Protein AF-A0A2T5MII6-F1 (afdb_monomer_lite)

pLDDT: mean 85.06, std 16.18, range [25.02, 98.69]

InterPro domains:
  IPR002347 Short-chain dehydrogenase/reductase SDR [PF00106] (162-343)
  IPR002347 Short-chain dehydrogenase/reductase SDR [PR00081] (161-178)
  IPR002347 Short-chain dehydrogenase/reductase SDR [PR00081] (274-290)
  IPR002347 Short-chain dehydrogenase/reductase SDR [PR00081] (300-319)
  IPR002347 Short-chain dehydrogenase/reductase SDR [PR00081] (321-338)
  IPR002539 MaoC-like dehydratase domain [PF01575] (24-102)
  IPR029069 HotDog domain superfamily [SSF54637] (12-132)
  IPR036291 NAD(P)-binding domain superfamily [SSF51735] (156-376)
  IPR036736 ACP-like superfamily [G3DSA:1.10.1200.10] (415-491)

Radius of gyration: 29.49 Å; chains: 1; bounding box: 66×72×90 Å

Foldseek 3Di:
DPPCPFDKDFLVNDDALWKFKDKDAAALVLVVVCCVVVVDPPCLAPPQVVVCPDPNNGRFRDVVSVCVVVCCCQDFPVVHPPKDWPDKDKDFPATHHGPDIWMKMKGFNDADRVQQWTWIWIFIDDQLDTGMTMIIIMHHPDRIDGRPDPTDTDHLDPEAEEEEAVLLFQLNLLLQVLVLVVRHAYEYEYADDDPSVVVSVVVSVVSVHHYHYQHFDQLDPVRLVSVLVVLLVDPNHAEYELPDADFLQDDLSSRLSRLPVSLLSNCSSCSSVCLSSLGHEYEYEAAPCLQPPDPSNCSNSVSSVNNLVVLVVSQVSRVVSHYHRAYEHEYAEPGPSCVVVDDPDDHHYSNQSSVVVVVVVVPSPDPFRYWYHDVVDIWTADDDPPRPPDDTPDPDDDDDDDDDPVVVVLVVLLVVLVVLCCVLQVNDPPDDLQFDFEPPDRSRHPVSLVVSQVSLCVVLVFDDDPVLSVVCGGPVSVSVVSVVGSVVVVVVD

Secondary structure (DSSP, 8-state):
----PPPEEEGGG--TT-EEEEEEE--HHHHHHHHHHH----HHHH-HHHHHTSTTSS-B--HHHHTHHHHHIIIIISS-SSEEEEEEEEE--S--BTT-EEEEEEEEEEEETTTTEEEEEEEEEETTEEEEEEEEEEEESSSEEE----S-PBP--SS-EEEEETTTSHHHHHHHHHHHHTT-EEEEEESS--HHHHHHHHHHHTTT--EEEEE--TTSHHHHHHHHHHHTTSTTEEEEEE-----TTS-HHHHHIIIIIIHHHHHHHHHHHHHHHT-EEEEEE--GGGTSPPTT-HHHHHHHHHHHHHHHHHHHHHGGGTEEEEEEEES-BSSGGGGGG--SS--B-HHHHHHHHHHHHH--S----EEEEETTEEEE---STT-TT------PPP-----SSHHHHHHHHHHHHHHHHHHHHT--TT--GGG-BTTTSTT--HHHHHHHHHHHHHHHT----HHHHTT--BHHHHHHHHHHHHHHHTT--

Structure (mmCIF, N/CA/C/O backbone):
data_AF-A0A2T5MII6-F1
#
_entry.id   AF-A0A2T5MII6-F1
#
loop_
_atom_site.group_PDB
_atom_site.id
_atom_site.type_symbol
_atom_site.label_atom_id
_atom_site.label_alt_id
_atom_site.label_comp_id
_atom_site.label_asym_id
_atom_site.label_entity_id
_atom_site.label_seq_id
_atom_site.pdbx_PDB_ins_code
_atom_site.Cartn_x
_atom_site.Cartn_y
_atom_site.Cartn_z
_atom_site.occupancy
_atom_site.B_iso_or_equiv
_atom_site.auth_seq_id
_atom_site.auth_comp_id
_atom_site.auth_asym_id
_atom_site.auth_atom_id
_atom_site.pdbx_PDB_model_num
ATOM 1 N N . MET A 1 1 ? -35.907 22.680 2.267 1.00 33.38 1 MET A N 1
ATOM 2 C CA . MET A 1 1 ? -35.991 21.410 3.018 1.00 33.38 1 MET A CA 1
ATOM 3 C C . MET A 1 1 ? -35.356 20.334 2.152 1.00 33.38 1 MET A C 1
ATOM 5 O O . MET A 1 1 ? -35.854 20.094 1.063 1.00 33.38 1 MET A O 1
ATOM 9 N N . LYS A 1 2 ? -34.187 19.806 2.539 1.00 34.31 2 LYS A N 1
ATOM 10 C CA . LYS A 1 2 ? -33.544 18.695 1.819 1.00 34.31 2 LYS A CA 1
ATOM 11 C C . LYS A 1 2 ? -34.281 17.410 2.205 1.00 34.31 2 LYS A C 1
ATOM 13 O O . LYS A 1 2 ? -34.457 17.161 3.393 1.00 34.31 2 LYS A O 1
ATOM 18 N N . ASN A 1 3 ? -34.729 16.649 1.212 1.00 31.75 3 ASN A N 1
ATOM 19 C CA . ASN A 1 3 ? -35.409 15.367 1.386 1.00 31.75 3 ASN A CA 1
ATOM 20 C C . ASN A 1 3 ? -34.462 14.343 2.037 1.00 31.75 3 ASN A C 1
ATOM 22 O O . ASN A 1 3 ? -33.744 13.633 1.340 1.00 31.75 3 ASN A O 1
ATOM 26 N N . ASN A 1 4 ? -34.459 14.277 3.369 1.00 38.25 4 ASN A N 1
ATOM 27 C CA . ASN A 1 4 ? -33.853 13.197 4.150 1.00 38.25 4 ASN A CA 1
ATOM 28 C C . ASN A 1 4 ? -34.870 12.052 4.275 1.00 38.25 4 ASN A C 1
ATOM 30 O O . ASN A 1 4 ? -35.464 11.853 5.332 1.00 38.25 4 ASN A O 1
ATOM 34 N N . HIS A 1 5 ? -35.109 11.312 3.191 1.00 40.12 5 HIS A N 1
ATOM 35 C CA . HIS A 1 5 ? -35.701 9.985 3.355 1.00 40.12 5 HIS A CA 1
ATOM 36 C C . HIS A 1 5 ? -34.628 9.078 3.969 1.00 40.12 5 HIS A C 1
ATOM 38 O O . HIS A 1 5 ? -33.539 8.984 3.396 1.00 40.12 5 HIS A O 1
ATOM 44 N N . PRO A 1 6 ? -34.878 8.455 5.132 1.00 48.47 6 PRO A N 1
ATOM 45 C CA . PRO A 1 6 ? -33.908 7.556 5.731 1.00 48.47 6 PRO A CA 1
ATOM 46 C C . PRO A 1 6 ? -33.751 6.344 4.807 1.00 48.47 6 PRO A C 1
ATOM 48 O O . PRO A 1 6 ? -34.728 5.687 4.449 1.00 48.47 6 PRO A O 1
ATOM 51 N N . LEU A 1 7 ? -32.524 6.089 4.357 1.00 56.31 7 LEU A N 1
ATOM 52 C CA . LEU A 1 7 ? -32.210 4.881 3.603 1.00 56.31 7 LEU A CA 1
ATOM 53 C C . LEU A 1 7 ? -32.357 3.694 4.566 1.00 56.31 7 LEU A C 1
ATOM 55 O O . LEU A 1 7 ? -31.718 3.684 5.618 1.00 56.31 7 LEU A O 1
ATOM 59 N N . SER A 1 8 ? -33.220 2.731 4.232 1.00 62.28 8 SER A N 1
ATOM 60 C CA . SER A 1 8 ? -33.273 1.448 4.941 1.00 62.28 8 SER A CA 1
ATOM 61 C C . SER A 1 8 ? -32.015 0.652 4.590 1.00 62.28 8 SER A C 1
ATOM 63 O O . SER A 1 8 ? -31.690 0.494 3.409 1.00 62.28 8 SER A O 1
ATOM 65 N N . PHE A 1 9 ? -31.290 0.201 5.610 1.00 71.38 9 PHE A N 1
ATOM 66 C CA . PHE A 1 9 ? -30.127 -0.668 5.487 1.00 71.38 9 PHE A CA 1
ATOM 67 C C . PHE A 1 9 ? -30.473 -2.069 5.981 1.00 71.38 9 PHE A C 1
ATOM 69 O O . PHE A 1 9 ? -31.225 -2.254 6.934 1.00 71.38 9 PHE A O 1
ATOM 76 N N . SER A 1 10 ? -29.859 -3.061 5.355 1.00 79.06 10 SER A N 1
ATOM 77 C CA . SER A 1 10 ? -29.811 -4.439 5.830 1.00 79.06 10 SER A CA 1
ATOM 78 C C . SER A 1 10 ? -28.360 -4.908 5.838 1.00 79.06 10 SER A C 1
ATOM 80 O O . SER A 1 10 ? -27.456 -4.209 5.371 1.00 79.06 10 SER A O 1
ATOM 82 N N . ILE A 1 11 ? -28.109 -6.117 6.342 1.00 80.38 11 ILE A N 1
ATOM 83 C CA . ILE A 1 11 ? -26.759 -6.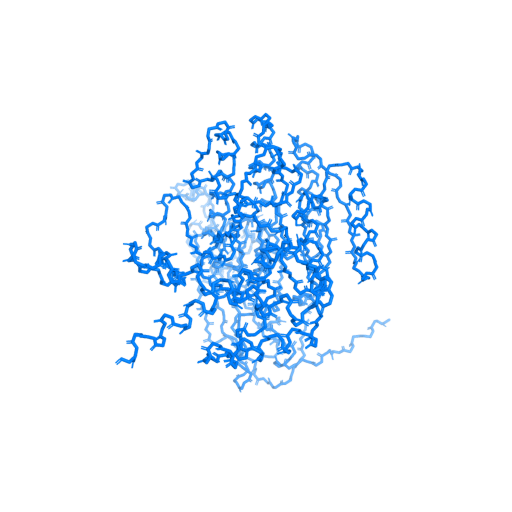695 6.297 1.00 80.38 11 ILE A CA 1
ATOM 84 C C . ILE A 1 11 ? -26.226 -6.784 4.853 1.00 80.38 11 ILE A C 1
ATOM 86 O O . ILE A 1 11 ? -25.031 -6.606 4.630 1.00 80.38 11 ILE A O 1
ATOM 90 N N . ASP A 1 12 ? -27.122 -6.958 3.877 1.00 82.81 12 ASP A N 1
ATOM 91 C CA . ASP A 1 12 ? -26.803 -7.054 2.450 1.00 82.81 12 ASP A CA 1
ATOM 92 C C . ASP A 1 12 ? -26.435 -5.695 1.826 1.00 82.81 12 ASP A C 1
ATOM 94 O O . ASP A 1 12 ? -25.910 -5.627 0.712 1.00 82.81 12 ASP A O 1
ATOM 98 N N . SER A 1 13 ? -26.676 -4.588 2.538 1.00 83.38 13 SER A N 1
ATOM 99 C CA . SER A 1 13 ? -26.235 -3.251 2.126 1.00 83.38 13 SER A CA 1
ATOM 100 C C . SER A 1 13 ? -24.720 -3.049 2.252 1.00 83.38 13 SER A C 1
ATOM 102 O O . SER A 1 13 ? -24.187 -2.108 1.647 1.00 83.38 13 SER A O 1
ATOM 104 N N . PHE A 1 14 ? -24.042 -3.904 3.023 1.00 87.25 14 PHE A N 1
ATOM 105 C CA . PHE A 1 14 ? -22.603 -3.861 3.262 1.00 87.25 14 PHE A CA 1
ATOM 106 C C . PHE A 1 14 ? -21.860 -4.856 2.377 1.00 87.25 14 PHE A C 1
ATOM 108 O O . PHE A 1 14 ? -22.346 -5.944 2.070 1.00 87.25 14 PHE A O 1
ATOM 115 N N . LYS A 1 15 ? -20.635 -4.498 1.997 1.00 89.81 15 LYS A N 1
ATOM 116 C CA . LYS A 1 15 ? -19.722 -5.376 1.264 1.00 89.81 15 LYS A CA 1
ATOM 117 C C . LYS A 1 15 ? -18.411 -5.524 2.016 1.00 89.81 15 LYS A C 1
ATOM 119 O O . LYS A 1 15 ? -17.941 -4.599 2.677 1.00 89.81 15 LYS A O 1
ATOM 124 N N . VAL A 1 16 ? -17.787 -6.694 1.877 1.00 92.06 16 VAL A N 1
ATOM 125 C CA . VAL A 1 16 ? -16.403 -6.880 2.325 1.00 92.06 16 VAL A CA 1
ATOM 126 C C . VAL A 1 16 ? -15.532 -5.830 1.640 1.00 92.06 16 VAL A C 1
ATOM 128 O O . VAL A 1 16 ? -15.563 -5.673 0.419 1.00 92.06 16 VAL A O 1
ATOM 131 N N . GLY A 1 17 ? -14.766 -5.103 2.445 1.00 91.06 17 GLY A N 1
ATOM 132 C CA . GLY A 1 17 ? -13.922 -4.011 1.995 1.00 91.06 17 GLY A CA 1
ATOM 133 C C . GLY A 1 17 ? -14.560 -2.623 1.968 1.00 91.06 17 GLY A C 1
ATOM 134 O O . GLY A 1 17 ? -13.850 -1.668 1.635 1.00 91.06 17 GLY A O 1
ATOM 135 N N . ASP A 1 18 ? -15.834 -2.485 2.342 1.00 91.00 18 ASP A N 1
ATOM 136 C CA . ASP A 1 18 ? -16.380 -1.183 2.731 1.00 91.00 18 ASP A CA 1
ATOM 137 C C . ASP A 1 18 ? -15.593 -0.646 3.927 1.00 91.00 18 ASP A C 1
ATOM 139 O O . ASP A 1 18 ? -15.172 -1.406 4.808 1.00 91.00 18 ASP A O 1
ATOM 143 N N . TYR A 1 19 ? -15.354 0.663 3.933 1.00 92.88 19 TYR A N 1
ATOM 144 C CA . TYR A 1 19 ? -14.530 1.292 4.949 1.00 92.88 19 TYR A CA 1
ATOM 145 C C . TYR A 1 19 ? -15.005 2.708 5.290 1.00 92.88 19 TYR A C 1
ATOM 147 O O . TYR A 1 19 ? -15.812 3.315 4.587 1.00 92.88 19 TYR A O 1
ATOM 155 N N . VAL A 1 20 ? -14.516 3.231 6.406 1.00 92.25 20 VAL A N 1
ATOM 156 C CA . VAL A 1 20 ? -14.670 4.630 6.804 1.00 92.25 20 VAL A CA 1
ATOM 157 C C . VAL A 1 20 ? -13.360 5.097 7.419 1.00 92.25 20 VAL A C 1
ATOM 159 O O . VAL A 1 20 ? -12.688 4.329 8.109 1.00 92.25 20 VAL A O 1
ATOM 162 N N . SER A 1 21 ? -13.005 6.356 7.186 1.00 92.75 21 SER A N 1
ATOM 163 C CA . SER A 1 21 ? -11.872 6.995 7.848 1.00 92.75 21 SER A CA 1
ATOM 164 C C . SER A 1 21 ? -12.256 8.362 8.398 1.00 92.75 21 SER A C 1
ATOM 166 O O . SER A 1 21 ? -12.916 9.132 7.699 1.00 92.75 21 SER A O 1
ATOM 168 N N . PHE A 1 22 ? -11.814 8.682 9.608 1.00 93.81 22 PHE A N 1
ATOM 169 C CA . PHE A 1 22 ? -12.005 9.995 10.227 1.00 93.81 22 PHE A CA 1
ATOM 170 C C . PHE A 1 22 ? -10.864 10.306 11.198 1.00 93.81 22 PHE A C 1
ATOM 172 O O . PHE A 1 22 ? -10.151 9.408 11.643 1.00 93.81 22 PHE A O 1
ATOM 179 N N . GLU A 1 23 ? -10.691 11.581 11.530 1.00 95.31 23 GLU A N 1
ATOM 180 C CA . GLU A 1 23 ? -9.680 12.022 12.489 1.00 95.31 23 GLU A CA 1
ATOM 181 C C . GLU A 1 23 ? -10.283 12.243 13.879 1.00 95.31 23 GLU A C 1
ATOM 183 O O . GLU A 1 23 ? -11.431 12.670 14.022 1.00 95.31 23 GLU A O 1
ATOM 188 N N . ARG A 1 24 ? -9.490 11.965 14.916 1.00 95.94 24 ARG A N 1
ATOM 189 C CA . ARG A 1 24 ? -9.797 12.285 16.311 1.00 95.94 24 ARG A CA 1
ATOM 190 C C . ARG A 1 24 ? -8.541 12.805 17.000 1.00 95.94 24 ARG A C 1
ATOM 192 O O . ARG A 1 24 ? -7.466 12.238 16.835 1.00 95.94 24 ARG A O 1
ATOM 199 N N . VAL A 1 25 ? -8.707 13.853 17.798 1.00 97.50 25 VAL A N 1
ATOM 200 C CA . VAL A 1 25 ? -7.693 14.356 18.729 1.00 97.50 25 VAL A CA 1
ATOM 201 C C . VAL A 1 25 ? -8.191 14.069 20.140 1.00 97.50 25 VAL A C 1
ATOM 203 O O . VAL A 1 25 ? -9.372 14.284 20.416 1.00 97.50 25 VAL A O 1
ATOM 206 N N . PHE A 1 26 ? -7.310 13.566 21.002 1.00 96.94 26 PHE A N 1
ATOM 207 C CA . PHE A 1 26 ? -7.578 13.423 22.434 1.00 96.94 26 PHE A CA 1
ATOM 208 C C . PHE A 1 26 ? -6.878 14.548 23.183 1.00 96.94 26 PHE A C 1
ATOM 210 O O . PHE A 1 26 ? -5.688 14.788 22.967 1.00 96.94 26 PHE A O 1
ATOM 217 N N . THR A 1 27 ? -7.603 15.244 24.048 1.00 95.94 27 THR A N 1
ATOM 218 C CA . THR A 1 27 ? -7.074 16.359 24.844 1.00 95.94 27 THR A CA 1
ATOM 219 C C . THR A 1 27 ? -6.868 15.948 26.301 1.00 95.94 27 THR A C 1
ATOM 221 O O . THR A 1 27 ? -7.369 14.917 26.748 1.00 95.94 27 THR A O 1
ATOM 224 N N . CYS A 1 28 ? -6.153 16.771 27.072 1.00 91.25 28 CYS A N 1
ATOM 225 C CA . CYS A 1 28 ? -6.072 16.572 28.520 1.00 91.25 28 CYS A CA 1
ATOM 226 C C . CYS A 1 28 ? -7.453 16.708 29.193 1.00 91.25 28 CYS A C 1
ATOM 228 O O . CYS A 1 28 ? -7.703 16.054 30.196 1.00 91.25 28 CYS A O 1
ATOM 230 N N . GLU A 1 29 ? -8.376 17.492 28.622 1.00 93.06 29 GLU A N 1
ATOM 231 C CA . GLU A 1 29 ? -9.759 17.576 29.115 1.00 93.06 29 GLU A CA 1
ATOM 232 C C . GLU A 1 29 ? -10.501 16.242 28.943 1.00 93.06 29 GLU A C 1
ATOM 234 O O . GLU A 1 29 ? -11.162 15.789 29.876 1.00 93.06 29 GLU A O 1
ATOM 239 N N . ASP A 1 30 ? -10.344 15.566 27.793 1.00 94.31 30 ASP A N 1
ATOM 240 C CA . ASP A 1 30 ? -10.883 14.210 27.593 1.00 94.31 30 ASP A CA 1
ATOM 241 C C . ASP A 1 30 ? -10.334 13.234 28.652 1.00 94.31 30 ASP A C 1
ATOM 243 O O . ASP A 1 30 ? -11.049 12.343 29.118 1.00 94.31 30 ASP A O 1
ATOM 247 N N . ALA A 1 31 ? -9.068 13.411 29.045 1.00 91.00 31 ALA A N 1
ATOM 248 C CA . ALA A 1 31 ? -8.417 12.604 30.069 1.00 91.00 31 ALA A CA 1
ATOM 249 C C . ALA A 1 31 ? -9.045 12.813 31.452 1.00 91.00 31 ALA A C 1
ATOM 251 O O . ALA A 1 31 ? -9.278 11.835 32.151 1.00 91.00 31 ALA A O 1
ATOM 252 N N . GLU A 1 32 ? -9.385 14.046 31.833 1.00 92.44 32 GLU A N 1
ATOM 253 C CA . GLU A 1 32 ? -10.049 14.323 33.116 1.00 92.44 32 GLU A CA 1
ATOM 254 C C . GLU A 1 32 ? -11.459 13.716 33.183 1.00 92.44 32 GLU A C 1
ATOM 256 O O . GLU A 1 32 ? -11.851 13.124 34.197 1.00 92.44 32 GLU A O 1
ATOM 261 N N . PHE A 1 33 ? -12.218 13.777 32.082 1.00 94.19 33 PHE A N 1
ATOM 262 C CA . PHE A 1 33 ? -13.495 13.063 31.986 1.00 94.19 33 PHE A CA 1
ATOM 263 C C . PHE A 1 33 ? -13.301 11.550 32.118 1.00 94.19 33 PHE A C 1
ATOM 265 O O . PHE A 1 33 ? -14.037 10.889 32.855 1.00 94.19 33 PHE A O 1
ATOM 272 N N . PHE A 1 34 ? -12.295 10.998 31.436 1.00 95.75 34 PHE A N 1
ATOM 273 C CA . PHE A 1 34 ? -11.973 9.579 31.525 1.00 95.75 34 PHE A CA 1
ATOM 274 C C . PHE A 1 34 ? -11.548 9.176 32.937 1.00 95.75 34 PHE A C 1
ATOM 276 O O . PHE A 1 34 ? -12.058 8.181 33.446 1.00 95.75 34 PHE A O 1
ATOM 283 N N . ARG A 1 35 ? -10.690 9.955 33.599 1.00 95.50 35 ARG A N 1
ATOM 284 C CA . ARG A 1 35 ? -10.266 9.753 34.989 1.00 95.50 35 ARG A CA 1
ATOM 285 C C . ARG A 1 35 ? -11.465 9.695 35.922 1.00 95.50 35 ARG A C 1
ATOM 287 O O . ARG A 1 35 ? -11.604 8.747 36.686 1.00 95.50 35 ARG A O 1
ATOM 294 N N . THR A 1 36 ? -12.365 10.669 35.803 1.00 96.00 36 THR A N 1
ATOM 295 C CA . THR A 1 36 ? -13.567 10.763 36.643 1.00 96.00 36 THR A CA 1
ATOM 296 C C . THR A 1 36 ? -14.475 9.542 36.481 1.00 96.00 36 THR A C 1
ATOM 298 O O . THR A 1 36 ? -15.014 9.037 37.461 1.00 96.00 36 THR A O 1
ATOM 301 N N . LEU A 1 37 ? -14.652 9.056 35.248 1.00 96.00 37 LEU A N 1
ATOM 302 C CA . LEU A 1 37 ? -15.534 7.922 34.954 1.00 96.00 37 LEU A CA 1
ATOM 303 C C . LEU A 1 37 ? -14.898 6.561 35.251 1.00 96.00 37 LEU A C 1
ATOM 305 O O . LEU A 1 37 ? -15.594 5.639 35.671 1.00 96.00 37 LEU A O 1
ATOM 309 N N . SER A 1 38 ? -13.603 6.414 34.983 1.00 96.38 38 SER A N 1
ATOM 310 C CA . SER A 1 38 ? -12.892 5.135 35.090 1.00 96.38 38 SER A CA 1
ATOM 311 C C . SER A 1 38 ? -12.273 4.900 36.467 1.00 96.38 38 SER A C 1
ATOM 313 O O . SER A 1 38 ? -12.059 3.749 36.839 1.00 96.38 38 SER A O 1
ATOM 315 N N . GLY A 1 39 ? -11.973 5.969 37.212 1.00 96.12 39 GLY A N 1
ATOM 316 C CA . GLY A 1 39 ? -11.164 5.910 38.428 1.00 96.12 39 GLY A CA 1
ATOM 317 C C . GLY A 1 39 ? -9.673 5.657 38.171 1.00 96.12 39 GLY A C 1
ATOM 318 O O . GLY A 1 39 ? -8.939 5.392 39.119 1.00 96.12 39 GLY A O 1
ATOM 319 N N . ASP A 1 40 ? -9.215 5.707 36.915 1.00 95.38 40 ASP A N 1
ATOM 320 C CA . ASP A 1 40 ? -7.800 5.552 36.575 1.00 95.38 40 ASP A CA 1
ATOM 321 C C . ASP A 1 40 ? -7.031 6.840 36.886 1.00 95.38 40 ASP A C 1
ATOM 323 O O . ASP A 1 40 ? -7.121 7.824 36.150 1.00 95.38 40 ASP A O 1
ATOM 327 N N . GLU A 1 41 ? -6.270 6.815 37.981 1.00 95.19 41 GLU A N 1
ATOM 328 C CA . GLU A 1 41 ? -5.408 7.909 38.438 1.00 95.19 41 GLU A CA 1
ATOM 329 C C . GLU A 1 41 ? -3.919 7.678 38.138 1.00 95.19 41 GLU A C 1
ATOM 331 O O . GLU A 1 41 ? -3.057 8.274 38.786 1.00 95.19 41 GLU A O 1
ATOM 336 N N . ASN A 1 42 ? -3.579 6.801 37.188 1.00 95.38 42 ASN A N 1
ATOM 337 C CA . ASN A 1 42 ? -2.183 6.521 36.869 1.00 95.38 42 ASN A CA 1
ATOM 338 C C . ASN A 1 42 ? -1.437 7.813 36.458 1.00 95.38 42 ASN A C 1
ATOM 340 O O . ASN A 1 42 ? -1.804 8.439 35.456 1.00 95.38 42 ASN A O 1
ATOM 344 N N . PRO A 1 43 ? -0.363 8.211 37.172 1.00 95.25 43 PRO A N 1
ATOM 345 C CA . PRO A 1 43 ? 0.342 9.468 36.917 1.00 95.25 43 PRO A CA 1
ATOM 346 C C . PRO A 1 43 ? 0.943 9.549 35.509 1.00 95.25 43 PRO A C 1
ATOM 348 O O . PRO A 1 43 ? 1.138 10.647 34.997 1.00 95.25 43 PRO A O 1
ATOM 351 N N . LEU A 1 44 ? 1.138 8.415 34.826 1.00 95.06 44 LEU A N 1
ATOM 352 C CA . LEU A 1 44 ? 1.572 8.359 33.428 1.00 95.06 44 LEU A CA 1
ATOM 353 C C . LEU A 1 44 ? 0.696 9.190 32.468 1.00 95.06 44 LEU A C 1
ATOM 355 O O . LEU A 1 44 ? 1.164 9.641 31.419 1.00 95.06 44 LEU A O 1
ATOM 359 N N . HIS A 1 45 ? -0.578 9.382 32.814 1.00 94.94 45 HIS A N 1
ATOM 360 C CA . HIS A 1 45 ? -1.558 10.081 31.986 1.00 94.94 45 HIS A CA 1
ATOM 361 C C . HIS A 1 45 ? -1.785 11.539 32.405 1.00 94.94 45 HIS A C 1
ATOM 363 O O . HIS A 1 45 ? -2.204 12.342 31.574 1.00 94.94 45 HIS A O 1
ATOM 369 N N . TYR A 1 46 ? -1.488 11.901 33.656 1.00 92.81 46 TYR A N 1
ATOM 370 C CA . TYR A 1 46 ? -1.934 13.176 34.241 1.00 92.81 46 TYR A CA 1
ATOM 371 C C . TYR A 1 46 ? -0.812 14.005 34.875 1.00 92.81 46 TYR A C 1
ATOM 373 O O . TYR A 1 46 ? -0.976 15.208 35.053 1.00 92.81 46 TYR A O 1
ATOM 381 N N . ASP A 1 47 ? 0.330 13.396 35.197 1.00 93.75 47 ASP A N 1
ATOM 382 C CA . ASP A 1 47 ? 1.464 14.065 35.829 1.00 93.75 47 ASP A CA 1
ATOM 383 C C . ASP A 1 47 ? 2.618 14.205 34.827 1.00 93.75 47 ASP A C 1
ATOM 385 O O . ASP A 1 47 ? 3.278 13.241 34.432 1.00 93.75 47 ASP A O 1
ATOM 389 N N . GLN A 1 48 ? 2.852 15.443 34.395 1.00 93.44 48 GLN A N 1
ATOM 390 C CA . GLN A 1 48 ? 3.890 15.769 33.423 1.00 93.44 48 GLN A CA 1
ATOM 391 C C . GLN A 1 48 ? 5.309 15.626 33.985 1.00 93.44 48 GLN A C 1
ATOM 393 O O . GLN A 1 48 ? 6.234 15.388 33.203 1.00 93.44 48 GLN A O 1
ATOM 398 N N . ASP A 1 49 ? 5.500 15.791 35.294 1.00 95.44 49 ASP A N 1
ATOM 399 C CA . ASP A 1 49 ? 6.805 15.617 35.926 1.00 95.44 49 ASP A CA 1
ATOM 400 C C . ASP A 1 49 ? 7.110 14.127 36.078 1.00 95.44 49 ASP A C 1
ATOM 402 O O . ASP A 1 49 ? 8.181 13.693 35.658 1.00 95.44 49 ASP A O 1
ATOM 406 N N . TYR A 1 50 ? 6.134 13.321 36.511 1.00 95.19 50 TYR A N 1
ATOM 407 C CA . TYR A 1 50 ? 6.262 11.861 36.500 1.00 95.19 50 TYR A CA 1
ATOM 408 C C . TYR A 1 50 ? 6.549 11.328 35.091 1.00 95.19 50 TYR A C 1
ATOM 410 O O . TYR A 1 50 ? 7.489 10.562 34.885 1.00 95.19 50 TYR A O 1
ATOM 418 N N . ALA A 1 51 ? 5.767 11.750 34.091 1.00 94.25 51 ALA A N 1
ATOM 419 C CA . ALA A 1 51 ? 5.900 11.246 32.728 1.00 94.25 51 ALA A CA 1
ATOM 420 C C . ALA A 1 51 ? 7.236 11.631 32.066 1.00 94.25 51 ALA A C 1
ATOM 422 O O . ALA A 1 51 ? 7.715 10.889 31.202 1.00 94.25 51 ALA A O 1
ATOM 423 N N . ARG A 1 52 ? 7.857 12.749 32.473 1.00 95.00 52 ARG A N 1
ATOM 424 C CA . ARG A 1 52 ? 9.176 13.183 31.978 1.00 95.00 52 ARG A CA 1
ATOM 425 C C . ARG A 1 52 ? 10.272 12.161 32.271 1.00 95.00 52 ARG A C 1
ATOM 427 O O . ARG A 1 52 ? 11.164 11.996 31.443 1.00 95.00 52 ARG A O 1
ATOM 434 N N . ASP A 1 53 ? 10.161 11.463 33.396 1.00 95.44 53 ASP A N 1
ATOM 435 C CA . ASP A 1 53 ? 11.137 10.469 33.850 1.00 95.44 53 ASP A CA 1
ATOM 436 C C . ASP A 1 53 ? 10.869 9.059 33.284 1.00 95.44 53 ASP A C 1
ATOM 438 O O . ASP A 1 53 ? 11.613 8.116 33.557 1.00 95.44 53 ASP A O 1
ATOM 442 N N . THR A 1 54 ? 9.822 8.899 32.469 1.00 95.56 54 THR A N 1
ATOM 443 C CA . THR A 1 54 ? 9.491 7.636 31.790 1.00 95.56 54 THR A CA 1
ATOM 444 C C . THR A 1 54 ? 10.055 7.582 30.371 1.00 95.56 54 THR A C 1
ATOM 446 O O . THR A 1 54 ? 10.434 8.594 29.784 1.00 95.56 54 THR A O 1
ATOM 449 N N . GLU A 1 55 ? 10.024 6.398 29.757 1.00 94.69 55 GLU A N 1
ATOM 450 C CA . GLU A 1 55 ? 10.399 6.184 28.349 1.00 94.69 55 GLU A CA 1
ATOM 451 C C . GLU A 1 55 ? 9.583 7.008 27.334 1.00 94.69 55 GLU A C 1
ATOM 453 O O . GLU A 1 55 ? 10.004 7.167 26.187 1.00 94.69 55 GLU A O 1
ATOM 458 N N . PHE A 1 56 ? 8.439 7.567 27.743 1.00 93.94 56 PHE A N 1
ATOM 459 C CA . PHE A 1 56 ? 7.589 8.403 26.895 1.00 93.94 56 PHE A CA 1
ATOM 460 C C . PHE A 1 56 ? 7.961 9.893 26.933 1.00 93.94 56 PHE A C 1
ATOM 462 O O . PHE A 1 56 ? 7.621 10.624 26.000 1.00 93.94 56 PHE A O 1
ATOM 469 N N . GLY A 1 57 ? 8.619 10.362 28.001 1.00 95.06 57 GLY A N 1
ATOM 470 C CA . GLY A 1 57 ? 9.058 11.752 28.204 1.00 95.06 57 GLY A CA 1
ATOM 471 C C . GLY A 1 57 ? 7.950 12.812 28.365 1.00 95.06 57 GLY A C 1
ATOM 472 O O . GLY A 1 57 ? 8.241 13.970 28.671 1.00 95.06 57 GLY A O 1
ATOM 473 N N . LYS A 1 58 ? 6.681 12.455 28.148 1.00 95.00 58 LYS A N 1
ATOM 474 C CA . LYS A 1 58 ? 5.489 13.296 28.340 1.00 95.00 58 LYS A CA 1
ATOM 475 C C . LYS A 1 58 ? 4.254 12.423 28.547 1.00 95.00 58 LYS A C 1
ATOM 477 O O . LYS A 1 58 ? 4.292 11.230 28.245 1.00 95.00 58 LYS A O 1
ATOM 482 N N . THR A 1 59 ? 3.171 13.020 29.041 1.00 96.06 59 THR A N 1
ATOM 483 C CA . THR A 1 59 ? 1.925 12.288 29.293 1.00 96.06 59 THR A CA 1
ATOM 484 C C . THR A 1 59 ? 1.348 11.689 28.010 1.00 96.06 59 THR A C 1
ATOM 486 O O . THR A 1 59 ? 1.378 12.292 26.930 1.00 96.06 59 THR A O 1
ATOM 489 N N . ILE A 1 60 ? 0.823 10.472 28.136 1.00 96.44 60 ILE A N 1
ATOM 490 C CA . ILE A 1 60 ? 0.184 9.727 27.046 1.00 96.44 60 ILE A CA 1
ATOM 491 C C . ILE A 1 60 ? -1.306 9.563 27.328 1.00 96.44 60 ILE A C 1
ATOM 493 O O . ILE A 1 60 ? -1.717 9.479 28.484 1.00 96.44 60 ILE A O 1
ATOM 497 N N . ALA A 1 61 ? -2.114 9.461 26.279 1.00 97.19 61 ALA A N 1
ATOM 498 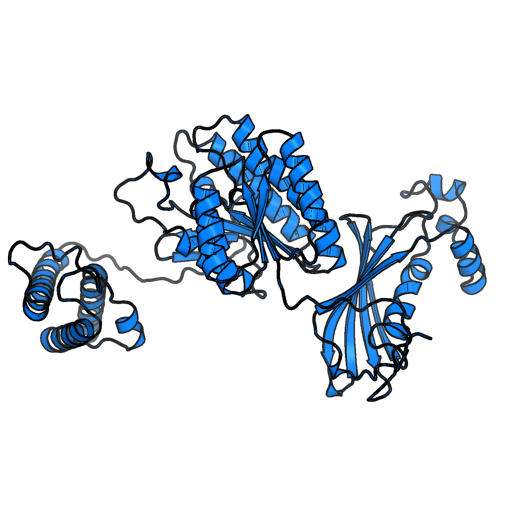C CA . ALA A 1 61 ? -3.529 9.155 26.415 1.00 97.19 61 ALA A CA 1
ATOM 499 C C . ALA A 1 61 ? -3.721 7.723 26.953 1.00 97.19 61 ALA A C 1
ATOM 501 O O . ALA A 1 61 ? -3.092 6.798 26.424 1.00 97.19 61 ALA A O 1
ATOM 502 N N . PRO A 1 62 ? -4.594 7.506 27.960 1.00 97.06 62 PRO A N 1
ATOM 503 C CA . PRO A 1 62 ? -4.973 6.164 28.392 1.00 97.06 62 PRO A CA 1
ATOM 504 C C . PRO A 1 62 ? -5.455 5.327 27.206 1.00 97.06 62 PRO A C 1
ATOM 506 O O . PRO A 1 62 ? -6.282 5.785 26.413 1.00 97.06 62 PRO A O 1
ATOM 509 N N . LEU A 1 63 ? -4.988 4.081 27.082 1.00 96.00 63 LEU A N 1
ATOM 510 C CA . LEU A 1 63 ? -5.357 3.223 25.950 1.00 96.00 63 LEU A CA 1
ATOM 511 C C . LEU A 1 63 ? -6.884 3.107 25.822 1.00 96.00 63 LEU A C 1
ATOM 513 O O . LEU A 1 63 ? -7.429 3.279 24.738 1.00 96.00 63 LEU A O 1
ATOM 517 N N . GLN A 1 64 ? -7.594 2.901 26.925 1.00 96.56 64 GLN A N 1
ATOM 518 C CA . GLN A 1 64 ? -9.048 2.756 26.956 1.00 96.56 64 GLN A CA 1
ATOM 519 C C . GLN A 1 64 ? -9.777 4.021 26.480 1.00 96.56 64 GLN A C 1
ATOM 521 O O . GLN A 1 64 ? -10.774 3.899 25.769 1.00 96.56 64 GLN A O 1
ATOM 526 N N . LEU A 1 65 ? -9.251 5.217 26.777 1.00 97.00 65 LEU A N 1
ATOM 527 C CA . LEU A 1 65 ? -9.760 6.474 26.215 1.00 97.00 65 LEU A CA 1
ATOM 528 C C . LEU A 1 65 ? -9.615 6.478 24.686 1.00 97.00 65 LEU A C 1
ATOM 530 O O . LEU A 1 65 ? -10.543 6.841 23.963 1.00 97.00 65 LEU A O 1
ATOM 534 N N . THR A 1 66 ? -8.476 6.008 24.175 1.00 97.19 66 THR A N 1
ATOM 535 C CA . THR A 1 66 ? -8.241 5.948 22.724 1.00 97.19 66 THR A CA 1
ATOM 536 C C . THR A 1 66 ? -9.107 4.904 22.013 1.00 97.19 66 THR A C 1
ATOM 538 O O . THR A 1 66 ? -9.336 5.008 20.814 1.00 97.19 66 THR A O 1
ATOM 541 N N . LEU A 1 67 ? -9.673 3.931 22.732 1.00 97.44 67 LEU A N 1
ATOM 542 C CA . LEU A 1 67 ? -10.561 2.917 22.156 1.00 97.44 67 LEU A CA 1
ATOM 543 C C . LEU A 1 67 ? -12.027 3.364 22.049 1.00 97.44 67 LEU A C 1
ATOM 545 O O . LEU A 1 67 ? -12.809 2.678 21.394 1.00 97.44 67 LEU A O 1
ATOM 549 N N . LEU A 1 68 ? -12.419 4.511 22.617 1.00 95.81 68 LEU A N 1
ATOM 550 C CA . LEU A 1 68 ? -13.804 5.005 22.545 1.00 95.81 68 LEU A CA 1
ATOM 551 C C . LEU A 1 68 ? -14.390 5.071 21.115 1.00 95.81 68 LEU A C 1
ATOM 553 O O . LEU A 1 68 ? -15.550 4.680 20.942 1.00 95.81 68 LEU A O 1
ATOM 557 N N . PRO A 1 69 ? -13.640 5.477 20.064 1.00 95.75 69 PRO A N 1
ATOM 558 C CA . PRO A 1 69 ? -14.158 5.497 18.696 1.00 95.75 69 PRO A CA 1
ATOM 559 C C . PRO A 1 69 ? -14.615 4.130 18.164 1.00 95.75 69 PRO A C 1
ATOM 561 O O . PRO A 1 69 ? -15.465 4.092 17.278 1.00 95.75 69 PRO A O 1
ATOM 564 N N . LEU A 1 70 ? -14.116 3.007 18.699 1.00 95.19 70 LEU A N 1
ATOM 565 C CA . LEU A 1 70 ? -14.538 1.660 18.286 1.00 95.19 70 LEU A CA 1
ATOM 566 C C . LEU A 1 70 ? -16.023 1.424 18.591 1.00 95.19 70 LEU A C 1
ATOM 568 O O . LEU A 1 70 ? -16.732 0.836 17.775 1.00 95.19 70 LEU A O 1
ATOM 572 N N . SER A 1 71 ? -16.503 1.937 19.728 1.00 94.00 71 SER A N 1
ATOM 573 C CA . SER A 1 71 ? -17.919 1.879 20.102 1.00 94.00 71 SER A CA 1
ATOM 574 C C . SER A 1 71 ? -18.785 2.662 19.116 1.00 94.00 71 SER A C 1
ATOM 576 O O . SER A 1 71 ? -19.791 2.150 18.632 1.00 94.00 71 SER A O 1
ATOM 578 N N . MET A 1 72 ? -18.352 3.869 18.733 1.00 92.50 72 MET A N 1
ATOM 579 C CA . MET A 1 72 ? -19.032 4.669 17.710 1.00 92.50 72 MET A CA 1
ATOM 580 C C . MET A 1 72 ? -19.045 3.954 16.353 1.00 92.50 72 MET A C 1
ATOM 582 O O . MET A 1 72 ? -20.079 3.923 15.691 1.00 92.50 72 MET A O 1
ATOM 586 N N . ILE A 1 73 ? -17.922 3.358 15.942 1.00 92.75 73 ILE A N 1
ATOM 587 C CA . ILE A 1 73 ? -17.830 2.604 14.687 1.00 92.75 73 ILE A CA 1
ATOM 588 C C . ILE A 1 73 ? -18.840 1.455 14.687 1.00 92.75 73 ILE A C 1
ATOM 590 O O . ILE A 1 73 ? -19.629 1.357 13.752 1.00 92.75 73 ILE A O 1
ATOM 594 N N . ALA A 1 74 ? -18.861 0.630 15.735 1.00 91.94 74 ALA A N 1
ATOM 595 C CA . ALA A 1 74 ? -19.789 -0.494 15.839 1.00 91.94 74 ALA A CA 1
ATOM 596 C C . ALA A 1 74 ? -21.256 -0.033 15.900 1.00 91.94 74 ALA A C 1
ATOM 598 O O . ALA A 1 74 ? -22.103 -0.491 15.133 1.00 91.94 74 ALA A O 1
ATOM 599 N N . GLY A 1 75 ? -21.517 0.911 16.807 1.00 89.38 75 GLY A N 1
ATOM 600 C CA . GLY A 1 75 ? -22.836 1.401 17.187 1.00 89.38 75 GLY A CA 1
ATOM 601 C C . GLY A 1 75 ? -23.533 2.242 16.133 1.00 89.38 75 GLY A C 1
ATOM 602 O O . GLY A 1 75 ? -24.754 2.208 16.045 1.00 89.38 75 GLY A O 1
ATOM 603 N N . MET A 1 76 ? -22.772 3.011 15.353 1.00 86.88 76 MET A N 1
ATOM 604 C CA . MET A 1 76 ? -23.325 4.073 14.507 1.00 86.88 76 MET A CA 1
ATOM 605 C C . MET A 1 76 ? -22.985 3.904 13.025 1.00 86.88 76 MET A C 1
ATOM 607 O O . MET A 1 76 ? -23.660 4.505 12.194 1.00 86.88 76 MET A O 1
ATOM 611 N N . ILE A 1 77 ? -21.972 3.099 12.672 1.00 87.50 77 ILE A N 1
ATOM 612 C CA . ILE A 1 77 ? -21.477 2.986 11.287 1.00 87.50 77 ILE A CA 1
ATOM 613 C C . ILE A 1 77 ? -21.582 1.555 10.741 1.00 87.50 77 ILE A C 1
ATOM 615 O O . ILE A 1 77 ? -22.212 1.343 9.708 1.00 87.50 77 ILE A O 1
ATOM 619 N N . PHE A 1 78 ? -20.964 0.579 11.413 1.00 88.88 78 PHE A N 1
ATOM 620 C CA . PHE A 1 78 ? -20.858 -0.812 10.968 1.00 88.88 78 PHE A CA 1
ATOM 621 C C . PHE A 1 78 ? -21.278 -1.788 12.078 1.00 88.88 78 PHE A C 1
ATOM 623 O O . PHE A 1 78 ? -20.495 -2.035 12.993 1.00 88.88 78 PHE A O 1
ATOM 630 N N . PRO A 1 79 ? -22.458 -2.425 12.002 1.00 84.62 79 PRO A N 1
ATOM 631 C CA . PRO A 1 79 ? -23.545 -2.190 11.051 1.00 84.62 79 PRO A CA 1
ATOM 632 C C . PRO A 1 79 ? -24.308 -0.881 11.310 1.00 84.62 79 PRO A C 1
ATOM 634 O O . PRO A 1 79 ? -25.093 -0.465 10.460 1.00 84.62 79 PRO A O 1
ATOM 637 N N . GLY A 1 80 ? -24.089 -0.247 12.466 1.00 82.50 80 GLY A N 1
ATOM 638 C CA . GLY A 1 80 ? -24.910 0.858 12.947 1.00 82.50 80 GLY A CA 1
ATOM 639 C C . GLY A 1 80 ? -26.060 0.388 13.839 1.00 82.50 80 GLY A C 1
ATOM 640 O O . GLY A 1 80 ? -26.162 -0.784 14.206 1.00 82.50 80 GLY A O 1
ATOM 641 N N . GLU A 1 81 ? -26.922 1.321 14.220 1.00 78.44 81 GLU A N 1
ATOM 642 C CA . GLU A 1 81 ? -28.003 1.066 15.165 1.00 78.44 81 GLU A CA 1
ATOM 643 C C . GLU A 1 81 ? -29.089 0.176 14.535 1.00 78.44 81 GLU A C 1
ATOM 645 O O . GLU A 1 81 ? -29.572 0.535 13.466 1.00 78.44 81 GLU A O 1
ATOM 650 N N . PRO A 1 82 ? -29.539 -0.930 15.169 1.00 80.00 82 PRO A N 1
ATOM 651 C CA . PRO A 1 82 ? -29.126 -1.468 16.463 1.00 80.00 82 PRO A CA 1
ATOM 652 C C . PRO A 1 82 ? -28.061 -2.575 16.336 1.00 80.00 82 PRO A C 1
ATOM 654 O O . PRO A 1 82 ? -28.308 -3.660 15.795 1.00 80.00 82 PRO A O 1
ATOM 657 N N . SER A 1 83 ? -26.897 -2.346 16.945 1.00 89.06 83 SER A N 1
ATOM 658 C CA . SER A 1 83 ? -25.778 -3.294 16.974 1.00 89.06 83 SER A CA 1
ATOM 659 C C . SER A 1 83 ? -25.409 -3.743 18.386 1.00 89.06 83 SER A C 1
ATOM 661 O O . SER A 1 83 ? -25.555 -2.982 19.341 1.00 89.06 83 SER A O 1
ATOM 663 N N . LEU A 1 84 ? -24.829 -4.936 18.500 1.00 93.62 84 LEU A N 1
ATOM 664 C CA . LEU A 1 84 ? -24.178 -5.431 19.711 1.00 93.62 84 LEU A CA 1
ATOM 665 C C . LEU A 1 84 ? -22.737 -5.846 19.399 1.00 93.62 84 LEU A C 1
ATOM 667 O O . LEU A 1 84 ? -22.509 -6.660 18.503 1.00 93.62 84 LEU A O 1
ATOM 671 N N . ILE A 1 85 ? -21.773 -5.334 20.165 1.00 95.75 85 ILE A N 1
ATOM 672 C CA . ILE A 1 85 ? -20.388 -5.816 20.122 1.00 95.75 85 ILE A CA 1
ATOM 673 C C . ILE A 1 85 ? -20.341 -7.170 20.839 1.00 95.75 85 ILE A C 1
ATOM 675 O O . ILE A 1 85 ? -20.643 -7.263 22.025 1.00 95.75 85 ILE A O 1
ATOM 679 N N . LEU A 1 86 ? -19.980 -8.223 20.109 1.00 96.56 86 LEU A N 1
ATOM 680 C CA . LEU A 1 86 ? -19.840 -9.585 20.632 1.00 96.56 86 LEU A CA 1
ATOM 681 C C . LEU A 1 86 ? -18.432 -9.868 21.163 1.00 96.56 86 LEU A C 1
ATOM 683 O O . LEU A 1 86 ? -18.248 -10.773 21.971 1.00 96.56 86 LEU A O 1
ATOM 687 N N . GLY A 1 87 ? -17.432 -9.146 20.662 1.00 96.19 87 GLY A N 1
ATOM 688 C CA . GLY A 1 87 ? -16.043 -9.324 21.053 1.00 96.19 87 GLY A CA 1
ATOM 689 C C . GLY A 1 87 ? -15.136 -8.292 20.403 1.00 96.19 87 GLY A C 1
ATOM 690 O O . GLY A 1 87 ? -15.453 -7.747 19.341 1.00 96.19 87 GLY A O 1
ATOM 691 N N . GLN A 1 88 ? -14.011 -8.045 21.064 1.00 96.62 88 GLN A N 1
ATOM 692 C CA . GLN A 1 88 ? -13.012 -7.069 20.667 1.00 96.62 88 GLN A CA 1
ATOM 693 C C . GLN A 1 88 ? -11.615 -7.606 20.979 1.00 96.62 88 GLN A C 1
ATOM 695 O O . GLN A 1 88 ? -11.350 -8.057 22.091 1.00 96.62 88 GLN A O 1
ATOM 700 N N . GLU A 1 89 ? -10.721 -7.497 20.004 1.00 97.44 89 GLU A N 1
ATOM 701 C CA . GLU A 1 89 ? -9.287 -7.741 20.150 1.00 97.44 89 GLU A CA 1
ATOM 702 C C . GLU A 1 89 ? -8.541 -6.438 19.871 1.00 97.44 89 GLU A C 1
ATOM 704 O O . GLU A 1 89 ? -8.922 -5.696 18.964 1.00 97.44 89 GLU A O 1
ATOM 709 N N . VAL A 1 90 ? -7.495 -6.135 20.643 1.00 97.94 90 VAL A N 1
ATOM 710 C CA . VAL A 1 90 ? -6.726 -4.888 20.516 1.00 97.94 90 VAL A CA 1
ATOM 711 C C . VAL A 1 90 ? -5.241 -5.172 20.666 1.00 97.94 90 VAL A C 1
ATOM 713 O O . VAL A 1 90 ? -4.814 -5.816 21.623 1.00 97.94 90 VAL A O 1
ATOM 716 N N . ARG A 1 91 ? -4.445 -4.607 19.761 1.00 97.75 91 ARG A N 1
ATOM 717 C CA . ARG A 1 91 ? -2.998 -4.465 19.888 1.00 97.75 91 ARG A CA 1
ATOM 718 C C . ARG A 1 91 ? -2.633 -2.991 19.743 1.00 97.75 91 ARG A C 1
ATOM 720 O O . ARG A 1 91 ? -2.974 -2.379 18.738 1.00 97.75 91 ARG A O 1
ATOM 727 N N . ALA A 1 92 ? -1.903 -2.442 20.707 1.00 97.12 92 ALA A N 1
ATOM 728 C CA . ALA A 1 92 ? -1.447 -1.052 20.691 1.00 97.12 92 ALA A CA 1
ATOM 729 C C . ALA A 1 92 ? 0.091 -1.003 20.688 1.00 97.12 92 ALA A C 1
ATOM 731 O O . ALA A 1 92 ? 0.702 -0.928 21.751 1.00 97.12 92 ALA A O 1
ATOM 732 N N . PRO A 1 93 ? 0.748 -1.148 19.520 1.00 94.81 93 PRO A N 1
ATOM 733 C CA . PRO A 1 93 ? 2.211 -1.193 19.444 1.00 94.81 93 PRO A CA 1
ATOM 734 C C . PRO A 1 93 ? 2.904 0.129 19.804 1.00 94.81 93 PRO A C 1
ATOM 736 O O . PRO A 1 93 ? 4.106 0.111 20.054 1.00 94.81 93 PRO A O 1
ATOM 739 N N . HIS A 1 94 ? 2.191 1.259 19.795 1.00 96.06 94 HIS A N 1
ATOM 740 C CA . HIS A 1 94 ? 2.769 2.575 20.057 1.00 96.06 94 HIS A CA 1
ATOM 741 C C . HIS A 1 94 ? 1.824 3.438 20.905 1.00 96.06 94 HIS A C 1
ATOM 743 O O . HIS A 1 94 ? 0.606 3.341 20.734 1.00 96.06 94 HIS A O 1
ATOM 749 N N . PRO A 1 95 ? 2.364 4.310 21.775 1.00 95.62 95 PRO A N 1
ATOM 750 C CA . PRO A 1 95 ? 1.559 5.224 22.573 1.00 95.62 95 PRO A CA 1
ATOM 751 C C . PRO A 1 95 ? 0.942 6.329 21.708 1.00 95.62 95 PRO A C 1
ATOM 753 O O . PRO A 1 95 ? 1.502 6.738 20.685 1.00 95.62 95 PRO A O 1
ATOM 756 N N . ILE A 1 96 ? -0.193 6.847 22.171 1.00 97.12 96 ILE A N 1
ATOM 757 C CA . ILE A 1 96 ? -0.844 8.040 21.628 1.00 97.12 96 ILE A CA 1
ATOM 758 C C . ILE A 1 96 ? -0.598 9.182 22.602 1.00 97.12 96 ILE A C 1
ATOM 760 O O . ILE A 1 96 ? -0.863 9.039 23.794 1.00 97.12 96 ILE A O 1
ATOM 764 N N . PHE A 1 97 ? -0.109 10.317 22.109 1.00 96.31 97 PHE A N 1
ATOM 765 C CA . PHE A 1 97 ? 0.059 11.507 22.937 1.00 96.31 97 PHE A CA 1
ATOM 766 C C . PHE A 1 97 ? -1.141 12.441 22.795 1.00 96.31 97 PHE A C 1
ATOM 768 O O . PHE A 1 97 ? -1.775 12.508 21.740 1.00 96.31 97 PHE A O 1
ATOM 775 N N . PHE A 1 98 ? -1.433 13.197 23.851 1.00 96.50 98 PHE A N 1
ATOM 776 C CA . PHE A 1 98 ? -2.468 14.224 23.794 1.00 96.50 98 PHE A CA 1
ATOM 777 C C . PHE A 1 98 ? -2.138 15.306 22.759 1.00 96.50 98 PHE A C 1
ATOM 779 O O . PHE A 1 98 ? -0.974 15.636 22.522 1.00 96.50 98 PHE A O 1
ATOM 786 N N . GLY A 1 99 ? -3.183 15.856 22.139 1.00 95.38 99 GLY A N 1
ATOM 787 C CA . GLY A 1 99 ? -3.086 16.883 21.101 1.00 95.38 99 GLY A CA 1
ATOM 788 C C . GLY A 1 99 ? -2.696 16.362 19.715 1.00 95.38 99 GLY A C 1
ATOM 789 O O . GLY A 1 99 ? -2.711 17.132 18.757 1.00 95.38 99 GLY A O 1
ATOM 790 N N . GLU A 1 100 ? -2.378 15.073 19.569 1.00 94.88 100 GLU A N 1
ATOM 791 C CA . GLU A 1 100 ? -2.077 14.483 18.266 1.00 94.88 100 GLU A CA 1
ATOM 792 C C . GLU A 1 100 ? -3.354 14.130 17.496 1.00 94.88 100 GLU A C 1
ATOM 794 O O . GLU A 1 100 ? -4.299 13.558 18.044 1.00 94.88 100 GLU A O 1
ATOM 799 N N . ALA A 1 101 ? -3.367 14.446 16.199 1.00 96.25 101 ALA A N 1
ATOM 800 C CA . ALA A 1 101 ? -4.413 14.005 15.285 1.00 96.25 101 ALA A CA 1
ATOM 801 C C . ALA A 1 101 ? -4.186 12.543 14.890 1.00 96.25 101 ALA A C 1
ATOM 803 O O . ALA A 1 101 ? -3.149 12.190 14.322 1.00 96.25 101 ALA A O 1
ATOM 804 N N . ILE A 1 102 ? -5.172 11.700 15.193 1.00 97.75 102 ILE A N 1
ATOM 805 C CA . ILE A 1 102 ? -5.150 10.264 14.932 1.00 97.75 102 ILE A CA 1
ATOM 806 C C . ILE A 1 102 ? -6.201 9.933 13.878 1.00 97.75 102 ILE A C 1
ATOM 808 O O . ILE A 1 102 ? -7.384 10.218 14.066 1.00 97.75 102 ILE A O 1
ATOM 812 N N . CYS A 1 103 ? -5.790 9.294 12.784 1.00 97.06 103 CYS A N 1
ATOM 813 C CA . CYS A 1 103 ? -6.716 8.799 11.770 1.00 97.06 103 CYS A CA 1
ATOM 814 C C . CYS A 1 103 ? -7.207 7.400 12.160 1.00 97.06 103 CYS A C 1
ATOM 816 O O . CYS A 1 103 ? -6.425 6.450 12.190 1.00 97.06 103 CYS A O 1
ATOM 818 N N . TYR A 1 104 ? -8.500 7.266 12.445 1.00 97.75 104 TYR A N 1
ATOM 819 C CA . TYR A 1 104 ? -9.161 5.978 12.618 1.00 97.75 104 TYR A CA 1
ATOM 820 C C . TYR A 1 104 ? -9.674 5.496 11.267 1.00 97.75 104 TYR A C 1
ATOM 822 O O . TYR A 1 104 ? -10.446 6.193 10.614 1.00 97.75 104 TYR A O 1
ATOM 830 N N . SER A 1 105 ? -9.266 4.297 10.867 1.00 96.12 105 SER A N 1
ATOM 831 C CA . SER A 1 105 ? -9.734 3.600 9.673 1.00 96.12 105 SER A CA 1
ATOM 832 C C . SER A 1 105 ? -10.439 2.322 10.089 1.00 96.12 105 SER A C 1
ATOM 834 O O . SER A 1 105 ? -9.810 1.468 10.703 1.00 96.12 105 SER A O 1
ATOM 836 N N . ALA A 1 106 ? -11.712 2.163 9.739 1.00 96.44 106 ALA A N 1
ATOM 837 C CA . ALA A 1 106 ? -12.458 0.929 9.955 1.00 96.44 106 ALA A CA 1
ATOM 838 C C . ALA A 1 106 ? -12.813 0.289 8.616 1.00 96.44 106 ALA A C 1
ATOM 840 O O . ALA A 1 106 ? -13.355 0.972 7.752 1.00 96.44 106 ALA A O 1
ATOM 841 N N . ARG A 1 107 ? -12.553 -1.010 8.453 1.00 95.69 107 ARG A N 1
ATOM 842 C CA . ARG A 1 107 ? -12.835 -1.775 7.232 1.00 95.69 107 ARG A CA 1
ATOM 843 C C . ARG A 1 107 ? -13.521 -3.091 7.565 1.00 95.69 107 ARG A C 1
ATOM 845 O O . ARG A 1 107 ? -13.097 -3.803 8.472 1.00 95.69 107 ARG A O 1
ATOM 852 N N . ILE A 1 108 ? -14.557 -3.439 6.807 1.00 95.38 108 ILE A N 1
ATOM 853 C CA . ILE A 1 108 ? -15.225 -4.739 6.926 1.00 95.38 108 ILE A CA 1
ATOM 854 C C . ILE A 1 108 ? -14.315 -5.822 6.329 1.00 95.38 108 ILE A C 1
ATOM 856 O O . ILE A 1 108 ? -14.072 -5.829 5.122 1.00 95.38 108 ILE A O 1
ATOM 860 N N . GLU A 1 109 ? -13.830 -6.744 7.162 1.00 94.56 109 GLU A N 1
ATOM 861 C CA . GLU A 1 109 ? -13.012 -7.892 6.740 1.00 94.56 109 GLU A CA 1
ATOM 862 C C . GLU A 1 109 ? -13.878 -9.086 6.327 1.00 94.56 109 GLU A C 1
ATOM 864 O O . GLU A 1 109 ? -13.561 -9.774 5.361 1.00 94.56 109 GLU A O 1
ATOM 869 N N . ALA A 1 110 ? -14.983 -9.327 7.037 1.00 95.38 110 ALA A N 1
ATOM 870 C CA . ALA A 1 110 ? -15.870 -10.453 6.761 1.00 95.38 110 ALA A CA 1
ATOM 871 C C . ALA A 1 110 ? -17.322 -10.152 7.144 1.00 95.38 110 ALA A C 1
ATOM 873 O O . ALA A 1 110 ? -17.592 -9.420 8.099 1.00 95.38 110 ALA A O 1
ATOM 874 N N . ILE A 1 111 ? -18.252 -10.776 6.419 1.00 94.19 111 ILE A N 1
ATOM 875 C CA . ILE A 1 111 ? -19.694 -10.691 6.659 1.00 94.19 111 ILE A CA 1
ATOM 876 C C . ILE A 1 111 ? -20.243 -12.108 6.805 1.00 94.19 111 ILE A C 1
ATOM 878 O O . ILE A 1 111 ? -20.112 -12.932 5.905 1.00 94.19 111 ILE A O 1
ATOM 882 N N . ASN A 1 112 ? -20.892 -12.381 7.932 1.00 94.75 112 ASN A N 1
ATOM 883 C CA . ASN A 1 112 ? -21.723 -13.558 8.127 1.00 94.75 112 ASN A CA 1
ATOM 884 C C . ASN A 1 112 ? -23.190 -13.113 8.098 1.00 94.75 112 ASN A C 1
ATOM 886 O O . ASN A 1 112 ? -23.723 -12.630 9.100 1.00 94.75 112 ASN A O 1
ATOM 890 N N . ALA A 1 113 ? -23.828 -13.254 6.936 1.00 90.50 113 ALA A N 1
ATOM 891 C CA . ALA A 1 113 ? -25.188 -12.774 6.713 1.00 90.50 113 ALA A CA 1
ATOM 892 C C . ALA A 1 113 ? -26.233 -13.533 7.551 1.00 90.50 113 ALA A C 1
ATOM 894 O O . ALA A 1 113 ? -27.123 -12.907 8.124 1.00 90.50 113 ALA A O 1
ATOM 895 N N . SER A 1 114 ? -26.095 -14.858 7.711 1.00 90.50 114 SER A N 1
ATOM 896 C CA . SER A 1 114 ? -27.074 -15.682 8.442 1.00 90.50 114 SER A CA 1
ATOM 897 C C . SER A 1 114 ? -27.176 -15.301 9.920 1.00 90.50 114 SER A C 1
ATOM 899 O O . SER A 1 114 ? -28.272 -15.267 10.482 1.00 90.50 114 SER A O 1
ATOM 901 N N . HIS A 1 115 ? -26.051 -14.939 10.539 1.00 91.56 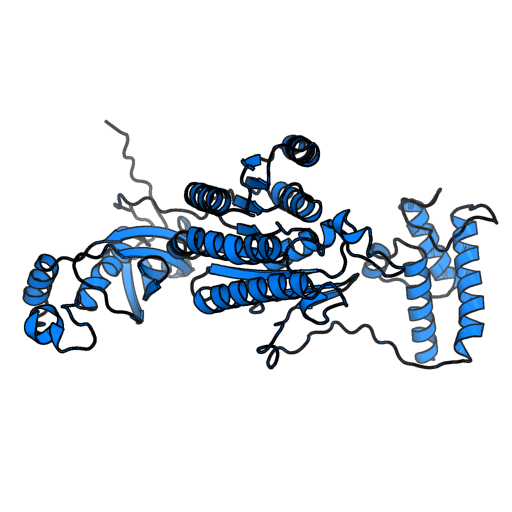115 HIS A N 1
ATOM 902 C CA . HIS A 1 115 ? -26.010 -14.456 11.918 1.00 91.56 115 HIS A CA 1
ATOM 903 C C . HIS A 1 115 ? -26.011 -12.926 12.036 1.00 91.56 115 HIS A C 1
ATOM 905 O O . HIS A 1 115 ? -26.041 -12.418 13.160 1.00 91.56 115 HIS A O 1
ATOM 911 N N . ARG A 1 116 ? -25.996 -12.203 10.906 1.00 92.94 116 ARG A N 1
ATOM 912 C CA . ARG A 1 116 ? -25.851 -10.739 10.807 1.00 92.94 116 ARG A CA 1
ATOM 913 C C . ARG A 1 116 ? -24.633 -10.207 11.563 1.00 92.94 116 ARG A C 1
ATOM 915 O O . ARG A 1 116 ? -24.723 -9.209 12.275 1.00 92.94 116 ARG A O 1
ATOM 922 N N . ILE A 1 117 ? -23.507 -10.909 11.448 1.00 94.81 117 ILE A N 1
ATOM 923 C CA . ILE A 1 117 ? -22.253 -10.549 12.116 1.00 94.81 117 ILE A CA 1
ATOM 924 C C . ILE A 1 117 ? -21.287 -9.943 11.101 1.00 94.81 117 ILE A C 1
ATOM 926 O O . ILE A 1 117 ? -20.985 -10.559 10.081 1.00 94.81 117 ILE A O 1
ATOM 930 N N . LEU A 1 118 ? -20.755 -8.769 11.426 1.00 95.38 118 LEU A N 1
ATOM 931 C CA . LEU A 1 118 ? -19.628 -8.145 10.746 1.00 95.38 118 LEU A CA 1
ATOM 932 C C . LEU A 1 118 ? -18.351 -8.366 11.558 1.00 95.38 118 LEU A C 1
ATOM 934 O O . LEU A 1 118 ? -18.346 -8.198 12.779 1.00 95.38 118 LEU A O 1
ATOM 938 N N . THR A 1 119 ? -17.269 -8.722 10.869 1.00 97.56 119 THR A N 1
ATOM 939 C CA . THR A 1 119 ? -15.908 -8.614 11.407 1.00 97.56 119 THR A CA 1
ATOM 940 C C . THR A 1 119 ? -15.281 -7.359 10.827 1.00 97.56 119 THR A C 1
ATOM 942 O O . THR A 1 119 ? -15.183 -7.227 9.606 1.00 97.56 119 THR A O 1
ATOM 945 N N . ILE A 1 120 ? -14.907 -6.425 11.695 1.00 97.38 120 ILE A N 1
ATOM 946 C CA . ILE A 1 120 ? -14.436 -5.092 11.316 1.00 97.38 120 ILE A CA 1
ATOM 947 C C . ILE A 1 120 ? -13.040 -4.913 11.881 1.00 97.38 120 ILE A C 1
ATOM 949 O O . ILE A 1 120 ? -12.850 -5.037 13.091 1.00 97.38 120 ILE A O 1
ATOM 953 N N . ARG A 1 121 ? -12.080 -4.579 11.026 1.00 98.00 121 ARG A N 1
ATOM 954 C CA . ARG A 1 121 ? -10.748 -4.187 11.463 1.00 98.00 121 ARG A CA 1
ATOM 955 C C . ARG A 1 121 ? -10.626 -2.686 11.553 1.00 98.00 121 ARG A C 1
ATOM 957 O O . ARG A 1 121 ? -11.036 -1.969 10.643 1.00 98.00 121 ARG A O 1
ATOM 964 N N . ILE A 1 122 ? -10.041 -2.225 12.646 1.00 98.19 122 ILE A N 1
ATOM 965 C CA . ILE A 1 122 ? -9.893 -0.819 12.968 1.00 98.19 122 ILE A CA 1
ATOM 966 C C . ILE A 1 122 ? -8.419 -0.532 13.214 1.00 98.19 122 ILE A C 1
ATOM 968 O O . ILE A 1 122 ? -7.811 -1.120 14.106 1.00 98.19 122 ILE A O 1
ATOM 972 N N . LEU A 1 123 ? -7.862 0.383 12.426 1.00 98.38 123 LEU A N 1
ATOM 973 C CA . LEU A 1 123 ? -6.521 0.914 12.620 1.00 98.38 123 LEU A CA 1
ATOM 974 C C . LEU A 1 123 ? -6.605 2.343 13.146 1.00 98.38 123 LEU A C 1
ATOM 976 O O . LEU A 1 123 ? -7.355 3.149 12.600 1.00 98.38 123 LEU A O 1
ATOM 980 N N . ALA A 1 124 ? -5.803 2.666 14.155 1.00 98.19 124 ALA A N 1
ATOM 981 C CA . ALA A 1 124 ? -5.495 4.046 14.519 1.00 98.19 124 ALA A CA 1
ATOM 982 C C . ALA A 1 124 ? -4.107 4.394 13.971 1.00 98.19 124 ALA A C 1
ATOM 984 O O . ALA A 1 124 ? -3.147 3.657 14.210 1.00 98.19 124 ALA A O 1
ATOM 985 N N . LEU A 1 125 ? -4.001 5.482 13.213 1.00 97.75 125 LEU A N 1
ATOM 986 C CA . LEU A 1 125 ? -2.836 5.800 12.388 1.00 97.75 125 LEU A CA 1
ATOM 987 C C . LEU A 1 125 ? -2.296 7.202 12.690 1.00 97.75 125 LEU A C 1
ATOM 989 O O . LEU A 1 125 ? -3.065 8.154 12.830 1.00 97.75 125 LEU A O 1
ATOM 993 N N . ARG A 1 126 ? -0.964 7.331 12.694 1.00 95.62 126 ARG A N 1
ATOM 994 C CA . ARG A 1 126 ? -0.233 8.608 12.646 1.00 95.62 126 ARG A CA 1
ATOM 995 C C . ARG A 1 126 ? 0.729 8.570 11.463 1.00 95.62 126 ARG A C 1
ATOM 997 O O . ARG A 1 126 ? 1.798 7.959 11.533 1.00 95.62 126 ARG A O 1
ATOM 1004 N N . GLY A 1 127 ? 0.322 9.172 10.346 1.00 92.31 127 GLY A N 1
ATOM 1005 C CA . GLY A 1 127 ? 1.020 9.014 9.068 1.00 92.31 127 GLY A CA 1
ATOM 1006 C C . GLY A 1 127 ? 1.103 7.537 8.665 1.00 92.31 127 GLY A C 1
ATOM 1007 O O . GLY A 1 127 ? 0.077 6.886 8.492 1.00 92.31 127 GLY A O 1
ATOM 1008 N N . ASN A 1 128 ? 2.324 7.001 8.567 1.00 92.88 128 ASN A N 1
ATOM 1009 C CA . ASN A 1 128 ? 2.577 5.594 8.219 1.00 92.88 128 ASN A CA 1
ATOM 1010 C C . ASN A 1 128 ? 2.679 4.664 9.437 1.00 92.88 128 ASN A C 1
ATOM 1012 O O . ASN A 1 128 ? 2.928 3.471 9.276 1.00 92.88 128 ASN A O 1
ATOM 1016 N N . GLN A 1 129 ? 2.548 5.188 10.657 1.00 95.12 129 GLN A N 1
ATOM 1017 C CA . GLN A 1 129 ? 2.669 4.392 11.872 1.00 95.12 129 GLN A CA 1
ATOM 1018 C C . GLN A 1 129 ? 1.298 3.897 12.328 1.00 95.12 129 GLN A C 1
ATOM 1020 O O . GLN A 1 129 ? 0.386 4.692 12.558 1.00 95.12 129 GLN A O 1
ATOM 1025 N N . VAL A 1 130 ? 1.177 2.581 12.502 1.00 97.06 130 VAL A N 1
ATOM 1026 C CA . VAL A 1 130 ? 0.014 1.957 13.141 1.00 97.06 130 VAL A CA 1
ATOM 1027 C C . VAL A 1 130 ? 0.184 2.069 14.651 1.00 97.06 130 VAL A C 1
ATOM 1029 O O . VAL A 1 130 ? 1.146 1.546 15.213 1.00 97.06 130 VAL A O 1
ATOM 1032 N N . LEU A 1 131 ? -0.732 2.781 15.295 1.00 98.00 131 LEU A N 1
ATOM 1033 C CA . LEU A 1 131 ? -0.760 3.018 16.737 1.00 98.00 131 LEU A CA 1
ATOM 1034 C C . LEU A 1 131 ? -1.635 1.985 17.447 1.00 98.00 131 LEU A C 1
ATOM 1036 O O . LEU A 1 131 ? -1.267 1.503 18.513 1.00 98.00 131 LEU A O 1
ATOM 1040 N N . ILE A 1 132 ? -2.756 1.613 16.820 1.00 98.38 132 ILE A N 1
ATOM 1041 C CA . ILE A 1 132 ? -3.682 0.572 17.281 1.00 98.38 132 ILE A CA 1
ATOM 1042 C C . ILE A 1 132 ? -4.089 -0.287 16.083 1.00 98.38 132 ILE A C 1
ATOM 1044 O O . ILE A 1 132 ? -4.383 0.250 15.018 1.00 98.38 132 ILE A O 1
ATOM 1048 N N . ASP A 1 133 ? -4.130 -1.603 16.275 1.00 98.06 133 ASP A N 1
ATOM 1049 C CA . ASP A 1 133 ? -4.758 -2.586 15.390 1.00 98.06 133 ASP A CA 1
ATOM 1050 C C . ASP A 1 133 ? -5.790 -3.372 16.204 1.00 98.06 133 ASP A C 1
ATOM 1052 O O . ASP A 1 133 ? -5.447 -4.038 17.185 1.00 98.06 133 ASP A O 1
ATOM 1056 N N . SER A 1 134 ? -7.063 -3.253 15.839 1.00 98.25 134 SER A N 1
ATOM 1057 C CA . SER A 1 134 ? -8.171 -3.878 16.551 1.00 98.25 134 SER A CA 1
ATOM 1058 C C . SER A 1 134 ? -9.107 -4.610 15.604 1.00 98.25 134 SER A C 1
ATOM 1060 O O . SER A 1 134 ? -9.321 -4.182 14.472 1.00 98.25 134 SER A O 1
ATOM 1062 N N . ARG A 1 135 ? -9.711 -5.699 16.083 1.00 98.25 135 ARG A N 1
ATOM 1063 C CA . ARG A 1 135 ? -10.819 -6.373 15.403 1.00 98.25 135 ARG A CA 1
ATOM 1064 C C . ARG A 1 135 ? -12.046 -6.399 16.293 1.00 98.25 135 ARG A C 1
ATOM 1066 O O . ARG A 1 135 ? -11.969 -6.807 17.450 1.00 98.25 135 ARG A O 1
ATOM 1073 N N . LEU A 1 136 ? -13.180 -6.007 15.727 1.00 97.75 136 LEU A N 1
ATOM 1074 C CA . LEU A 1 136 ? -14.492 -6.103 16.350 1.00 97.75 136 LEU A CA 1
ATOM 1075 C C . LEU A 1 136 ? -15.327 -7.168 15.657 1.00 97.75 136 LEU A C 1
ATOM 1077 O O . LEU A 1 136 ? -15.367 -7.242 14.428 1.00 97.75 136 LEU A O 1
ATOM 1081 N N . ARG A 1 137 ? -16.064 -7.939 16.454 1.00 97.75 137 ARG A N 1
ATOM 1082 C CA . ARG A 1 137 ? -17.178 -8.760 15.978 1.00 97.75 137 ARG A CA 1
ATOM 1083 C C . ARG A 1 137 ? -18.467 -8.102 16.426 1.00 97.75 137 ARG A C 1
ATOM 1085 O O . ARG A 1 137 ? -18.729 -8.020 17.624 1.00 97.75 137 ARG A O 1
ATOM 1092 N N . VAL A 1 138 ? -19.264 -7.637 15.475 1.00 95.94 138 VAL A N 1
ATOM 1093 C CA . VAL A 1 138 ? -20.457 -6.833 15.752 1.00 95.94 138 VAL A CA 1
ATOM 1094 C C . VAL A 1 138 ? -21.668 -7.479 15.101 1.00 95.94 138 VAL A C 1
ATOM 1096 O O . VAL A 1 138 ? -21.629 -7.816 13.922 1.00 95.94 138 VAL A O 1
ATOM 1099 N N . GLN A 1 139 ? -22.741 -7.670 15.864 1.00 94.75 139 GLN A N 1
ATOM 1100 C CA . GLN A 1 139 ? -23.985 -8.260 15.383 1.00 94.75 139 GLN A CA 1
ATOM 1101 C C . GLN A 1 139 ? -25.073 -7.200 15.225 1.00 94.75 139 GLN A C 1
ATOM 1103 O O . GLN A 1 139 ? -25.411 -6.526 16.198 1.00 94.75 139 GLN A O 1
ATOM 1108 N N . ALA A 1 140 ? -25.692 -7.119 14.046 1.00 91.12 140 ALA A N 1
ATOM 1109 C CA . ALA A 1 140 ? -26.936 -6.371 13.882 1.00 91.12 140 ALA A CA 1
ATOM 1110 C C . ALA A 1 140 ? -28.098 -7.132 14.542 1.00 91.12 140 ALA A C 1
ATOM 1112 O O . ALA A 1 140 ? -28.325 -8.325 14.291 1.00 91.12 140 ALA A O 1
ATOM 1113 N N . ARG A 1 141 ? -28.841 -6.453 15.417 1.00 90.38 141 ARG A N 1
ATOM 1114 C CA . ARG A 1 141 ? -29.890 -7.079 16.240 1.00 90.38 141 ARG A CA 1
ATOM 1115 C C . ARG A 1 141 ? -31.214 -7.257 15.507 1.00 90.38 141 ARG A C 1
ATOM 1117 O O . ARG A 1 141 ? -32.007 -8.107 15.904 1.00 90.38 141 ARG A O 1
ATOM 1124 N N . VAL A 1 142 ? -31.415 -6.523 14.422 1.00 85.38 142 VAL A N 1
ATOM 1125 C CA . VAL A 1 142 ? -32.608 -6.575 13.569 1.00 85.38 142 VAL A CA 1
ATOM 1126 C C . VAL A 1 142 ? -32.208 -6.864 12.121 1.00 85.38 142 VAL A C 1
ATOM 1128 O O . VAL A 1 142 ? -31.028 -6.806 11.780 1.00 85.38 142 VAL A O 1
ATOM 1131 N N . ALA A 1 143 ? -33.176 -7.242 11.287 1.00 80.69 143 ALA A N 1
ATOM 1132 C CA . ALA A 1 143 ? -32.933 -7.565 9.879 1.00 80.69 143 ALA A CA 1
ATOM 1133 C C . ALA A 1 143 ? -32.753 -6.312 9.006 1.00 80.69 143 ALA A C 1
ATOM 1135 O O . ALA A 1 143 ? -31.896 -6.302 8.125 1.00 80.69 143 ALA A O 1
ATOM 1136 N N . GLU A 1 144 ? -33.526 -5.267 9.299 1.00 79.19 144 GLU A N 1
ATOM 1137 C CA . GLU A 1 144 ? -33.477 -3.967 8.632 1.00 79.19 144 GLU A CA 1
ATOM 1138 C C . GLU A 1 144 ? -33.406 -2.858 9.676 1.00 79.19 144 GLU A C 1
ATOM 1140 O O . GLU A 1 144 ? -34.078 -2.928 10.710 1.00 79.19 144 GLU A O 1
ATOM 1145 N N . TRP A 1 145 ? -32.588 -1.846 9.417 1.00 77.75 145 TRP A N 1
ATOM 1146 C CA . TRP A 1 145 ? -32.399 -0.719 10.314 1.00 77.75 145 TRP A CA 1
ATOM 1147 C C . TRP A 1 145 ? -32.079 0.571 9.567 1.00 77.75 145 TRP A C 1
ATOM 1149 O O . TRP A 1 145 ? -31.768 0.579 8.378 1.00 77.75 145 TRP A O 1
ATOM 1159 N N . HIS A 1 146 ? -32.169 1.686 10.283 1.00 67.38 146 HIS A N 1
ATOM 1160 C CA . HIS A 1 146 ? -31.815 3.000 9.766 1.00 67.38 146 HIS A CA 1
ATOM 1161 C C . HIS A 1 146 ? -30.469 3.403 10.352 1.00 67.38 146 HIS A C 1
ATOM 1163 O O . HIS A 1 146 ? -30.297 3.350 11.565 1.00 67.38 146 HIS A O 1
ATOM 1169 N N . THR A 1 147 ? -29.529 3.834 9.515 1.00 58.09 147 THR A N 1
ATOM 1170 C CA . THR A 1 147 ? -28.203 4.259 9.980 1.00 58.09 147 THR A CA 1
ATOM 1171 C C . THR A 1 147 ? -28.196 5.776 10.207 1.00 58.09 147 THR A C 1
ATOM 1173 O O . THR A 1 147 ? -28.314 6.518 9.230 1.00 58.09 147 THR A O 1
ATOM 1176 N N . PRO A 1 148 ? -28.039 6.279 11.449 1.00 55.06 148 PRO A N 1
ATOM 1177 C CA . PRO A 1 148 ? -28.093 7.719 11.731 1.00 55.06 148 PRO A CA 1
ATOM 1178 C C . PRO A 1 148 ? -26.807 8.493 11.387 1.00 55.06 148 PRO A C 1
ATOM 1180 O O . PRO A 1 148 ? -26.754 9.708 11.573 1.00 55.06 148 PRO A O 1
ATOM 1183 N N . SER A 1 149 ? -25.738 7.825 10.945 1.00 59.44 149 SER A N 1
ATOM 1184 C CA . SER A 1 149 ? -24.407 8.438 10.873 1.00 59.44 149 SER A CA 1
ATOM 1185 C C . SER A 1 149 ? -24.245 9.455 9.736 1.00 59.44 149 SER A C 1
ATOM 1187 O O . SER A 1 149 ? -24.550 9.189 8.575 1.00 59.44 149 SER A O 1
ATOM 1189 N N . ALA A 1 150 ? -23.669 10.611 10.084 1.00 55.78 150 ALA A N 1
ATOM 1190 C CA . ALA A 1 150 ? -23.230 11.655 9.156 1.00 55.78 150 ALA A CA 1
ATOM 1191 C C . ALA A 1 150 ? -21.925 11.308 8.408 1.00 55.78 150 ALA A C 1
ATOM 1193 O O . ALA A 1 150 ? -21.543 12.024 7.480 1.00 55.78 150 ALA A O 1
ATOM 1194 N N . LEU A 1 151 ? -21.222 10.237 8.803 1.00 65.81 151 LEU A N 1
ATOM 1195 C CA . LEU A 1 151 ? -20.019 9.774 8.113 1.00 65.81 151 LEU A CA 1
ATOM 1196 C C . LEU A 1 151 ? -20.416 8.932 6.901 1.00 65.81 151 LEU A C 1
ATOM 1198 O O . LEU A 1 151 ? -21.041 7.880 7.030 1.00 65.81 151 LEU A O 1
ATOM 1202 N N . ALA A 1 152 ? -20.026 9.393 5.715 1.00 70.44 152 ALA A N 1
ATOM 1203 C CA . ALA A 1 152 ? -20.271 8.668 4.479 1.00 70.44 152 ALA A CA 1
ATOM 1204 C C . ALA A 1 152 ? -19.434 7.381 4.453 1.00 70.44 152 ALA A C 1
ATOM 1206 O O . ALA A 1 152 ? -18.205 7.443 4.407 1.00 70.44 152 ALA A O 1
ATOM 1207 N N . ILE A 1 153 ? -20.104 6.221 4.453 1.00 78.12 153 ILE A N 1
ATOM 1208 C CA . ILE A 1 153 ? -19.456 4.931 4.192 1.00 78.12 153 ILE A CA 1
ATOM 1209 C C . ILE A 1 153 ? -18.787 5.017 2.823 1.00 78.12 153 ILE A C 1
ATOM 1211 O O . ILE A 1 153 ? -19.437 5.264 1.802 1.00 78.12 153 ILE A O 1
ATOM 1215 N N . GLN A 1 154 ? -17.478 4.805 2.809 1.00 80.00 154 GLN A N 1
ATOM 1216 C CA . GLN A 1 154 ? -16.697 4.780 1.591 1.00 80.00 154 GLN A CA 1
ATOM 1217 C C . GLN A 1 154 ? -16.687 3.350 1.077 1.00 80.00 154 GLN A C 1
ATOM 1219 O O . GLN A 1 154 ? -16.280 2.399 1.746 1.00 80.00 154 GLN A O 1
ATOM 1224 N N . ARG A 1 155 ? -17.163 3.194 -0.150 1.00 73.00 155 ARG A N 1
ATOM 1225 C CA . ARG A 1 155 ? -17.079 1.923 -0.854 1.00 73.00 155 ARG A CA 1
ATOM 1226 C C . ARG A 1 155 ? -15.767 1.900 -1.610 1.00 73.00 155 ARG A C 1
ATOM 1228 O O . ARG A 1 155 ? -15.368 2.918 -2.176 1.00 73.00 155 ARG A O 1
ATOM 1235 N N . SER A 1 156 ? -15.118 0.738 -1.658 1.00 60.69 156 SER A N 1
ATOM 1236 C CA . SER A 1 156 ? -14.122 0.488 -2.702 1.00 60.69 156 SER A CA 1
ATOM 1237 C C . SER A 1 156 ? -14.834 0.749 -4.031 1.00 60.69 156 SER A C 1
ATOM 1239 O O . SER A 1 156 ? -15.797 0.062 -4.374 1.00 60.69 156 SER A O 1
ATOM 1241 N N . THR A 1 157 ? -14.484 1.855 -4.684 1.00 55.22 157 THR A N 1
ATOM 1242 C CA . THR A 1 157 ? -15.206 2.360 -5.849 1.00 55.22 157 THR A CA 1
ATOM 1243 C C . THR A 1 157 ? -15.192 1.314 -6.955 1.00 55.22 157 THR A C 1
ATOM 1245 O O . THR A 1 157 ? -14.237 0.557 -7.110 1.00 55.22 157 THR A O 1
ATOM 1248 N N . THR A 1 158 ? -16.252 1.276 -7.762 1.00 54.03 158 THR A N 1
ATOM 1249 C CA . THR A 1 158 ? -16.303 0.414 -8.953 1.00 54.03 158 THR A CA 1
ATOM 1250 C C . THR A 1 158 ? -15.266 0.808 -10.006 1.00 54.03 158 THR A C 1
ATOM 1252 O O . THR A 1 158 ? -14.943 -0.001 -10.867 1.00 54.03 158 THR A O 1
ATOM 1255 N N . GLY A 1 159 ? -14.726 2.029 -9.934 1.00 68.81 159 GLY A N 1
ATOM 1256 C CA . GLY A 1 159 ? -13.559 2.453 -10.698 1.00 68.81 159 GLY A CA 1
ATOM 1257 C C . GLY A 1 159 ? -12.304 2.318 -9.849 1.00 68.81 159 GLY A C 1
ATOM 1258 O O . GLY A 1 159 ? -12.184 3.008 -8.835 1.00 68.81 159 GLY A O 1
ATOM 1259 N N . ARG A 1 160 ? -11.392 1.439 -10.268 1.00 87.25 160 ARG A N 1
ATOM 1260 C CA . ARG A 1 160 ? -10.029 1.382 -9.736 1.00 87.25 160 ARG A CA 1
ATOM 1261 C C . ARG A 1 160 ? -9.157 2.361 -10.495 1.00 87.25 160 ARG A C 1
ATOM 1263 O O . ARG A 1 160 ? -9.368 2.542 -11.695 1.00 87.25 160 ARG A O 1
ATOM 1270 N N . SER A 1 161 ? -8.176 2.966 -9.840 1.00 92.69 161 SER A N 1
ATOM 1271 C CA . SER A 1 161 ? -7.226 3.838 -10.535 1.00 92.69 161 SER A CA 1
ATOM 1272 C C . SER A 1 161 ? -5.777 3.421 -10.334 1.00 92.69 161 SER A C 1
ATOM 1274 O O . SER A 1 161 ? -5.397 2.870 -9.296 1.00 92.69 161 SER A O 1
ATOM 1276 N N . VAL A 1 162 ? -4.976 3.665 -11.370 1.00 96.19 162 VAL A N 1
ATOM 1277 C CA . VAL A 1 162 ? -3.549 3.358 -11.403 1.00 96.19 162 VAL A CA 1
ATOM 1278 C C . VAL A 1 162 ? -2.745 4.574 -11.834 1.00 96.19 162 VAL A C 1
ATOM 1280 O O . VAL A 1 162 ? -3.128 5.269 -12.774 1.00 96.19 162 VAL A O 1
ATOM 1283 N N . VAL A 1 163 ? -1.597 4.789 -11.196 1.00 97.88 163 VAL A N 1
ATOM 1284 C CA . VAL A 1 163 ? -0.555 5.690 -11.701 1.00 97.88 163 VAL A CA 1
ATOM 1285 C C . VAL A 1 163 ? 0.620 4.870 -12.206 1.00 97.88 163 VAL A C 1
ATOM 1287 O O . VAL A 1 163 ? 1.113 4.007 -11.488 1.00 97.88 163 VAL A O 1
ATOM 1290 N N . ILE A 1 164 ? 1.082 5.141 -13.424 1.00 98.19 164 ILE A N 1
ATOM 1291 C CA . ILE A 1 164 ? 2.200 4.434 -14.056 1.00 98.19 164 ILE A CA 1
ATOM 1292 C C . ILE A 1 164 ? 3.303 5.448 -14.347 1.00 98.19 164 ILE A C 1
ATOM 1294 O O . ILE A 1 164 ? 3.122 6.314 -15.202 1.00 98.19 164 ILE A O 1
ATOM 1298 N N . THR A 1 165 ? 4.438 5.352 -13.651 1.00 98.19 165 THR A N 1
ATOM 1299 C CA . THR A 1 165 ? 5.614 6.177 -13.973 1.00 98.19 165 THR A CA 1
ATOM 1300 C C . THR A 1 165 ? 6.364 5.599 -15.162 1.00 98.19 165 THR A C 1
ATOM 1302 O O . THR A 1 165 ? 6.434 4.380 -15.308 1.00 98.19 165 THR A O 1
ATOM 1305 N N . GLY A 1 166 ? 6.928 6.456 -16.018 1.00 95.69 166 GLY A N 1
ATOM 1306 C CA . GLY A 1 166 ? 7.512 6.012 -17.291 1.00 95.69 166 GLY A CA 1
ATOM 1307 C C . GLY A 1 166 ? 6.458 5.379 -18.202 1.00 95.69 166 GLY A C 1
ATOM 1308 O O . GLY A 1 166 ? 6.745 4.449 -18.957 1.00 95.69 166 GLY A O 1
ATOM 1309 N N . GLY A 1 167 ? 5.207 5.833 -18.077 1.00 93.44 167 GLY A N 1
ATOM 1310 C CA . GLY A 1 167 ? 4.059 5.195 -18.705 1.00 93.44 167 GLY A CA 1
ATOM 1311 C C . GLY A 1 167 ? 4.024 5.342 -20.227 1.00 93.44 167 GLY A C 1
ATOM 1312 O O . GLY A 1 167 ? 3.324 4.566 -20.871 1.00 93.44 167 GLY A O 1
ATOM 1313 N N . SER A 1 168 ? 4.795 6.264 -20.819 1.00 91.31 168 SER A N 1
ATOM 1314 C CA . SER A 1 168 ? 4.935 6.367 -22.284 1.00 91.31 168 SER A CA 1
ATOM 1315 C C . SER A 1 168 ? 6.002 5.419 -22.847 1.00 91.31 168 SER A C 1
ATOM 1317 O O . SER A 1 168 ? 6.082 5.253 -24.066 1.00 91.31 168 SER A O 1
ATOM 1319 N N . GLY A 1 169 ? 6.807 4.779 -21.990 1.00 91.88 169 GLY A N 1
ATOM 1320 C CA . GLY A 1 169 ? 7.721 3.702 -22.375 1.00 91.88 169 GLY A CA 1
ATOM 1321 C C . GLY A 1 169 ? 6.975 2.423 -22.766 1.00 91.88 169 GLY A C 1
ATOM 1322 O O . GLY A 1 169 ? 5.799 2.258 -22.462 1.00 91.88 169 GLY A O 1
ATOM 1323 N N . GLU A 1 170 ? 7.637 1.487 -23.445 1.00 92.00 170 GLU A N 1
ATOM 1324 C CA . GLU A 1 170 ? 6.969 0.311 -24.031 1.00 92.00 170 GLU A CA 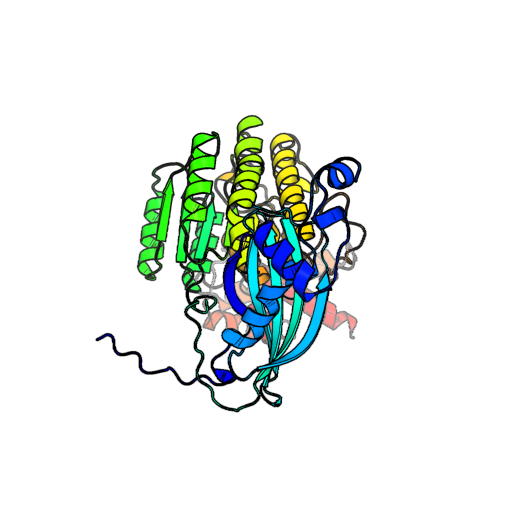1
ATOM 1325 C C . GLU A 1 170 ? 6.319 -0.618 -22.992 1.00 92.00 170 GLU A C 1
ATOM 1327 O O . GLU A 1 170 ? 5.174 -1.031 -23.177 1.00 92.00 170 GLU A O 1
ATOM 1332 N N . ILE A 1 171 ? 6.997 -0.883 -21.866 1.00 95.38 171 ILE A N 1
ATOM 1333 C CA . ILE A 1 171 ? 6.426 -1.655 -20.746 1.00 95.38 171 ILE A CA 1
ATOM 1334 C C . ILE A 1 171 ? 5.279 -0.875 -20.093 1.00 95.38 171 ILE A C 1
ATOM 1336 O O . ILE A 1 171 ? 4.192 -1.417 -19.899 1.00 95.38 171 ILE A O 1
ATOM 1340 N N . GLY A 1 172 ? 5.489 0.415 -19.810 1.00 95.88 172 GLY A N 1
ATOM 1341 C CA . GLY A 1 172 ? 4.472 1.289 -19.222 1.00 95.88 172 GLY A CA 1
ATOM 1342 C C . GLY A 1 172 ? 3.191 1.354 -20.062 1.00 95.88 172 GLY A C 1
ATOM 1343 O O . GLY A 1 172 ? 2.097 1.184 -19.526 1.00 95.88 172 GLY A O 1
ATOM 1344 N N . ARG A 1 173 ? 3.324 1.487 -21.387 1.00 95.00 173 ARG A N 1
ATOM 1345 C CA . ARG A 1 173 ? 2.221 1.472 -22.360 1.00 95.00 173 ARG A CA 1
ATOM 1346 C C . ARG A 1 173 ? 1.474 0.144 -22.363 1.00 95.00 173 ARG A C 1
ATOM 1348 O O . ARG A 1 173 ? 0.246 0.142 -22.378 1.00 95.00 173 ARG A O 1
ATOM 1355 N N . ALA A 1 174 ? 2.192 -0.980 -22.343 1.00 95.94 174 ALA A N 1
ATOM 1356 C CA . ALA A 1 174 ? 1.578 -2.306 -22.311 1.00 95.94 174 ALA A CA 1
ATOM 1357 C C . ALA A 1 174 ? 0.770 -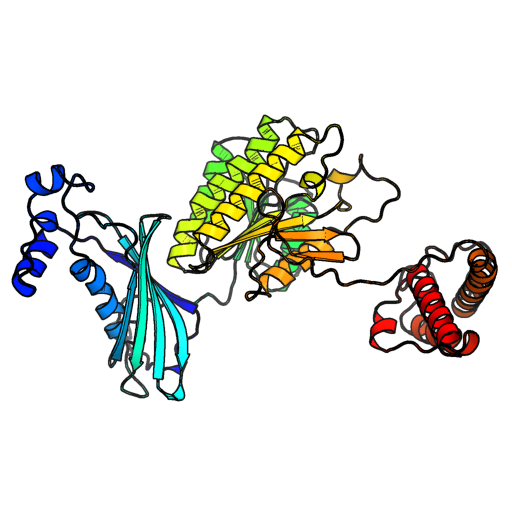2.530 -21.019 1.00 95.94 174 ALA A C 1
ATOM 1359 O O . ALA A 1 174 ? -0.342 -3.063 -21.071 1.00 95.94 174 ALA A O 1
ATOM 1360 N N . ILE A 1 175 ? 1.287 -2.058 -19.880 1.00 97.44 175 ILE A N 1
ATOM 1361 C CA . ILE A 1 175 ? 0.594 -2.090 -18.586 1.00 97.44 175 ILE A CA 1
ATOM 1362 C C . ILE A 1 175 ? -0.640 -1.182 -18.614 1.00 97.44 175 ILE A C 1
ATOM 1364 O O . ILE A 1 175 ? -1.734 -1.629 -18.271 1.00 97.44 175 ILE A O 1
ATOM 1368 N N . ALA A 1 176 ? -0.491 0.059 -19.088 1.00 96.62 176 ALA A N 1
ATOM 1369 C CA . ALA A 1 176 ? -1.584 1.021 -19.215 1.00 96.62 176 ALA A CA 1
ATOM 1370 C C . ALA A 1 176 ? -2.730 0.474 -20.071 1.00 96.62 176 ALA A C 1
ATOM 1372 O O . ALA A 1 176 ? -3.887 0.524 -19.665 1.00 96.62 176 ALA A O 1
ATOM 1373 N N . TRP A 1 177 ? -2.402 -0.099 -21.229 1.00 95.06 177 TRP A N 1
ATOM 1374 C CA . TRP A 1 177 ? -3.363 -0.717 -22.137 1.00 95.06 177 TRP A CA 1
ATOM 1375 C C . TRP A 1 177 ? -4.103 -1.892 -21.497 1.00 95.06 177 TRP A C 1
ATOM 1377 O O . TRP A 1 177 ? -5.325 -1.993 -21.602 1.00 95.06 177 TRP A O 1
ATOM 1387 N N . SER A 1 178 ? -3.371 -2.771 -20.813 1.00 94.94 178 SER A N 1
ATOM 1388 C CA . SER A 1 178 ? -3.950 -3.962 -20.186 1.00 94.94 178 SER A CA 1
ATOM 1389 C C . SER A 1 178 ? -4.887 -3.597 -19.029 1.00 94.94 178 SER A C 1
ATOM 1391 O O . SER A 1 178 ? -5.991 -4.128 -18.953 1.00 94.94 178 SER A O 1
ATOM 1393 N N . LEU A 1 179 ? -4.504 -2.629 -18.188 1.00 94.69 179 LEU A N 1
ATOM 1394 C CA . LEU A 1 179 ? -5.347 -2.129 -17.095 1.00 94.69 179 LEU A CA 1
ATOM 1395 C C . LEU A 1 179 ? -6.554 -1.333 -17.611 1.00 94.69 179 LEU A C 1
ATOM 1397 O O . LEU A 1 179 ? -7.662 -1.486 -17.100 1.00 94.69 179 LEU A O 1
ATOM 1401 N N . ALA A 1 180 ? -6.384 -0.527 -18.661 1.00 94.25 180 ALA A N 1
ATOM 1402 C CA . ALA A 1 180 ? -7.484 0.223 -19.263 1.00 94.25 180 ALA A CA 1
ATOM 1403 C C . ALA A 1 180 ? -8.580 -0.700 -19.815 1.00 94.25 180 ALA A C 1
ATOM 1405 O O . ALA A 1 180 ? -9.766 -0.414 -19.657 1.00 94.25 180 ALA A O 1
ATOM 1406 N N . LYS A 1 181 ? -8.197 -1.842 -20.402 1.00 92.19 181 LYS A N 1
ATOM 1407 C CA . LYS A 1 181 ? -9.143 -2.878 -20.852 1.00 92.19 181 LYS A CA 1
ATOM 1408 C C . LYS A 1 181 ? -9.949 -3.509 -19.717 1.00 92.19 181 LYS A C 1
ATOM 1410 O O . LYS A 1 181 ? -11.060 -3.968 -19.958 1.00 92.19 181 LYS A O 1
ATOM 1415 N N . GLU A 1 182 ? -9.420 -3.513 -18.497 1.00 90.31 182 GLU A N 1
ATOM 1416 C CA . GLU A 1 182 ? -10.142 -3.937 -17.292 1.00 90.31 182 GLU A CA 1
ATOM 1417 C C . GLU A 1 182 ? -10.969 -2.807 -16.649 1.00 90.31 182 GLU A C 1
ATOM 1419 O O . GLU A 1 182 ? -11.526 -2.985 -15.567 1.00 90.31 182 GLU A O 1
ATOM 1424 N N . GLY A 1 183 ? -11.058 -1.637 -17.291 1.00 90.25 183 GLY A N 1
ATOM 1425 C CA . GLY A 1 183 ? -11.848 -0.502 -16.812 1.00 90.25 183 GLY A CA 1
ATOM 1426 C C . GLY A 1 183 ? -11.160 0.344 -15.739 1.00 90.25 183 GLY A C 1
ATOM 1427 O O . GLY A 1 183 ? -11.832 1.119 -15.054 1.00 90.25 183 GLY A O 1
ATOM 1428 N N . TRP A 1 184 ? -9.839 0.221 -15.573 1.00 92.06 184 TRP A N 1
ATOM 1429 C CA . TRP A 1 184 ? -9.094 1.086 -14.659 1.00 92.06 184 TRP A CA 1
ATOM 1430 C C . TRP A 1 184 ? -9.000 2.514 -15.209 1.00 92.06 184 TRP A C 1
ATOM 1432 O O . TRP A 1 184 ? -8.791 2.732 -16.403 1.00 92.06 184 TRP A O 1
ATOM 1442 N N . GLN A 1 185 ? -9.088 3.498 -14.317 1.00 92.81 185 GLN A N 1
ATOM 1443 C CA . GLN A 1 185 ? -8.716 4.878 -14.612 1.00 92.81 185 GLN A CA 1
ATOM 1444 C C . GLN A 1 185 ? -7.195 4.996 -14.635 1.00 92.81 185 GLN A C 1
ATOM 1446 O O . GLN A 1 185 ? -6.521 4.596 -13.682 1.00 92.81 185 GLN A O 1
ATOM 1451 N N . ILE A 1 186 ? -6.654 5.551 -15.717 1.00 94.44 186 ILE A N 1
ATOM 1452 C CA . ILE A 1 186 ? -5.215 5.537 -15.964 1.00 94.44 186 ILE A CA 1
ATOM 1453 C C . ILE A 1 186 ? -4.626 6.933 -15.765 1.00 94.44 186 ILE A C 1
ATOM 1455 O O . ILE A 1 186 ? -5.027 7.904 -16.405 1.00 94.44 186 ILE A O 1
ATOM 1459 N N . PHE A 1 187 ? -3.610 7.022 -14.918 1.00 95.25 187 PHE A N 1
ATOM 1460 C CA . PHE A 1 187 ? -2.767 8.197 -14.765 1.00 95.25 187 PHE A CA 1
ATOM 1461 C C . PHE A 1 187 ? -1.373 7.851 -15.282 1.00 95.25 187 PHE A C 1
ATOM 1463 O O . PHE A 1 187 ? -0.696 6.969 -14.757 1.00 95.25 187 PHE A O 1
ATOM 1470 N N . ILE A 1 188 ? -0.947 8.526 -16.341 1.00 95.44 188 ILE A N 1
ATOM 1471 C CA . ILE A 1 188 ? 0.358 8.312 -16.960 1.00 95.44 188 ILE A CA 1
ATOM 1472 C C . ILE A 1 188 ? 1.299 9.397 -16.475 1.00 95.44 188 ILE A C 1
ATOM 1474 O O . ILE A 1 188 ? 1.055 10.579 -16.700 1.00 95.44 188 ILE A O 1
ATOM 1478 N N . HIS A 1 189 ? 2.386 8.993 -15.834 1.00 96.56 189 HIS A N 1
ATOM 1479 C CA . HIS A 1 189 ? 3.504 9.872 -15.535 1.00 96.56 189 HIS A CA 1
ATOM 1480 C C . HIS A 1 189 ? 4.634 9.637 -16.540 1.00 96.56 189 HIS A C 1
ATOM 1482 O O . HIS A 1 189 ? 4.999 8.494 -16.826 1.00 96.56 189 HIS A O 1
ATOM 1488 N N . ASP A 1 190 ? 5.195 10.728 -17.057 1.00 94.19 190 ASP A N 1
ATOM 1489 C CA . ASP A 1 190 ? 6.442 10.721 -17.821 1.00 94.19 190 ASP A CA 1
ATOM 1490 C C . ASP A 1 190 ? 7.113 12.103 -17.794 1.00 94.19 190 ASP A C 1
ATOM 1492 O O . ASP A 1 190 ? 6.562 13.066 -17.253 1.00 94.19 190 ASP A O 1
ATOM 1496 N N . ARG A 1 191 ? 8.305 12.205 -18.387 1.00 90.19 191 ARG A N 1
ATOM 1497 C CA . ARG A 1 191 ? 9.022 13.471 -18.552 1.00 90.19 191 ARG A CA 1
ATOM 1498 C C . ARG A 1 191 ? 8.677 14.121 -19.893 1.00 90.19 191 ARG A C 1
ATOM 1500 O O . ARG A 1 191 ? 9.098 13.643 -20.944 1.00 90.19 191 ARG A O 1
ATOM 1507 N N . GLY A 1 192 ? 7.998 15.263 -19.843 1.00 80.56 192 GLY A N 1
ATOM 1508 C CA . GLY A 1 192 ? 7.726 16.122 -20.992 1.00 80.56 192 GLY A CA 1
ATOM 1509 C C . GLY A 1 192 ? 6.676 15.597 -21.978 1.00 80.56 192 GLY A C 1
ATOM 1510 O O . GLY A 1 192 ? 5.958 14.622 -21.744 1.00 80.56 192 GLY A O 1
ATOM 1511 N N . VAL A 1 193 ? 6.563 16.300 -23.107 1.00 78.25 193 VAL A N 1
ATOM 1512 C CA . VAL A 1 193 ? 5.726 15.920 -24.257 1.00 78.25 193 VAL A CA 1
ATOM 1513 C C . VAL A 1 193 ? 6.512 14.971 -25.160 1.00 78.25 193 VAL A C 1
ATOM 1515 O O . VAL A 1 193 ? 7.665 15.246 -25.480 1.00 78.25 193 VAL A O 1
ATOM 1518 N N . SER A 1 194 ? 5.891 13.875 -25.605 1.00 82.75 194 SER A N 1
ATOM 1519 C CA . SER A 1 194 ? 6.488 12.961 -26.585 1.00 82.75 194 SER A CA 1
ATOM 1520 C C . SER A 1 194 ? 5.435 12.389 -27.534 1.00 82.75 194 SER A C 1
ATOM 1522 O O . SER A 1 194 ? 4.270 12.238 -27.165 1.00 82.75 194 SER A O 1
ATOM 1524 N N . ALA A 1 195 ? 5.858 11.998 -28.740 1.00 87.06 195 ALA A N 1
ATOM 1525 C CA . ALA A 1 195 ? 4.979 11.327 -29.700 1.00 87.06 195 ALA A CA 1
ATOM 1526 C C . ALA A 1 195 ? 4.401 10.016 -29.132 1.00 87.06 195 ALA A C 1
ATOM 1528 O O . ALA A 1 195 ? 3.231 9.712 -29.342 1.00 87.06 195 ALA A O 1
ATOM 1529 N N . ASN A 1 196 ? 5.191 9.274 -28.344 1.00 86.75 196 ASN A N 1
ATOM 1530 C CA . ASN A 1 196 ? 4.744 8.041 -27.688 1.00 86.75 196 ASN A CA 1
ATOM 1531 C C . ASN A 1 196 ? 3.635 8.294 -26.663 1.00 86.75 196 ASN A C 1
ATOM 1533 O O . ASN A 1 196 ? 2.690 7.510 -26.577 1.00 86.75 196 ASN A O 1
ATOM 1537 N N . ARG A 1 197 ? 3.736 9.388 -25.901 1.00 88.44 197 ARG A N 1
ATOM 1538 C CA . ARG A 1 197 ? 2.693 9.815 -24.965 1.00 88.44 197 ARG A CA 1
ATOM 1539 C C . ARG A 1 197 ? 1.405 10.141 -25.710 1.00 88.44 197 ARG A C 1
ATOM 1541 O O . ARG A 1 197 ? 0.346 9.638 -25.344 1.00 88.44 197 ARG A O 1
ATOM 1548 N N . ASP A 1 198 ? 1.498 10.977 -26.740 1.00 89.75 198 ASP A N 1
ATOM 1549 C CA . ASP A 1 198 ? 0.325 11.440 -27.486 1.00 89.75 198 ASP A CA 1
ATOM 1550 C C . ASP A 1 198 ? -0.364 10.274 -28.202 1.00 89.75 198 ASP A C 1
ATOM 1552 O O . ASP A 1 198 ? -1.590 10.153 -28.158 1.00 89.75 198 ASP A O 1
ATOM 1556 N N . GLN A 1 199 ? 0.424 9.349 -28.756 1.00 90.56 199 GLN A N 1
ATOM 1557 C CA . GLN A 1 199 ? -0.082 8.112 -29.340 1.00 90.56 199 GLN A CA 1
ATOM 1558 C C . GLN A 1 199 ? -0.766 7.221 -28.296 1.00 90.56 199 GLN A C 1
ATOM 1560 O O . GLN A 1 199 ? -1.866 6.737 -28.549 1.00 90.56 199 GLN A O 1
ATOM 1565 N N . LEU A 1 200 ? -0.174 7.039 -27.108 1.00 90.81 200 LEU A N 1
ATOM 1566 C CA . LEU A 1 200 ? -0.792 6.262 -26.028 1.00 90.81 200 LEU A CA 1
ATOM 1567 C C . LEU A 1 200 ? -2.138 6.862 -25.602 1.00 90.81 200 LEU A C 1
ATOM 1569 O O . LEU A 1 200 ? -3.109 6.126 -25.434 1.00 90.81 200 LEU A O 1
ATOM 1573 N N . ILE A 1 201 ? -2.213 8.186 -25.443 1.00 89.75 201 ILE A N 1
ATOM 1574 C CA . ILE A 1 201 ? -3.463 8.877 -25.096 1.00 89.75 201 ILE A CA 1
ATOM 1575 C C . ILE A 1 201 ? -4.510 8.653 -26.191 1.00 89.75 201 ILE A C 1
ATOM 1577 O O . ILE A 1 201 ? -5.657 8.327 -25.876 1.00 89.75 201 ILE A O 1
ATOM 1581 N N . ALA A 1 202 ? -4.128 8.781 -27.465 1.00 91.12 202 ALA A N 1
ATOM 1582 C CA . ALA A 1 202 ? -5.027 8.542 -28.589 1.00 91.12 202 ALA A CA 1
ATOM 1583 C C . ALA A 1 202 ? -5.532 7.090 -28.619 1.00 91.12 202 ALA A C 1
ATOM 1585 O O . ALA A 1 202 ? -6.732 6.859 -28.765 1.00 91.12 202 ALA A O 1
ATOM 1586 N N . ASP A 1 203 ? -4.643 6.115 -28.427 1.00 91.62 203 ASP A N 1
ATOM 1587 C CA . ASP A 1 203 ? -4.986 4.693 -28.437 1.00 91.62 203 ASP A CA 1
ATOM 1588 C C . ASP A 1 203 ? -5.927 4.329 -27.280 1.00 91.62 203 ASP A C 1
ATOM 1590 O O . ASP A 1 203 ? -6.939 3.662 -27.496 1.00 91.62 203 ASP A O 1
ATOM 1594 N N . LEU A 1 204 ? -5.649 4.810 -26.066 1.00 92.25 204 LEU A N 1
ATOM 1595 C CA . LEU A 1 204 ? -6.497 4.575 -24.893 1.00 92.25 204 LEU A CA 1
ATOM 1596 C C . LEU A 1 204 ? -7.856 5.284 -25.007 1.00 92.25 204 LEU A C 1
ATOM 1598 O O . LEU A 1 204 ? -8.878 4.747 -24.576 1.00 92.25 204 LEU A O 1
ATOM 1602 N N . SER A 1 205 ? -7.901 6.446 -25.659 1.00 89.56 205 SER A N 1
ATOM 1603 C CA . SER A 1 205 ? -9.159 7.155 -25.917 1.00 89.56 205 SER A CA 1
ATOM 1604 C C . SER A 1 205 ? -10.093 6.361 -26.838 1.00 89.56 205 SER A C 1
ATOM 1606 O O . SER A 1 205 ? -11.307 6.407 -26.656 1.00 89.56 205 SER A O 1
ATOM 1608 N N . ARG A 1 206 ? -9.558 5.566 -27.782 1.00 91.81 206 ARG A N 1
ATOM 1609 C CA . ARG A 1 206 ? -10.369 4.708 -28.677 1.00 91.81 206 ARG A CA 1
ATOM 1610 C C . ARG A 1 206 ? -11.146 3.615 -27.942 1.00 91.81 206 ARG A C 1
ATOM 1612 O O . ARG A 1 206 ? -12.127 3.116 -28.483 1.00 91.81 206 ARG A O 1
ATOM 1619 N N . ILE A 1 207 ? -10.724 3.247 -26.733 1.00 91.69 207 ILE A N 1
ATOM 1620 C CA . ILE A 1 207 ? -11.431 2.288 -25.871 1.00 91.69 207 ILE A CA 1
ATOM 1621 C C . ILE A 1 207 ? -12.204 2.981 -24.739 1.00 91.69 207 ILE A C 1
ATOM 1623 O O . ILE A 1 207 ? -12.581 2.331 -23.768 1.00 91.69 207 ILE A O 1
ATOM 1627 N N . ASN A 1 208 ? -12.450 4.294 -24.856 1.00 88.56 208 ASN A N 1
ATOM 1628 C CA . ASN A 1 208 ? -13.122 5.131 -23.854 1.00 88.56 208 ASN A CA 1
ATOM 1629 C C . ASN A 1 208 ? -12.449 5.122 -22.468 1.00 88.56 208 ASN A C 1
ATOM 1631 O O . ASN A 1 208 ? -13.097 5.413 -21.459 1.00 88.56 208 ASN A O 1
ATOM 1635 N N . ALA A 1 209 ? -11.152 4.806 -22.397 1.00 88.44 209 ALA A N 1
ATOM 1636 C CA . ALA A 1 209 ? -10.416 4.874 -21.144 1.00 88.44 209 ALA A CA 1
ATOM 1637 C C . ALA A 1 209 ? -10.124 6.336 -20.788 1.00 88.44 209 ALA A C 1
ATOM 1639 O O . ALA A 1 209 ? -9.643 7.114 -21.613 1.00 88.44 209 ALA A O 1
ATOM 1640 N N . GLN A 1 210 ? -10.394 6.715 -19.538 1.00 81.38 210 GLN A N 1
ATOM 1641 C CA . GLN A 1 210 ? -10.016 8.032 -19.035 1.00 81.38 210 GLN A CA 1
ATOM 1642 C C . GLN A 1 210 ? -8.530 8.036 -18.688 1.00 81.38 210 GLN A C 1
ATOM 1644 O O . GLN A 1 210 ? -8.094 7.298 -17.801 1.00 81.38 210 GLN A O 1
ATOM 1649 N N . VAL A 1 211 ? -7.772 8.888 -19.380 1.00 88.25 211 VAL A N 1
ATOM 1650 C CA . VAL A 1 211 ? -6.329 9.037 -19.189 1.00 88.25 211 VAL A CA 1
ATOM 1651 C C . VAL A 1 211 ? -6.009 10.456 -18.748 1.00 88.25 211 VAL A C 1
ATOM 1653 O O . VAL A 1 211 ? -6.443 11.420 -19.379 1.00 88.25 211 VAL A O 1
ATOM 1656 N N . ARG A 1 212 ? -5.225 10.599 -17.679 1.00 91.69 212 ARG A N 1
ATOM 1657 C CA . ARG A 1 212 ? -4.649 11.885 -17.261 1.00 91.69 212 ARG A CA 1
ATOM 1658 C C . ARG A 1 212 ? -3.134 11.798 -17.276 1.00 91.69 212 ARG A C 1
ATOM 1660 O O . ARG A 1 212 ? -2.572 10.795 -16.848 1.00 91.69 212 ARG A O 1
ATOM 1667 N N . PHE A 1 213 ? -2.480 12.845 -17.764 1.00 92.44 213 PHE A N 1
ATOM 1668 C CA . PHE A 1 213 ? -1.025 12.894 -17.846 1.00 92.44 213 PHE A CA 1
ATOM 1669 C C . PHE A 1 213 ? -0.429 13.757 -16.731 1.00 92.44 213 PHE A C 1
ATOM 1671 O O . PHE A 1 213 ? -0.929 14.848 -16.455 1.00 92.44 213 PHE A O 1
ATOM 1678 N N . ILE A 1 214 ? 0.655 13.279 -16.123 1.00 94.56 214 ILE A N 1
ATOM 1679 C CA . ILE A 1 214 ? 1.425 13.965 -15.088 1.00 94.56 214 ILE A CA 1
ATOM 1680 C C . ILE A 1 214 ? 2.845 14.161 -15.620 1.00 94.56 214 ILE A C 1
ATOM 1682 O O . ILE A 1 214 ? 3.641 13.226 -15.655 1.00 94.56 214 ILE A O 1
ATOM 1686 N N . ASP A 1 215 ? 3.164 15.390 -16.021 1.00 95.06 215 ASP A N 1
ATOM 1687 C CA . ASP A 1 215 ? 4.515 15.756 -16.454 1.00 95.06 215 ASP A CA 1
ATOM 1688 C C . ASP A 1 215 ? 5.409 16.030 -15.240 1.00 95.06 215 ASP A C 1
ATOM 1690 O O . ASP A 1 215 ? 5.189 17.013 -14.521 1.00 95.06 215 ASP A O 1
ATOM 1694 N N . ALA A 1 216 ? 6.410 15.187 -15.001 1.00 96.06 216 ALA A N 1
ATOM 1695 C CA . ALA A 1 216 ? 7.411 15.438 -13.971 1.00 96.06 216 ALA A CA 1
ATOM 1696 C C . ALA A 1 216 ? 8.741 14.744 -14.280 1.00 96.06 216 ALA A C 1
ATOM 1698 O O . ALA A 1 216 ? 8.783 13.553 -14.578 1.00 96.06 216 ALA A O 1
ATOM 1699 N N . ASP A 1 217 ? 9.848 15.468 -14.131 1.00 96.94 217 ASP A N 1
ATOM 1700 C CA . ASP A 1 217 ? 11.183 14.892 -14.279 1.00 96.94 217 ASP A CA 1
ATOM 1701 C C . ASP A 1 217 ? 11.692 14.311 -12.950 1.00 96.94 217 ASP A C 1
ATOM 1703 O O . ASP A 1 217 ? 12.040 15.047 -12.028 1.00 96.94 217 ASP A O 1
ATOM 1707 N N . LEU A 1 218 ? 11.753 12.981 -12.859 1.00 97.94 218 LEU A N 1
ATOM 1708 C CA . LEU A 1 218 ? 12.152 12.276 -11.637 1.00 97.94 218 LEU A CA 1
ATOM 1709 C C . LEU A 1 218 ? 13.659 12.323 -11.346 1.00 97.94 218 LEU A C 1
ATOM 1711 O O . LEU A 1 218 ? 14.063 11.920 -10.257 1.00 97.94 218 LEU A O 1
ATOM 1715 N N . THR A 1 219 ? 14.484 12.833 -12.267 1.00 97.44 219 THR A N 1
ATOM 1716 C CA . THR A 1 219 ? 15.929 13.017 -12.031 1.00 97.44 219 THR A CA 1
ATOM 1717 C C . THR A 1 219 ? 16.218 14.103 -10.990 1.00 97.44 219 THR A C 1
ATOM 1719 O O . THR A 1 219 ? 17.242 14.047 -10.311 1.00 97.44 219 THR A O 1
ATOM 1722 N N . ASN A 1 220 ? 15.291 15.041 -10.765 1.00 96.69 220 ASN A N 1
ATOM 1723 C CA . ASN A 1 220 ? 15.453 16.147 -9.819 1.00 96.69 220 ASN A CA 1
ATOM 1724 C C . ASN A 1 220 ? 14.360 16.177 -8.738 1.00 96.69 220 ASN A C 1
ATOM 1726 O O . ASN A 1 220 ? 13.245 15.697 -8.928 1.00 96.69 220 ASN A O 1
ATOM 1730 N N . ALA A 1 221 ? 14.679 16.787 -7.592 1.00 97.50 221 ALA A N 1
ATOM 1731 C CA . ALA A 1 221 ? 13.798 16.812 -6.420 1.00 97.50 221 ALA A CA 1
ATOM 1732 C C . ALA A 1 221 ? 12.437 17.468 -6.691 1.00 97.50 221 ALA A C 1
ATOM 1734 O O . ALA A 1 221 ? 11.413 16.954 -6.255 1.00 97.50 221 ALA A O 1
ATOM 1735 N N . LYS A 1 222 ? 12.409 18.556 -7.471 1.00 97.81 222 LYS A N 1
ATOM 1736 C CA . LYS A 1 222 ? 11.174 19.289 -7.779 1.00 97.81 222 LYS A CA 1
ATOM 1737 C C . LYS A 1 222 ? 10.175 18.430 -8.557 1.00 97.81 222 LYS A C 1
ATOM 1739 O O . LYS A 1 222 ? 8.974 18.505 -8.307 1.00 97.81 222 LYS A O 1
ATOM 1744 N N . GLY A 1 223 ? 10.646 17.621 -9.507 1.00 97.81 223 GLY A N 1
ATOM 1745 C CA . GLY A 1 223 ? 9.775 16.704 -10.237 1.00 97.81 223 GLY A CA 1
ATOM 1746 C C . GLY A 1 223 ? 9.251 15.569 -9.358 1.00 97.81 223 GLY A C 1
ATOM 1747 O O . GLY A 1 223 ? 8.068 15.235 -9.442 1.00 97.81 223 GLY A O 1
ATOM 1748 N N . ARG A 1 224 ? 10.080 15.023 -8.462 1.00 98.00 224 ARG A N 1
ATOM 1749 C CA . ARG A 1 224 ? 9.638 13.984 -7.517 1.00 98.00 224 ARG A CA 1
ATOM 1750 C C . ARG A 1 224 ? 8.601 14.509 -6.517 1.00 98.00 224 ARG A C 1
ATOM 1752 O O . ARG A 1 224 ? 7.546 13.894 -6.370 1.00 98.00 224 ARG A O 1
ATOM 1759 N N . GLU A 1 225 ? 8.823 15.695 -5.952 1.00 97.12 225 GLU A N 1
ATOM 1760 C CA . GLU A 1 225 ? 7.865 16.381 -5.075 1.00 97.12 225 GLU A CA 1
ATOM 1761 C C . GLU A 1 225 ? 6.542 16.682 -5.798 1.00 97.12 225 GLU A C 1
ATOM 1763 O O . GLU A 1 225 ? 5.457 16.455 -5.252 1.00 97.12 225 GLU A O 1
ATOM 1768 N N . LYS A 1 226 ? 6.615 17.135 -7.059 1.00 97.31 226 LYS A N 1
ATOM 1769 C CA . LYS A 1 226 ? 5.431 17.351 -7.900 1.00 97.31 226 LYS A CA 1
ATOM 1770 C C . LYS A 1 226 ? 4.634 16.058 -8.070 1.00 97.31 226 LYS A C 1
ATOM 1772 O O . LYS A 1 226 ? 3.424 16.078 -7.864 1.00 97.31 226 LYS A O 1
ATOM 1777 N N . LEU A 1 227 ? 5.285 14.944 -8.419 1.00 97.44 227 LEU A N 1
ATOM 1778 C CA . LEU A 1 227 ? 4.600 13.657 -8.568 1.00 97.44 227 LEU A CA 1
ATOM 1779 C C . LEU A 1 227 ? 3.961 13.216 -7.245 1.00 97.44 227 LEU A C 1
ATOM 1781 O O . LEU A 1 227 ? 2.778 12.891 -7.235 1.00 97.44 227 LEU A O 1
ATOM 1785 N N . ALA A 1 228 ? 4.698 13.263 -6.132 1.00 95.44 228 ALA A N 1
ATOM 1786 C CA . ALA A 1 228 ? 4.183 12.921 -4.804 1.00 95.44 228 ALA A CA 1
ATOM 1787 C C . ALA A 1 228 ? 2.936 13.744 -4.426 1.00 95.44 228 ALA A C 1
ATOM 1789 O O . ALA A 1 228 ? 1.957 13.202 -3.911 1.00 95.44 228 ALA A O 1
ATOM 1790 N N . THR A 1 229 ? 2.943 15.039 -4.747 1.00 94.56 229 THR A N 1
ATOM 1791 C CA . THR A 1 229 ? 1.812 15.949 -4.514 1.00 94.56 229 THR A CA 1
ATOM 1792 C C . THR A 1 229 ? 0.612 15.643 -5.409 1.00 94.56 229 THR A C 1
ATOM 1794 O O . THR A 1 229 ? -0.528 15.802 -4.982 1.00 94.56 229 THR A O 1
ATOM 1797 N N . GLU A 1 230 ? 0.825 15.221 -6.654 1.00 94.94 230 GLU A N 1
ATOM 1798 C CA . GLU A 1 230 ? -0.277 14.818 -7.533 1.00 94.94 230 GLU A CA 1
ATOM 1799 C C . GLU A 1 230 ? -0.887 13.481 -7.096 1.00 94.94 230 GLU A C 1
ATOM 1801 O O . GLU A 1 230 ? -2.109 13.348 -7.098 1.00 94.94 230 GLU A O 1
ATOM 1806 N N . LEU A 1 231 ? -0.071 12.524 -6.637 1.00 94.25 231 LEU A N 1
ATOM 1807 C CA . LEU A 1 231 ? -0.545 11.227 -6.142 1.00 94.25 231 LEU A CA 1
ATOM 1808 C C . LEU A 1 231 ? -1.539 11.364 -4.981 1.00 94.25 231 LEU A C 1
ATOM 1810 O O . LEU A 1 231 ? -2.548 10.660 -4.962 1.00 94.25 231 LEU A O 1
ATOM 1814 N N . SER A 1 232 ? -1.298 12.284 -4.042 1.00 85.19 232 SER A N 1
ATOM 1815 C CA . SER A 1 232 ? -2.181 12.493 -2.884 1.00 85.19 232 SER A CA 1
ATOM 1816 C C . SER A 1 232 ? -3.545 13.094 -3.245 1.00 85.19 232 SER A C 1
ATOM 1818 O O . SER A 1 232 ? -4.491 12.983 -2.467 1.00 85.19 232 SER A O 1
ATOM 1820 N N . LYS A 1 233 ? -3.673 13.699 -4.433 1.00 87.75 233 LYS A N 1
ATOM 1821 C CA . LYS A 1 233 ? -4.923 14.287 -4.940 1.00 87.75 233 LYS A CA 1
ATOM 1822 C C . LYS A 1 233 ? -5.773 13.298 -5.731 1.00 87.75 233 LYS A C 1
ATOM 1824 O O . LYS A 1 233 ? -6.918 13.620 -6.050 1.00 87.75 233 LYS A O 1
ATOM 1829 N N . ILE A 1 234 ? -5.232 12.134 -6.098 1.00 88.00 234 ILE A N 1
ATOM 1830 C CA . ILE A 1 234 ? -5.950 11.159 -6.920 1.00 88.00 234 ILE A CA 1
ATOM 1831 C C . ILE A 1 234 ? -6.965 10.422 -6.039 1.00 88.00 234 ILE A C 1
ATOM 1833 O O . ILE A 1 234 ? -6.574 9.663 -5.146 1.00 88.00 234 ILE A O 1
ATOM 1837 N N . PRO A 1 235 ? -8.277 10.614 -6.272 1.00 72.94 235 PRO A N 1
ATOM 1838 C CA . PRO A 1 235 ? -9.288 9.897 -5.516 1.00 72.94 235 PRO A CA 1
ATOM 1839 C C . PRO A 1 235 ? -9.205 8.405 -5.849 1.00 72.94 235 PRO A C 1
ATOM 1841 O O . PRO A 1 235 ? -9.074 8.035 -7.012 1.00 72.94 235 PRO A O 1
ATOM 1844 N N . ALA A 1 236 ? -9.316 7.552 -4.830 1.00 79.44 236 ALA A N 1
ATOM 1845 C CA . ALA A 1 236 ? -9.330 6.097 -4.994 1.00 79.44 236 ALA A CA 1
ATOM 1846 C C . ALA A 1 236 ? -8.122 5.525 -5.775 1.00 79.44 236 ALA A C 1
ATOM 1848 O O . ALA A 1 236 ? -8.271 4.611 -6.584 1.00 79.44 236 ALA A O 1
ATOM 1849 N N . LEU A 1 237 ? -6.912 6.044 -5.531 1.00 91.44 237 LEU A N 1
ATOM 1850 C CA . LEU A 1 237 ? -5.669 5.465 -6.057 1.00 91.44 237 LEU A CA 1
ATOM 1851 C C . LEU A 1 237 ? -5.455 4.045 -5.523 1.00 91.44 237 LEU A C 1
ATOM 1853 O O . LEU A 1 237 ? -5.203 3.879 -4.338 1.00 91.44 237 LEU A O 1
ATOM 1857 N N . ASP A 1 238 ? -5.576 3.009 -6.347 1.00 93.25 238 ASP A N 1
ATOM 1858 C CA . ASP A 1 238 ? -5.442 1.614 -5.891 1.00 93.25 238 ASP A CA 1
ATOM 1859 C C . ASP A 1 238 ? -4.056 1.036 -6.156 1.00 93.25 238 ASP A C 1
ATOM 1861 O O . ASP A 1 238 ? -3.586 0.166 -5.417 1.00 93.25 238 ASP A O 1
ATOM 1865 N N . LEU A 1 239 ? -3.414 1.507 -7.223 1.00 96.38 239 LEU A N 1
ATOM 1866 C CA . LEU A 1 239 ? -2.166 0.960 -7.721 1.00 96.38 239 LEU A CA 1
ATOM 1867 C C . LEU A 1 239 ? -1.212 2.077 -8.137 1.00 96.38 239 LEU A C 1
ATOM 1869 O O . LEU A 1 239 ? -1.579 2.986 -8.876 1.00 96.38 239 LEU A O 1
ATOM 1873 N N . VAL A 1 240 ? 0.046 1.967 -7.732 1.00 98.44 240 VAL A N 1
ATOM 1874 C CA . VAL A 1 240 ? 1.141 2.694 -8.376 1.00 98.44 240 VAL A CA 1
ATOM 1875 C C . VAL A 1 240 ? 2.079 1.683 -9.005 1.00 98.44 240 VAL A C 1
ATOM 1877 O O . VAL A 1 240 ? 2.560 0.790 -8.318 1.00 98.44 240 VAL A O 1
ATOM 1880 N N . VAL A 1 241 ? 2.350 1.825 -10.297 1.00 98.69 241 VAL A N 1
ATOM 1881 C CA . VAL A 1 241 ? 3.357 1.049 -11.017 1.00 98.69 241 VAL A CA 1
ATOM 1882 C C . VAL A 1 241 ? 4.547 1.956 -11.293 1.00 98.69 241 VAL A C 1
ATOM 1884 O O . VAL A 1 241 ? 4.474 2.873 -12.111 1.00 98.69 241 VAL A O 1
ATOM 1887 N N . HIS A 1 242 ? 5.659 1.701 -10.616 1.00 98.69 242 HIS A N 1
ATOM 1888 C CA . HIS A 1 242 ? 6.910 2.386 -10.880 1.00 98.69 242 HIS A CA 1
ATOM 1889 C C . HIS A 1 242 ? 7.673 1.661 -11.997 1.00 98.69 242 HIS A C 1
ATOM 1891 O O . HIS A 1 242 ? 8.417 0.715 -11.732 1.00 98.69 242 HIS A O 1
ATOM 1897 N N . ALA A 1 243 ? 7.446 2.079 -13.248 1.00 97.62 243 ALA A N 1
ATOM 1898 C CA . ALA A 1 243 ? 8.138 1.553 -14.431 1.00 97.62 243 ALA A CA 1
ATOM 1899 C C . ALA A 1 243 ? 9.201 2.516 -14.993 1.00 97.62 243 ALA A C 1
ATOM 1901 O O . ALA A 1 243 ? 10.009 2.116 -15.831 1.00 97.62 243 ALA A O 1
ATOM 1902 N N . ALA A 1 244 ? 9.240 3.766 -14.516 1.00 96.50 244 ALA A N 1
ATOM 1903 C CA . ALA A 1 244 ? 10.266 4.733 -14.893 1.00 96.50 244 ALA A CA 1
ATOM 1904 C C . ALA A 1 244 ? 11.665 4.216 -14.541 1.00 96.50 244 ALA A C 1
ATOM 1906 O O . ALA A 1 244 ? 11.930 3.814 -13.409 1.00 96.50 244 ALA A O 1
ATOM 1907 N N . SER A 1 245 ? 12.577 4.266 -15.508 1.00 95.31 245 SER A N 1
ATOM 1908 C CA . SER A 1 245 ? 13.979 3.931 -15.295 1.00 95.31 245 SER A CA 1
ATOM 1909 C C . SER A 1 245 ? 14.842 4.581 -16.379 1.00 95.31 245 SER A C 1
ATOM 1911 O O . SER A 1 245 ? 14.470 4.511 -17.552 1.00 95.31 245 SER A O 1
ATOM 1913 N N . PRO A 1 246 ? 15.973 5.214 -16.027 1.00 93.75 246 PRO A N 1
ATOM 1914 C CA . PRO A 1 246 ? 16.979 5.618 -17.001 1.00 93.75 246 PRO A CA 1
ATOM 1915 C C . PRO A 1 246 ? 17.610 4.407 -17.702 1.00 93.75 246 PRO A C 1
ATOM 1917 O O . PRO A 1 246 ? 17.534 3.285 -17.200 1.00 93.75 246 PRO A O 1
ATOM 1920 N N . GLY A 1 247 ? 18.267 4.660 -18.840 1.00 89.62 247 GLY A N 1
ATOM 1921 C CA . GLY A 1 247 ? 19.106 3.694 -19.564 1.00 89.62 247 GLY A CA 1
ATOM 1922 C C . GLY A 1 247 ? 20.159 3.024 -18.672 1.00 89.62 247 GLY A C 1
ATOM 1923 O O . GLY A 1 247 ? 20.611 3.635 -17.708 1.00 89.62 247 GLY A O 1
ATOM 1924 N N . VAL A 1 248 ? 20.610 1.812 -19.021 1.00 89.19 248 VAL A N 1
ATOM 1925 C CA . VAL A 1 248 ? 21.697 1.117 -18.292 1.00 89.19 248 VAL A CA 1
ATOM 1926 C C . VAL A 1 248 ? 22.954 1.986 -18.165 1.00 89.19 248 VAL A C 1
ATOM 1928 O O . VAL A 1 248 ? 23.614 1.975 -17.133 1.00 89.19 248 VAL A O 1
ATOM 1931 N N . THR A 1 249 ? 23.259 2.765 -19.204 1.00 89.25 249 THR A N 1
ATOM 1932 C CA . THR A 1 249 ? 24.447 3.624 -19.303 1.00 89.25 249 THR A CA 1
ATOM 1933 C C . THR A 1 249 ? 24.240 5.034 -18.741 1.00 89.25 249 THR A C 1
ATOM 1935 O O . THR A 1 249 ? 25.082 5.905 -18.957 1.00 89.25 249 THR A O 1
ATOM 1938 N N . ALA A 1 250 ? 23.104 5.306 -18.090 1.00 93.69 250 ALA A N 1
ATOM 1939 C CA . ALA A 1 250 ? 22.855 6.597 -17.458 1.00 93.69 250 ALA A CA 1
ATOM 1940 C C . ALA A 1 250 ? 23.811 6.838 -16.278 1.00 93.69 250 ALA A C 1
ATOM 1942 O O . ALA A 1 250 ? 24.448 5.913 -15.769 1.00 93.69 250 ALA A O 1
ATOM 1943 N N . SER A 1 251 ? 23.900 8.092 -15.827 1.00 96.81 251 SER A N 1
ATOM 1944 C CA . SER A 1 251 ? 24.696 8.427 -14.647 1.00 96.81 251 SER A CA 1
ATOM 1945 C C . SER A 1 251 ? 24.175 7.696 -13.406 1.00 96.81 251 SER A C 1
ATOM 1947 O O . SER A 1 251 ? 22.981 7.395 -13.280 1.00 96.81 251 SER A O 1
ATOM 1949 N N . VAL A 1 252 ? 25.077 7.423 -12.463 1.00 97.12 252 VAL A N 1
ATOM 1950 C CA . VAL A 1 252 ? 24.732 6.796 -11.179 1.00 97.12 252 VAL A CA 1
ATOM 1951 C C . VAL A 1 252 ? 23.702 7.651 -10.436 1.00 97.12 252 VAL A C 1
ATOM 1953 O O . VAL A 1 252 ? 22.754 7.124 -9.854 1.00 97.12 252 VAL A O 1
ATOM 1956 N N . GLU A 1 253 ? 23.851 8.972 -10.506 1.00 97.75 253 GLU A N 1
ATOM 1957 C CA . GLU A 1 253 ? 22.956 9.946 -9.894 1.00 97.75 253 GLU A CA 1
ATOM 1958 C C . GLU A 1 253 ? 21.533 9.817 -10.442 1.00 97.75 253 GLU A C 1
ATOM 1960 O O . GLU A 1 253 ? 20.593 9.722 -9.653 1.00 97.75 253 GLU A O 1
ATOM 1965 N N . ASP A 1 254 ? 21.360 9.739 -11.765 1.00 97.75 254 ASP A N 1
ATOM 1966 C CA . ASP A 1 254 ? 20.038 9.588 -12.381 1.00 97.75 254 ASP A CA 1
ATOM 1967 C C . ASP A 1 254 ? 19.429 8.219 -12.060 1.00 97.75 254 ASP A C 1
ATOM 1969 O O . ASP A 1 254 ? 18.240 8.124 -11.733 1.00 97.75 254 ASP A O 1
ATOM 1973 N N . LEU A 1 255 ? 20.239 7.155 -12.101 1.00 97.81 255 LEU A N 1
ATOM 1974 C CA . LEU A 1 255 ? 19.804 5.798 -11.769 1.00 97.81 255 LEU A CA 1
ATOM 1975 C C . LEU A 1 255 ? 19.273 5.707 -10.335 1.00 97.81 255 LEU A C 1
ATOM 1977 O O . LEU A 1 255 ? 18.192 5.147 -10.129 1.00 97.81 255 LEU A O 1
ATOM 1981 N N . ILE A 1 256 ? 19.987 6.279 -9.362 1.00 98.31 256 ILE A N 1
ATOM 1982 C CA . ILE A 1 256 ? 19.562 6.333 -7.956 1.00 98.31 256 ILE A CA 1
ATOM 1983 C C . ILE A 1 256 ? 18.359 7.268 -7.794 1.00 98.31 256 ILE A C 1
ATOM 1985 O O . ILE A 1 256 ? 17.391 6.921 -7.113 1.00 98.31 256 ILE A O 1
ATOM 1989 N N . SER A 1 257 ? 18.391 8.442 -8.426 1.00 98.44 257 SER A N 1
ATOM 1990 C CA . SER A 1 257 ? 17.341 9.456 -8.319 1.00 98.44 257 SER A CA 1
ATOM 1991 C C . SER A 1 257 ? 15.979 8.915 -8.760 1.00 98.44 257 SER A C 1
ATOM 1993 O O . SER A 1 257 ? 14.995 9.037 -8.027 1.00 98.44 257 SER A O 1
ATOM 1995 N N . VAL A 1 258 ? 15.929 8.237 -9.909 1.00 98.31 258 VAL A N 1
ATOM 1996 C CA . VAL A 1 258 ? 14.679 7.702 -10.455 1.00 98.31 258 VAL A CA 1
ATOM 1997 C C . VAL A 1 258 ? 14.291 6.382 -9.794 1.00 98.31 258 VAL A C 1
ATOM 1999 O O . VAL A 1 258 ? 13.186 6.293 -9.271 1.00 98.31 258 VAL A O 1
ATOM 2002 N N . ASN A 1 259 ? 15.164 5.366 -9.778 1.00 98.25 259 ASN A N 1
ATOM 2003 C CA . ASN A 1 259 ? 14.754 4.031 -9.317 1.00 98.25 259 ASN A CA 1
ATOM 2004 C C . ASN A 1 259 ? 14.566 3.958 -7.793 1.00 98.25 259 ASN A C 1
ATOM 2006 O O . ASN A 1 259 ? 13.762 3.156 -7.325 1.00 98.25 259 ASN A O 1
ATOM 2010 N N . PHE A 1 260 ? 15.299 4.762 -7.013 1.00 98.31 260 PHE A N 1
ATOM 2011 C CA . PHE A 1 260 ? 15.259 4.701 -5.551 1.00 98.31 260 PHE A CA 1
ATOM 2012 C C . PHE A 1 260 ? 14.616 5.935 -4.919 1.00 98.31 260 PHE A C 1
ATOM 2014 O O . PHE A 1 260 ? 13.612 5.796 -4.221 1.00 98.31 260 PHE A O 1
ATOM 2021 N N . SER A 1 261 ? 15.156 7.137 -5.146 1.00 98.56 261 SER A N 1
ATOM 2022 C CA . SER A 1 261 ? 14.664 8.342 -4.461 1.00 98.56 261 SER A CA 1
ATOM 2023 C C . SER A 1 261 ? 13.213 8.651 -4.835 1.00 98.56 261 SER A C 1
ATOM 2025 O O . SER A 1 261 ? 12.387 8.849 -3.945 1.00 98.56 261 SER A O 1
ATOM 2027 N N . ALA A 1 262 ? 12.861 8.595 -6.125 1.00 98.62 262 ALA A N 1
ATOM 2028 C CA . ALA A 1 262 ? 11.478 8.787 -6.561 1.00 98.62 262 ALA A CA 1
ATOM 2029 C C . ALA A 1 262 ? 10.551 7.696 -6.030 1.00 98.62 262 ALA A C 1
ATOM 2031 O O . ALA A 1 262 ? 9.480 8.017 -5.525 1.00 98.62 262 ALA A O 1
ATOM 2032 N N . LEU A 1 263 ? 10.966 6.427 -6.062 1.00 98.50 263 LEU A N 1
ATOM 2033 C CA . LEU A 1 263 ? 10.167 5.338 -5.503 1.00 98.50 263 LEU A CA 1
ATOM 2034 C C . LEU A 1 263 ? 9.917 5.516 -3.998 1.00 98.50 263 LEU A C 1
ATOM 2036 O O . LEU A 1 263 ? 8.797 5.318 -3.532 1.00 98.50 263 LEU A O 1
ATOM 2040 N N . LYS A 1 264 ? 10.926 5.945 -3.234 1.00 98.31 264 LYS A N 1
ATOM 2041 C CA . LYS A 1 264 ? 10.799 6.236 -1.799 1.00 98.31 264 LYS A CA 1
ATOM 2042 C C . LYS A 1 264 ? 9.808 7.362 -1.531 1.00 98.31 264 LYS A C 1
ATOM 2044 O O . LYS A 1 264 ? 8.967 7.231 -0.643 1.00 98.31 264 LYS A O 1
ATOM 2049 N N . GLU A 1 265 ? 9.893 8.448 -2.290 1.00 98.19 265 GLU A N 1
ATOM 2050 C CA . GLU A 1 265 ? 8.983 9.588 -2.161 1.00 98.19 265 GLU A CA 1
ATOM 2051 C C . GLU A 1 265 ? 7.547 9.211 -2.568 1.00 98.19 265 GLU A C 1
ATOM 2053 O O . GLU A 1 265 ? 6.603 9.546 -1.853 1.00 98.19 265 GLU A O 1
ATOM 2058 N N . ILE A 1 266 ? 7.380 8.415 -3.632 1.00 98.12 266 ILE A N 1
ATOM 2059 C CA . ILE A 1 266 ? 6.094 7.827 -4.040 1.00 98.12 266 ILE A CA 1
ATOM 2060 C C . ILE A 1 266 ? 5.500 6.992 -2.901 1.00 98.12 266 ILE A C 1
ATOM 2062 O O . ILE A 1 266 ? 4.359 7.224 -2.509 1.00 98.12 266 ILE A O 1
ATOM 2066 N N . ILE A 1 267 ? 6.268 6.048 -2.340 1.00 97.62 267 ILE A N 1
ATOM 2067 C CA . ILE A 1 267 ? 5.824 5.193 -1.229 1.00 97.62 267 ILE A CA 1
ATOM 2068 C C . ILE A 1 267 ? 5.409 6.053 -0.034 1.00 97.62 267 ILE A C 1
ATOM 2070 O O . ILE A 1 267 ? 4.337 5.838 0.532 1.00 97.62 267 ILE A O 1
ATOM 2074 N N . SER A 1 268 ? 6.213 7.055 0.328 1.00 95.75 268 SER A N 1
ATOM 2075 C CA . SER A 1 268 ? 5.900 7.962 1.433 1.00 95.75 268 SER A CA 1
ATOM 2076 C C . SER A 1 268 ? 4.597 8.732 1.209 1.00 95.75 268 SER A C 1
ATOM 2078 O O . SER A 1 268 ? 3.859 8.946 2.168 1.00 95.75 268 SER A O 1
ATOM 2080 N N . ALA A 1 269 ? 4.306 9.130 -0.031 1.00 95.56 269 ALA A N 1
ATOM 2081 C CA . ALA A 1 269 ? 3.102 9.877 -0.378 1.00 95.56 269 ALA A CA 1
ATOM 2082 C C . ALA A 1 269 ? 1.832 9.013 -0.349 1.00 95.56 269 ALA A C 1
ATOM 2084 O O . ALA A 1 269 ? 0.786 9.474 0.104 1.00 95.56 269 ALA A O 1
ATOM 2085 N N . VAL A 1 270 ? 1.905 7.760 -0.816 1.00 96.19 270 VAL A N 1
ATOM 2086 C CA . VAL A 1 270 ? 0.711 6.906 -0.964 1.00 96.19 270 VAL A CA 1
ATOM 2087 C C . VAL A 1 270 ? 0.414 6.033 0.250 1.00 96.19 270 VAL A C 1
ATOM 2089 O O . VAL A 1 270 ? -0.741 5.676 0.466 1.00 96.19 270 VAL A O 1
ATOM 2092 N N . THR A 1 271 ? 1.415 5.708 1.074 1.00 95.62 271 THR A N 1
ATOM 2093 C CA . THR A 1 271 ? 1.234 4.801 2.223 1.00 95.62 271 THR A CA 1
ATOM 2094 C C . THR A 1 271 ? 0.172 5.277 3.225 1.00 95.62 271 THR A C 1
ATOM 2096 O O . THR A 1 271 ? -0.672 4.448 3.571 1.00 95.62 271 THR A O 1
ATOM 2099 N N . PRO A 1 272 ? 0.103 6.561 3.648 1.00 92.94 272 PRO A N 1
ATOM 2100 C CA . PRO A 1 272 ? -0.939 6.999 4.581 1.00 92.94 272 PRO A CA 1
ATOM 2101 C C . PRO A 1 272 ? -2.345 6.814 3.997 1.00 92.94 272 PRO A C 1
ATOM 2103 O O . PRO A 1 272 ? -3.265 6.378 4.686 1.00 92.94 272 PRO A O 1
ATOM 2106 N N . VAL A 1 273 ? -2.498 7.098 2.698 1.00 91.19 273 VAL A N 1
ATOM 2107 C CA . VAL A 1 273 ? -3.765 6.963 1.966 1.00 91.19 273 VAL A CA 1
ATOM 2108 C C . VAL A 1 273 ? -4.150 5.491 1.799 1.00 91.19 273 VAL A C 1
ATOM 2110 O O . VAL A 1 273 ? -5.318 5.132 1.915 1.00 91.19 273 VAL A O 1
ATOM 2113 N N . PHE A 1 274 ? -3.183 4.613 1.537 1.00 94.94 274 PHE A N 1
ATOM 2114 C CA . PHE A 1 274 ? -3.432 3.178 1.413 1.00 94.94 274 PHE A CA 1
ATOM 2115 C C . PHE A 1 274 ? -3.778 2.546 2.766 1.00 94.94 274 PHE A C 1
ATOM 2117 O O . PHE A 1 274 ? -4.683 1.715 2.829 1.00 94.94 274 PHE A O 1
ATOM 2124 N N . LEU A 1 275 ? -3.120 2.968 3.852 1.00 94.75 275 LEU A N 1
ATOM 2125 C CA . LEU A 1 275 ? -3.414 2.505 5.210 1.00 94.75 275 LEU A CA 1
ATOM 2126 C C . LEU A 1 275 ? -4.781 2.987 5.697 1.00 94.75 275 LEU A C 1
ATOM 2128 O O . LEU A 1 275 ? -5.525 2.190 6.263 1.00 94.75 275 LEU A O 1
ATOM 2132 N N . SER A 1 276 ? -5.163 4.242 5.432 1.00 91.88 276 SER A N 1
ATOM 2133 C CA . SER A 1 276 ? -6.489 4.755 5.818 1.00 91.88 276 SER A CA 1
ATOM 2134 C C . SER A 1 276 ? -7.638 4.022 5.115 1.00 91.88 276 SER A C 1
ATOM 2136 O O . SER A 1 276 ? -8.754 3.958 5.633 1.00 91.88 276 SER A O 1
ATOM 2138 N N . ARG A 1 277 ? -7.357 3.401 3.967 1.00 91.88 277 ARG A N 1
ATOM 2139 C CA . ARG A 1 277 ? -8.280 2.539 3.213 1.00 91.88 277 ARG A CA 1
ATOM 2140 C C . ARG A 1 277 ? -8.115 1.051 3.528 1.00 91.88 277 ARG A C 1
ATOM 2142 O O . ARG A 1 277 ? -8.961 0.245 3.125 1.00 91.88 277 ARG A O 1
ATOM 2149 N N . GLN A 1 278 ? -7.014 0.698 4.197 1.00 94.44 278 GLN A N 1
ATOM 2150 C CA . GLN A 1 278 ? -6.495 -0.659 4.387 1.00 94.44 278 GLN A CA 1
ATOM 2151 C C . GLN A 1 278 ? -6.474 -1.450 3.066 1.00 94.44 278 GLN A C 1
ATOM 2153 O O . GLN A 1 278 ? -6.899 -2.604 2.985 1.00 94.44 278 GLN A O 1
ATOM 2158 N N . SER A 1 279 ? -6.078 -0.772 1.985 1.00 92.56 279 SER A N 1
ATOM 2159 C CA . SER A 1 279 ? -6.019 -1.323 0.632 1.00 92.56 279 SER A CA 1
ATOM 2160 C C . SER A 1 279 ? -5.155 -0.440 -0.259 1.00 92.56 279 SER A C 1
ATOM 2162 O O . SER A 1 279 ? -5.403 0.758 -0.388 1.00 92.56 279 SER A O 1
ATOM 2164 N N . GLY A 1 280 ? -4.192 -1.052 -0.938 1.00 94.19 280 GLY A N 1
ATOM 2165 C CA . GLY A 1 280 ? -3.398 -0.405 -1.977 1.00 94.19 280 GLY A CA 1
ATOM 2166 C C . GLY A 1 280 ? -2.217 -1.270 -2.391 1.00 94.19 280 GLY A C 1
ATOM 2167 O O . GLY A 1 280 ? -1.853 -2.226 -1.702 1.00 94.19 280 GLY A O 1
ATOM 2168 N N . THR A 1 281 ? -1.629 -0.989 -3.547 1.00 96.44 281 THR A N 1
ATOM 2169 C CA . THR A 1 281 ? -0.451 -1.718 -4.025 1.00 96.44 281 THR A CA 1
ATOM 2170 C C . THR A 1 281 ? 0.539 -0.772 -4.689 1.00 96.44 281 THR A C 1
ATOM 2172 O O . THR A 1 281 ? 0.163 0.056 -5.515 1.00 96.44 281 THR A O 1
ATOM 2175 N N . VAL A 1 282 ? 1.818 -0.913 -4.349 1.00 98.19 282 VAL A N 1
ATOM 2176 C CA . VAL A 1 282 ? 2.925 -0.317 -5.105 1.00 98.19 282 VAL A CA 1
ATOM 2177 C C . VAL A 1 282 ? 3.661 -1.450 -5.803 1.00 98.19 282 VAL A C 1
ATOM 2179 O O . VAL A 1 282 ? 4.188 -2.336 -5.142 1.00 98.19 282 VAL A O 1
ATOM 2182 N N . ALA A 1 283 ? 3.673 -1.446 -7.130 1.00 98.06 283 ALA A N 1
ATOM 2183 C CA . ALA A 1 283 ? 4.407 -2.396 -7.949 1.00 98.06 283 ALA A CA 1
ATOM 2184 C C . ALA A 1 283 ? 5.637 -1.718 -8.557 1.00 98.06 283 ALA A C 1
ATOM 2186 O O . ALA A 1 283 ? 5.536 -0.636 -9.131 1.00 98.06 283 ALA A O 1
ATOM 2187 N N . PHE A 1 284 ? 6.793 -2.357 -8.464 1.00 98.44 284 PHE A N 1
ATOM 2188 C CA . PHE A 1 284 ? 8.035 -1.899 -9.065 1.00 98.44 284 PHE A CA 1
ATOM 2189 C C . PHE A 1 284 ? 8.432 -2.804 -10.226 1.00 98.44 284 PHE A C 1
ATOM 2191 O O . PHE A 1 284 ? 8.509 -4.022 -10.062 1.00 98.44 284 PHE A O 1
ATOM 2198 N N . ILE A 1 285 ? 8.718 -2.206 -11.386 1.00 97.81 285 ILE A N 1
ATOM 2199 C CA . ILE A 1 285 ? 9.327 -2.918 -12.510 1.00 97.81 285 ILE A CA 1
ATOM 2200 C C . ILE A 1 285 ? 10.849 -2.867 -12.334 1.00 97.81 285 ILE A C 1
ATOM 2202 O O . ILE A 1 285 ? 11.525 -1.876 -12.643 1.00 97.81 285 ILE A O 1
ATOM 2206 N N . GLY A 1 286 ? 11.374 -3.945 -11.764 1.00 95.12 286 GLY A N 1
ATOM 2207 C CA . GLY A 1 286 ? 12.793 -4.148 -11.532 1.00 95.12 286 GLY A CA 1
ATOM 2208 C C . GLY A 1 286 ? 13.496 -4.751 -12.743 1.00 95.12 286 GLY A C 1
ATOM 2209 O O . GLY A 1 286 ? 13.190 -4.429 -13.887 1.00 95.12 286 GLY A O 1
ATOM 2210 N N . SER A 1 287 ? 14.481 -5.598 -12.472 1.00 92.56 287 SER A N 1
ATOM 2211 C CA . SER A 1 287 ? 15.269 -6.301 -13.481 1.00 92.56 287 SER A CA 1
ATOM 2212 C C . SER A 1 287 ? 15.769 -7.604 -12.881 1.00 92.56 287 SER A C 1
ATOM 2214 O O . SER A 1 287 ? 16.195 -7.613 -11.725 1.00 92.56 287 SER A O 1
ATOM 2216 N N . LYS A 1 288 ? 15.778 -8.684 -13.662 1.00 90.31 288 LYS A N 1
ATOM 2217 C CA . LYS A 1 288 ? 16.442 -9.936 -13.281 1.00 90.31 288 LYS A CA 1
ATOM 2218 C C . LYS A 1 288 ? 17.969 -9.789 -13.174 1.00 90.31 288 LYS A C 1
ATOM 2220 O O . LYS A 1 288 ? 18.611 -10.551 -12.461 1.00 90.31 288 LYS A O 1
ATOM 2225 N N . SER A 1 289 ? 18.562 -8.754 -13.781 1.00 86.06 289 SER A N 1
ATOM 2226 C CA . SER A 1 289 ? 20.011 -8.472 -13.703 1.00 86.06 289 SER A CA 1
ATOM 2227 C C . SER A 1 289 ? 20.541 -8.255 -12.277 1.00 86.06 289 SER A C 1
ATOM 2229 O O . SER A 1 289 ? 21.750 -8.192 -12.074 1.00 86.06 289 SER A O 1
ATOM 2231 N N . ILE A 1 290 ? 19.659 -8.132 -11.281 1.00 85.62 290 ILE A N 1
ATOM 2232 C CA . ILE A 1 290 ? 20.040 -8.093 -9.865 1.00 85.62 290 ILE A CA 1
ATOM 2233 C C . ILE A 1 290 ? 20.479 -9.464 -9.326 1.00 85.62 290 ILE A C 1
ATOM 2235 O O . ILE A 1 290 ? 21.176 -9.515 -8.317 1.00 85.62 290 ILE A O 1
ATOM 2239 N N . GLU A 1 291 ? 20.068 -10.567 -9.963 1.00 83.75 291 GLU A N 1
ATOM 2240 C CA . GLU A 1 291 ? 20.493 -11.922 -9.588 1.00 83.75 291 GLU A CA 1
ATOM 2241 C C . GLU A 1 291 ? 21.901 -12.220 -10.106 1.00 83.75 291 GLU A C 1
ATOM 2243 O O . GLU A 1 291 ? 22.711 -12.834 -9.413 1.00 83.75 291 GLU A O 1
ATOM 2248 N N . VAL A 1 292 ? 22.202 -11.750 -11.318 1.00 76.50 292 VAL A N 1
ATOM 2249 C CA . VAL A 1 292 ? 23.511 -11.871 -11.961 1.00 76.50 292 VAL A CA 1
ATOM 2250 C C . VAL A 1 292 ? 23.803 -10.563 -12.690 1.00 76.50 292 VAL A C 1
ATOM 2252 O O . VAL A 1 292 ? 23.243 -10.297 -13.755 1.00 76.50 292 VAL A O 1
ATOM 2255 N N . SER A 1 293 ? 24.675 -9.732 -12.111 1.00 74.12 293 SER A N 1
ATOM 2256 C CA . SER A 1 293 ? 25.058 -8.468 -12.743 1.00 74.12 293 SER A CA 1
ATOM 2257 C C . SER A 1 293 ? 26.003 -8.729 -13.909 1.00 74.12 293 SER A C 1
ATOM 2259 O O . SER A 1 293 ? 27.049 -9.357 -13.746 1.00 74.12 293 SER A O 1
ATOM 2261 N N . LEU A 1 294 ? 25.645 -8.210 -15.081 1.00 78.19 294 LEU A N 1
ATOM 2262 C CA . LEU A 1 294 ? 26.511 -8.212 -16.254 1.00 78.19 294 LEU A CA 1
ATOM 2263 C C . LEU A 1 294 ? 27.607 -7.137 -16.112 1.00 78.19 294 LEU A C 1
ATOM 2265 O O . LEU A 1 294 ? 27.363 -6.113 -15.460 1.00 78.19 294 LEU A O 1
ATOM 2269 N N . PRO A 1 295 ? 28.793 -7.330 -16.720 1.00 82.62 295 PRO A N 1
ATOM 2270 C CA . PRO A 1 295 ? 29.826 -6.298 -16.762 1.00 82.62 295 PRO A CA 1
ATOM 2271 C C . PRO A 1 295 ? 29.302 -4.986 -17.364 1.00 82.62 295 PRO A C 1
ATOM 2273 O O . PRO A 1 295 ? 28.673 -4.991 -18.423 1.00 82.62 295 PRO A O 1
ATOM 2276 N N . GLY A 1 296 ? 29.557 -3.863 -16.692 1.00 85.75 296 GLY A N 1
ATOM 2277 C CA . GLY A 1 296 ? 29.102 -2.528 -17.101 1.00 85.75 296 GLY A CA 1
ATOM 2278 C C . GLY A 1 296 ? 27.669 -2.175 -16.680 1.00 85.75 296 GLY A C 1
ATOM 2279 O O . GLY A 1 296 ? 27.203 -1.075 -16.973 1.00 85.75 296 GLY A O 1
ATOM 2280 N N . TRP A 1 297 ? 26.953 -3.085 -16.011 1.00 90.75 297 TRP A N 1
ATOM 2281 C CA . TRP A 1 297 ? 25.591 -2.865 -15.507 1.00 90.75 297 TRP A CA 1
ATOM 2282 C C . TRP A 1 297 ? 25.555 -2.658 -13.989 1.00 90.75 297 TRP A C 1
ATOM 2284 O O . TRP A 1 297 ? 24.479 -2.608 -13.400 1.00 90.75 297 TRP A O 1
ATOM 2294 N N . GLU A 1 298 ? 26.703 -2.544 -13.325 1.00 92.38 298 GLU A N 1
ATOM 2295 C CA . GLU A 1 298 ? 26.818 -2.588 -11.866 1.00 92.38 298 GLU A CA 1
ATOM 2296 C C . GLU A 1 298 ? 26.023 -1.458 -11.200 1.00 92.38 298 GLU A C 1
ATOM 2298 O O . GLU A 1 298 ? 25.282 -1.698 -10.246 1.00 92.38 298 GLU A O 1
ATOM 2303 N N . ALA A 1 299 ? 26.109 -0.238 -11.740 1.00 94.12 299 ALA A N 1
ATOM 2304 C CA . ALA A 1 299 ? 25.347 0.911 -11.250 1.00 94.12 299 ALA A CA 1
ATOM 2305 C C . ALA A 1 299 ? 23.832 0.725 -11.435 1.00 94.12 299 ALA A C 1
ATOM 2307 O O . ALA A 1 299 ? 23.048 0.990 -10.520 1.00 94.12 299 ALA A O 1
ATOM 2308 N N . TYR A 1 300 ? 23.419 0.230 -12.605 1.00 94.50 300 TYR A N 1
ATOM 2309 C CA . TYR A 1 300 ? 22.018 -0.032 -12.929 1.00 94.50 300 TYR A CA 1
ATOM 2310 C C . TYR A 1 300 ? 21.434 -1.133 -12.034 1.00 94.50 300 TYR A C 1
ATOM 2312 O O . TYR A 1 300 ? 20.426 -0.920 -11.355 1.00 94.50 300 TYR A O 1
ATOM 2320 N N . SER A 1 301 ? 22.098 -2.290 -11.976 1.00 93.50 301 SER A N 1
ATOM 2321 C CA . SER A 1 301 ? 21.712 -3.425 -11.136 1.00 93.50 301 SER A CA 1
ATOM 2322 C C . SER A 1 301 ? 21.735 -3.050 -9.653 1.00 93.50 301 SER A C 1
ATOM 2324 O O . SER A 1 301 ? 20.829 -3.437 -8.913 1.00 93.50 301 SER A O 1
ATOM 2326 N N . GLY A 1 302 ? 22.699 -2.234 -9.215 1.00 94.31 302 GLY A N 1
ATOM 2327 C CA . GLY A 1 302 ? 22.751 -1.674 -7.865 1.00 94.31 302 GLY A CA 1
ATOM 2328 C C . GLY A 1 302 ? 21.524 -0.819 -7.539 1.00 94.31 302 GLY A C 1
ATOM 2329 O O . GLY A 1 302 ? 20.833 -1.085 -6.554 1.00 94.31 302 GLY A O 1
ATOM 2330 N N . ALA A 1 303 ? 21.179 0.145 -8.397 1.00 96.44 303 ALA A N 1
ATOM 2331 C CA . ALA A 1 303 ? 20.006 1.000 -8.204 1.00 96.44 303 ALA A CA 1
ATOM 2332 C C . ALA A 1 303 ? 18.684 0.205 -8.218 1.00 96.44 303 ALA A C 1
ATOM 2334 O O . ALA A 1 303 ? 17.816 0.424 -7.368 1.00 96.44 303 ALA A O 1
ATOM 2335 N N . LYS A 1 304 ? 18.536 -0.770 -9.129 1.00 95.62 304 LYS A N 1
ATOM 2336 C CA . LYS A 1 304 ? 17.382 -1.687 -9.155 1.00 95.62 304 LYS A CA 1
ATOM 2337 C C . LYS A 1 304 ? 17.302 -2.546 -7.888 1.00 95.62 304 LYS A C 1
ATOM 2339 O O . LYS A 1 304 ? 16.213 -2.733 -7.350 1.00 95.62 304 LYS A O 1
ATOM 2344 N N . SER A 1 305 ? 18.437 -3.004 -7.361 1.00 94.81 305 SER A N 1
ATOM 2345 C CA . SER A 1 305 ? 18.497 -3.773 -6.110 1.00 94.81 305 SER A CA 1
ATOM 2346 C C . SER A 1 305 ? 18.075 -2.944 -4.894 1.00 94.81 305 SER A C 1
ATOM 2348 O O . SER A 1 305 ? 17.361 -3.447 -4.022 1.00 94.81 305 SER A O 1
ATOM 2350 N N . MET A 1 306 ? 18.464 -1.665 -4.828 1.00 95.94 306 MET A N 1
ATOM 2351 C CA . MET A 1 306 ? 18.008 -0.750 -3.771 1.00 95.94 306 MET A CA 1
ATOM 2352 C C . MET A 1 306 ? 16.480 -0.613 -3.776 1.00 95.94 306 MET A C 1
ATOM 2354 O O . MET A 1 306 ? 15.842 -0.694 -2.726 1.00 95.94 306 MET A O 1
ATOM 2358 N N . ALA A 1 307 ? 15.891 -0.456 -4.962 1.00 97.31 307 ALA A N 1
ATOM 2359 C CA . ALA A 1 307 ? 14.449 -0.336 -5.143 1.00 97.31 307 ALA A CA 1
ATOM 2360 C C . ALA A 1 307 ? 13.686 -1.615 -4.742 1.00 97.31 307 ALA A C 1
ATOM 2362 O O . ALA A 1 307 ? 12.688 -1.533 -4.027 1.00 97.31 307 ALA A O 1
ATOM 2363 N N . VAL A 1 308 ? 14.196 -2.800 -5.101 1.00 96.06 308 VAL A N 1
ATOM 2364 C CA . VAL A 1 308 ? 13.615 -4.090 -4.674 1.00 96.06 308 VAL A CA 1
ATOM 2365 C C . VAL A 1 308 ? 13.573 -4.217 -3.151 1.00 96.06 308 VAL A C 1
ATOM 2367 O O . VAL A 1 308 ? 12.557 -4.622 -2.580 1.00 96.06 308 VAL A O 1
ATOM 2370 N N . ASN A 1 309 ? 14.656 -3.833 -2.471 1.00 94.69 309 ASN A N 1
ATOM 2371 C CA . ASN A 1 309 ? 14.712 -3.863 -1.009 1.00 94.69 309 ASN A CA 1
ATOM 2372 C C . ASN A 1 309 ? 13.735 -2.873 -0.368 1.00 94.69 309 ASN A C 1
ATOM 2374 O O . ASN A 1 309 ? 13.113 -3.194 0.644 1.00 94.69 309 ASN A O 1
ATOM 2378 N N . LEU A 1 310 ? 13.562 -1.697 -0.971 1.00 96.50 310 LEU A N 1
ATOM 2379 C CA . LEU A 1 310 ? 12.598 -0.705 -0.511 1.00 96.50 310 LEU A CA 1
ATOM 2380 C C . LEU A 1 310 ? 11.156 -1.240 -0.575 1.00 96.50 310 LEU A C 1
ATOM 2382 O O . LEU A 1 310 ? 10.413 -1.115 0.399 1.00 96.50 310 LEU A O 1
ATOM 2386 N N . ILE A 1 311 ? 10.788 -1.902 -1.675 1.00 97.12 311 ILE A N 1
ATOM 2387 C CA . ILE A 1 311 ? 9.480 -2.553 -1.835 1.00 97.12 311 ILE A CA 1
ATOM 2388 C C . ILE A 1 311 ? 9.290 -3.690 -0.829 1.00 97.12 311 ILE A C 1
ATOM 2390 O O . ILE A 1 311 ? 8.243 -3.770 -0.191 1.00 97.12 311 ILE A O 1
ATOM 2394 N N . ASN A 1 312 ? 10.309 -4.529 -0.620 1.00 94.50 312 ASN A N 1
ATOM 2395 C CA . ASN A 1 312 ? 10.258 -5.601 0.378 1.00 94.50 312 ASN A CA 1
ATOM 2396 C C . ASN A 1 312 ? 10.071 -5.064 1.802 1.00 94.50 312 ASN A C 1
ATOM 2398 O O . ASN A 1 312 ? 9.346 -5.659 2.599 1.00 94.50 312 ASN A O 1
ATOM 2402 N N . GLY A 1 313 ? 10.722 -3.946 2.135 1.00 93.94 313 GLY A N 1
ATOM 2403 C CA . GLY A 1 313 ? 10.549 -3.277 3.422 1.00 93.94 313 GLY A CA 1
ATOM 2404 C C . GLY A 1 313 ? 9.123 -2.760 3.613 1.00 93.94 313 GLY A C 1
ATOM 2405 O O . GLY A 1 313 ? 8.524 -2.996 4.664 1.00 93.94 313 GLY A O 1
ATOM 2406 N N . MET A 1 314 ? 8.564 -2.105 2.590 1.00 95.00 314 MET A N 1
ATOM 2407 C CA . MET A 1 314 ? 7.174 -1.642 2.592 1.00 95.00 314 MET A CA 1
ATOM 2408 C C . MET A 1 314 ? 6.197 -2.809 2.766 1.00 95.00 314 MET A C 1
ATOM 2410 O O . MET A 1 314 ? 5.354 -2.772 3.659 1.00 95.00 314 MET A O 1
ATOM 2414 N N . ASP A 1 315 ? 6.335 -3.859 1.957 1.00 94.44 315 ASP A N 1
ATOM 2415 C CA . ASP A 1 315 ? 5.449 -5.021 1.993 1.00 94.44 315 ASP A CA 1
ATOM 2416 C C . ASP A 1 315 ? 5.504 -5.737 3.348 1.00 94.44 315 ASP A C 1
ATOM 2418 O O . ASP A 1 315 ? 4.472 -5.978 3.969 1.00 94.44 315 ASP A O 1
ATOM 2422 N N . ARG A 1 316 ? 6.703 -5.967 3.898 1.00 92.56 316 ARG A N 1
ATOM 2423 C CA . ARG A 1 316 ? 6.870 -6.543 5.243 1.00 92.56 316 ARG A CA 1
ATOM 2424 C C . ARG A 1 316 ? 6.186 -5.705 6.324 1.00 92.56 316 ARG A C 1
ATOM 2426 O O . ARG A 1 316 ? 5.664 -6.260 7.288 1.00 92.56 316 ARG A O 1
ATOM 2433 N N . SER A 1 317 ? 6.224 -4.383 6.179 1.00 93.25 317 SER A N 1
ATOM 2434 C CA . SER A 1 317 ? 5.679 -3.459 7.173 1.00 93.25 317 SER A CA 1
ATOM 2435 C C . SER A 1 317 ? 4.157 -3.361 7.092 1.00 93.25 317 SER A C 1
ATOM 2437 O O . SER A 1 317 ? 3.512 -3.195 8.127 1.00 93.25 317 SER A O 1
ATOM 2439 N N . PHE A 1 318 ? 3.581 -3.465 5.886 1.00 95.31 318 PHE A N 1
ATOM 2440 C CA . PHE A 1 318 ? 2.193 -3.064 5.652 1.00 95.31 318 PHE A CA 1
ATOM 2441 C C . PHE A 1 318 ? 1.274 -4.094 4.981 1.00 95.31 318 PHE A C 1
ATOM 2443 O O . PHE A 1 318 ? 0.057 -3.887 4.987 1.00 95.31 318 PHE A O 1
ATOM 2450 N N . SER A 1 319 ? 1.790 -5.225 4.490 1.00 93.12 319 SER A N 1
ATOM 2451 C CA . SER A 1 319 ? 0.979 -6.287 3.857 1.00 93.12 319 SER A CA 1
ATOM 2452 C C . SER A 1 319 ? -0.108 -6.809 4.792 1.00 93.12 319 SER A C 1
ATOM 2454 O O . SER A 1 319 ? -1.268 -6.933 4.399 1.00 93.12 319 SER A O 1
ATOM 2456 N N . ASN A 1 320 ? 0.234 -6.985 6.071 1.00 92.38 320 ASN A N 1
ATOM 2457 C CA . ASN A 1 320 ? -0.704 -7.369 7.123 1.00 92.38 320 ASN A CA 1
ATOM 2458 C C . ASN A 1 320 ? -1.813 -6.340 7.369 1.00 92.38 320 ASN A C 1
ATOM 2460 O O . ASN A 1 320 ? -2.763 -6.681 8.061 1.00 92.38 320 ASN A O 1
ATOM 2464 N N . TYR A 1 321 ? -1.717 -5.117 6.843 1.00 94.62 321 TYR A N 1
ATOM 2465 C CA . TYR A 1 321 ? -2.725 -4.051 6.930 1.00 94.62 321 TYR A CA 1
ATOM 2466 C C . TYR A 1 321 ? -3.394 -3.769 5.569 1.00 94.62 321 TYR A C 1
ATOM 2468 O O . TYR A 1 321 ? -4.014 -2.724 5.382 1.00 94.62 321 TYR A O 1
ATOM 2476 N N . GLY A 1 322 ? -3.261 -4.687 4.602 1.00 91.94 322 GLY A N 1
ATOM 2477 C CA . GLY A 1 322 ? -3.892 -4.598 3.280 1.00 91.94 322 GLY A CA 1
ATOM 2478 C C . GLY A 1 322 ? -3.117 -3.782 2.240 1.00 91.94 322 GLY A C 1
ATOM 2479 O O . GLY A 1 322 ? -3.604 -3.602 1.121 1.00 91.94 322 GLY A O 1
ATOM 2480 N N . VAL A 1 323 ? -1.912 -3.306 2.571 1.00 94.69 323 VAL A N 1
ATOM 2481 C CA . VAL A 1 323 ? -1.071 -2.501 1.675 1.00 94.69 323 VAL A CA 1
ATOM 2482 C C . VAL A 1 323 ? 0.123 -3.322 1.203 1.00 94.69 323 VAL A C 1
ATOM 2484 O O . VAL A 1 323 ? 0.978 -3.688 2.002 1.00 94.69 323 VAL A O 1
ATOM 2487 N N . ARG A 1 324 ? 0.195 -3.604 -0.099 1.00 94.75 324 ARG A N 1
ATOM 2488 C CA . ARG A 1 324 ? 1.199 -4.516 -0.670 1.00 94.75 324 ARG A CA 1
ATOM 2489 C C . ARG A 1 324 ? 2.304 -3.781 -1.417 1.00 94.75 324 ARG A C 1
ATOM 2491 O O . ARG A 1 324 ? 2.048 -2.773 -2.080 1.00 94.75 324 ARG A O 1
ATOM 2498 N N . GLY A 1 325 ? 3.504 -4.342 -1.383 1.00 96.06 325 GLY A N 1
ATOM 2499 C CA . GLY A 1 325 ? 4.624 -3.942 -2.230 1.00 96.06 325 GLY A CA 1
ATOM 2500 C C . GLY A 1 325 ? 5.035 -5.095 -3.139 1.00 96.06 325 GLY A C 1
ATOM 2501 O O . GLY A 1 325 ? 5.508 -6.106 -2.638 1.00 96.06 325 GLY A O 1
ATOM 2502 N N . LEU A 1 326 ? 4.895 -4.947 -4.457 1.00 95.94 326 LEU A N 1
ATOM 2503 C CA . LEU A 1 326 ? 5.209 -5.986 -5.438 1.00 95.94 326 LEU A CA 1
ATOM 2504 C C . LEU A 1 32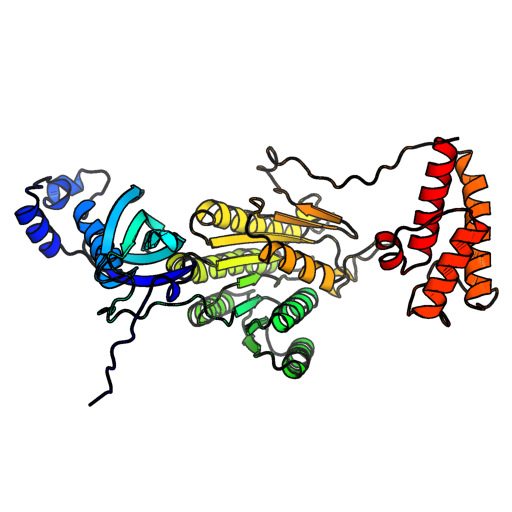6 ? 6.473 -5.665 -6.236 1.00 95.94 326 LEU A C 1
ATOM 2506 O O . LEU A 1 326 ? 6.606 -4.570 -6.775 1.00 95.94 326 LEU A O 1
ATOM 2510 N N . ASN A 1 327 ? 7.360 -6.640 -6.391 1.00 96.50 327 ASN A N 1
ATOM 2511 C CA . ASN A 1 327 ? 8.484 -6.575 -7.318 1.00 96.50 327 ASN A CA 1
ATOM 2512 C C . ASN A 1 327 ? 8.191 -7.438 -8.541 1.00 96.50 327 ASN A C 1
ATOM 2514 O O . ASN A 1 327 ? 7.978 -8.640 -8.412 1.00 96.50 327 ASN A O 1
ATOM 2518 N N . ILE A 1 328 ? 8.232 -6.838 -9.726 1.00 95.69 328 ILE A N 1
ATOM 2519 C CA . ILE A 1 328 ? 8.162 -7.544 -11.004 1.00 95.69 328 ILE A CA 1
ATOM 2520 C C . ILE A 1 328 ? 9.536 -7.436 -11.657 1.00 95.69 328 ILE A C 1
ATOM 2522 O O . ILE A 1 328 ? 9.977 -6.341 -11.997 1.00 95.69 328 ILE A O 1
ATOM 2526 N N . LEU A 1 329 ? 10.232 -8.559 -11.791 1.00 95.25 329 LEU A N 1
ATOM 2527 C CA . LEU A 1 329 ? 11.621 -8.651 -12.227 1.00 95.25 329 LEU A CA 1
ATOM 2528 C C . LEU A 1 329 ? 11.681 -9.359 -13.584 1.00 95.25 329 LEU A C 1
ATOM 2530 O O . LEU A 1 329 ? 11.910 -10.568 -13.640 1.00 95.25 329 LEU A O 1
ATOM 2534 N N . PRO A 1 330 ? 11.423 -8.644 -14.688 1.00 92.75 330 PRO A N 1
ATOM 2535 C CA . PRO A 1 330 ? 11.547 -9.240 -16.004 1.00 92.75 330 PRO A CA 1
ATOM 2536 C C . PRO A 1 330 ? 13.016 -9.511 -16.350 1.00 92.75 330 PRO A C 1
ATOM 2538 O O . PRO A 1 330 ? 13.915 -8.746 -15.982 1.00 92.75 330 PRO A O 1
ATOM 2541 N N . ASP A 1 331 ? 13.237 -10.601 -17.079 1.00 89.44 331 ASP A N 1
ATOM 2542 C CA . ASP A 1 331 ? 14.415 -10.806 -17.916 1.00 89.44 331 ASP A CA 1
ATOM 2543 C C . ASP A 1 331 ? 14.370 -9.849 -19.127 1.00 89.44 331 ASP A C 1
ATOM 2545 O O . ASP A 1 331 ? 13.515 -8.963 -19.208 1.00 89.44 331 ASP A O 1
ATOM 2549 N N . MET A 1 332 ? 15.292 -9.990 -20.077 1.00 87.06 332 MET A N 1
ATOM 2550 C CA . MET A 1 332 ? 15.400 -9.094 -21.224 1.00 87.06 332 MET A CA 1
ATOM 2551 C C . MET A 1 332 ? 14.067 -8.940 -21.978 1.00 87.06 332 MET A C 1
ATOM 2553 O O . MET A 1 332 ? 13.518 -9.901 -22.519 1.00 87.06 332 MET A O 1
ATOM 2557 N N . VAL A 1 333 ? 13.565 -7.702 -22.034 1.00 86.69 333 VAL A N 1
ATOM 2558 C CA . VAL A 1 333 ? 12.318 -7.339 -22.722 1.00 86.69 333 VAL A CA 1
ATOM 2559 C C . VAL A 1 333 ? 12.640 -6.645 -24.039 1.00 86.69 333 VAL A C 1
ATOM 2561 O O . VAL A 1 333 ? 13.393 -5.668 -24.053 1.00 86.69 333 VAL A O 1
ATOM 2564 N N . LEU A 1 334 ? 12.013 -7.095 -25.125 1.00 84.69 334 LEU A N 1
ATOM 2565 C CA . LEU A 1 334 ? 12.122 -6.525 -26.461 1.00 84.69 334 LEU A CA 1
ATOM 2566 C C . LEU A 1 334 ? 11.579 -5.088 -26.478 1.00 84.69 334 LEU A C 1
ATOM 2568 O O . LEU A 1 334 ? 10.385 -4.847 -26.640 1.00 84.69 334 LEU A O 1
ATOM 2572 N N . THR A 1 335 ? 12.492 -4.144 -26.282 1.00 83.19 335 THR A N 1
ATOM 2573 C CA . THR A 1 335 ? 12.245 -2.697 -26.188 1.00 83.19 335 THR A CA 1
ATOM 2574 C C . THR A 1 335 ? 13.395 -1.919 -26.822 1.00 83.19 335 THR A C 1
ATOM 2576 O O . THR A 1 335 ? 14.480 -2.482 -27.003 1.00 83.19 335 THR A O 1
ATOM 2579 N N . GLU A 1 336 ? 13.226 -0.634 -27.128 1.00 77.81 336 GLU A N 1
ATOM 2580 C CA . GLU A 1 336 ? 14.326 0.225 -27.600 1.00 77.81 336 GLU A CA 1
ATOM 2581 C C . GLU A 1 336 ? 15.473 0.266 -26.577 1.00 77.81 336 GLU A C 1
ATOM 2583 O O . GLU A 1 336 ? 16.636 0.217 -26.956 1.00 77.81 336 GLU A O 1
ATOM 2588 N N . PHE A 1 337 ? 15.153 0.220 -25.278 1.00 75.62 337 PHE A N 1
ATOM 2589 C CA . PHE A 1 337 ? 16.136 0.122 -24.191 1.00 75.62 337 PHE A CA 1
ATOM 2590 C C . PHE A 1 337 ? 17.073 -1.089 -24.337 1.00 75.62 337 PHE A C 1
ATOM 2592 O O . PHE A 1 337 ? 18.263 -0.995 -24.060 1.00 75.62 337 PHE A O 1
ATOM 2599 N N . SER A 1 338 ? 16.541 -2.235 -24.769 1.00 76.88 338 SER A N 1
ATOM 2600 C CA . SER A 1 338 ? 17.315 -3.477 -24.918 1.00 76.88 338 SER A CA 1
ATOM 2601 C C . SER A 1 338 ? 18.142 -3.552 -26.201 1.00 76.88 338 SER A C 1
ATOM 2603 O O . SER A 1 338 ? 18.915 -4.491 -26.345 1.00 76.88 338 SER A O 1
ATOM 2605 N N . LYS A 1 339 ? 17.953 -2.624 -27.151 1.00 79.69 339 LYS A N 1
ATOM 2606 C CA . LYS A 1 339 ? 18.399 -2.751 -28.549 1.00 79.69 339 LYS A CA 1
ATOM 2607 C C . LYS A 1 339 ? 19.884 -3.060 -28.706 1.00 79.69 339 LYS A C 1
ATOM 2609 O O . LYS A 1 339 ? 20.219 -3.956 -29.474 1.00 79.69 339 LYS A O 1
ATOM 2614 N N . ASP A 1 340 ? 20.727 -2.383 -27.937 1.00 76.75 340 ASP A N 1
ATOM 2615 C CA . ASP A 1 340 ? 22.186 -2.535 -28.003 1.00 76.75 340 ASP A CA 1
ATOM 2616 C C . ASP A 1 340 ? 22.700 -3.773 -27.249 1.00 76.75 340 ASP A C 1
ATOM 2618 O O . ASP A 1 340 ? 23.881 -4.104 -27.312 1.00 76.75 340 ASP A O 1
ATOM 2622 N N . PHE A 1 341 ? 21.812 -4.477 -26.544 1.00 73.69 341 PHE A N 1
ATOM 2623 C CA . PHE A 1 341 ? 22.127 -5.636 -25.708 1.00 73.69 341 PHE A CA 1
ATOM 2624 C C . PHE A 1 341 ? 21.461 -6.924 -26.204 1.00 73.69 341 PHE A C 1
ATOM 2626 O O . PHE A 1 341 ? 21.523 -7.951 -25.528 1.00 73.69 341 PHE A O 1
ATOM 2633 N N . ARG A 1 342 ? 20.802 -6.882 -27.369 1.00 77.94 342 ARG A N 1
ATOM 2634 C CA . ARG A 1 342 ? 20.145 -8.055 -27.951 1.00 77.94 342 ARG A CA 1
ATOM 2635 C C . ARG A 1 342 ? 21.202 -9.035 -28.459 1.00 77.94 342 ARG A C 1
ATOM 2637 O O . ARG A 1 342 ? 22.103 -8.654 -29.200 1.00 77.94 342 ARG A O 1
ATOM 2644 N N . GLY A 1 343 ? 21.052 -10.297 -28.076 1.00 69.50 343 GLY A N 1
ATOM 2645 C CA . GLY A 1 343 ? 21.738 -11.437 -28.687 1.00 69.50 343 GLY A CA 1
ATOM 2646 C C . GLY A 1 343 ? 20.722 -12.422 -29.265 1.00 69.50 343 GLY A C 1
ATOM 2647 O O . GLY A 1 343 ? 19.540 -12.100 -29.364 1.00 69.50 343 GLY A O 1
ATOM 2648 N N . ASP A 1 344 ? 21.152 -13.649 -29.556 1.00 73.50 344 ASP A N 1
ATOM 2649 C CA . ASP A 1 344 ? 20.290 -14.715 -30.106 1.00 73.50 344 ASP A CA 1
ATOM 2650 C C . ASP A 1 344 ? 19.324 -15.338 -29.074 1.00 73.50 344 ASP A C 1
ATOM 2652 O O . ASP A 1 344 ? 18.666 -16.346 -29.332 1.00 73.50 344 ASP A O 1
ATOM 2656 N N . GLN A 1 345 ? 19.245 -14.767 -27.871 1.00 72.81 345 GLN A N 1
ATOM 2657 C CA . GLN A 1 345 ? 18.411 -15.275 -26.789 1.00 72.81 345 GLN A CA 1
ATOM 2658 C C . GLN A 1 345 ? 16.935 -14.900 -26.964 1.00 72.81 345 GLN A C 1
ATOM 2660 O O . GLN A 1 345 ? 16.595 -13.826 -27.464 1.00 72.81 345 GLN A O 1
ATOM 2665 N N . ALA A 1 346 ? 16.047 -15.776 -26.489 1.00 80.62 346 ALA A N 1
ATOM 2666 C CA . ALA A 1 346 ? 14.628 -15.463 -26.387 1.00 80.62 346 ALA A CA 1
ATOM 2667 C C . ALA A 1 346 ? 14.420 -14.249 -25.464 1.00 80.62 346 ALA A C 1
ATOM 2669 O O . ALA A 1 346 ? 15.067 -14.127 -24.426 1.00 80.62 346 ALA A O 1
ATOM 2670 N N . MET A 1 347 ? 13.506 -13.359 -25.844 1.00 85.94 347 MET A N 1
ATOM 2671 C CA . MET A 1 347 ? 13.186 -12.138 -25.104 1.00 85.94 347 MET A CA 1
ATOM 2672 C C . MET A 1 347 ? 11.696 -12.081 -24.800 1.00 85.94 347 MET A C 1
ATOM 2674 O O . MET A 1 347 ? 10.878 -12.613 -25.551 1.00 85.94 347 MET A O 1
ATOM 2678 N N . LEU A 1 348 ? 11.360 -11.385 -23.721 1.00 88.62 348 LEU A N 1
ATOM 2679 C CA . LEU A 1 348 ? 9.985 -11.088 -23.350 1.00 88.62 348 LEU A CA 1
ATOM 2680 C C . LEU A 1 348 ? 9.412 -9.970 -24.215 1.00 88.62 348 LEU A C 1
ATOM 2682 O O . LEU A 1 348 ? 10.098 -9.009 -24.561 1.00 88.62 348 LEU A O 1
ATOM 2686 N N . LEU A 1 349 ? 8.119 -10.032 -24.485 1.00 91.62 349 LEU A N 1
ATOM 2687 C CA . LEU A 1 349 ? 7.350 -8.905 -24.984 1.00 91.62 349 LEU A CA 1
ATOM 2688 C C . LEU A 1 349 ? 6.889 -8.018 -23.815 1.00 91.62 349 LEU A C 1
ATOM 2690 O O . LEU A 1 349 ? 6.550 -8.529 -22.743 1.00 91.62 349 LEU A O 1
ATOM 2694 N N . PRO A 1 350 ? 6.767 -6.690 -24.004 1.00 92.19 350 PRO A N 1
ATOM 2695 C CA . PRO A 1 350 ? 6.195 -5.798 -22.991 1.00 92.19 350 PRO A CA 1
ATOM 2696 C C . PRO A 1 350 ? 4.817 -6.247 -22.471 1.00 92.19 350 PRO A C 1
ATOM 2698 O O . PRO A 1 350 ? 4.485 -6.040 -21.304 1.00 92.19 350 PRO A O 1
ATOM 2701 N N . GLN A 1 351 ? 4.016 -6.891 -23.325 1.00 92.69 351 GLN A N 1
ATOM 2702 C CA . GLN A 1 351 ? 2.701 -7.427 -22.975 1.00 92.69 351 GLN A CA 1
ATOM 2703 C C . GLN A 1 351 ? 2.784 -8.597 -21.988 1.00 92.69 351 GLN A C 1
ATOM 2705 O O . GLN A 1 351 ? 1.897 -8.725 -21.151 1.00 92.69 351 GLN A O 1
ATOM 2710 N N . GLU A 1 352 ? 3.840 -9.413 -22.030 1.00 91.62 352 GLU A N 1
ATOM 2711 C CA . GLU A 1 352 ? 4.026 -10.516 -21.076 1.00 91.62 352 GLU A CA 1
ATOM 2712 C C . GLU A 1 352 ? 4.270 -9.982 -19.660 1.00 91.62 352 GLU A C 1
ATOM 2714 O O . GLU A 1 352 ? 3.704 -10.497 -18.697 1.00 91.62 352 GLU A O 1
ATOM 2719 N N . VAL A 1 353 ? 5.013 -8.875 -19.533 1.00 93.19 353 VAL A N 1
ATOM 2720 C CA . VAL A 1 353 ? 5.198 -8.176 -18.249 1.00 93.19 353 VAL A CA 1
ATOM 2721 C C . VAL A 1 353 ? 3.869 -7.632 -17.720 1.00 93.19 353 VAL A C 1
ATOM 2723 O O . VAL A 1 353 ? 3.571 -7.756 -16.531 1.00 93.19 353 VAL A O 1
ATOM 2726 N N . ALA A 1 354 ? 3.044 -7.058 -18.599 1.00 94.19 354 ALA A N 1
ATOM 2727 C CA . ALA A 1 354 ? 1.732 -6.535 -18.228 1.00 94.19 354 ALA A CA 1
ATOM 2728 C C . ALA A 1 354 ? 0.757 -7.636 -17.776 1.00 94.19 354 ALA A C 1
ATOM 2730 O O . ALA A 1 354 ? 0.062 -7.458 -16.775 1.00 94.19 354 ALA A O 1
ATOM 2731 N N . VAL A 1 355 ? 0.730 -8.774 -18.478 1.00 90.88 355 VAL A N 1
ATOM 2732 C CA . VAL A 1 355 ? -0.089 -9.941 -18.111 1.00 90.88 355 VAL A CA 1
ATOM 2733 C C . VAL A 1 355 ? 0.346 -10.498 -16.759 1.00 90.88 355 VAL A C 1
ATOM 2735 O O . VAL A 1 355 ? -0.492 -10.661 -15.877 1.00 90.88 355 VAL A O 1
ATOM 2738 N N . ALA A 1 356 ? 1.650 -10.691 -16.550 1.00 90.50 356 ALA A N 1
ATOM 2739 C CA . ALA A 1 356 ? 2.167 -11.184 -15.278 1.00 90.50 356 ALA A CA 1
ATOM 2740 C C . ALA A 1 356 ? 1.809 -10.254 -14.105 1.00 90.50 356 ALA A C 1
ATOM 2742 O O . ALA A 1 356 ? 1.386 -10.729 -13.052 1.00 90.50 356 ALA A O 1
ATOM 2743 N N . LEU A 1 357 ? 1.915 -8.930 -14.283 1.00 92.50 357 LEU A N 1
ATOM 2744 C CA . LEU A 1 357 ? 1.472 -7.969 -13.269 1.00 92.50 357 LEU A CA 1
ATOM 2745 C C . LEU A 1 357 ? -0.026 -8.130 -12.961 1.00 92.50 357 LEU A C 1
ATOM 2747 O O . LEU A 1 357 ? -0.396 -8.193 -11.790 1.00 92.50 357 LEU A O 1
ATOM 2751 N N . LEU A 1 358 ? -0.886 -8.209 -13.981 1.00 91.31 358 LEU A N 1
ATOM 2752 C CA . LEU A 1 358 ? -2.328 -8.396 -13.788 1.00 91.31 358 LEU A CA 1
ATOM 2753 C C . LEU A 1 358 ? -2.652 -9.687 -13.033 1.00 91.31 358 LEU A C 1
ATOM 2755 O O . LEU A 1 358 ? -3.473 -9.666 -12.116 1.00 91.31 358 LEU A O 1
ATOM 2759 N N . ASP A 1 359 ? -1.988 -10.789 -13.365 1.00 88.31 359 ASP A N 1
ATOM 2760 C CA . ASP A 1 359 ? -2.213 -12.071 -12.701 1.00 88.31 359 ASP A CA 1
ATOM 2761 C C . ASP A 1 359 ? -1.835 -12.014 -11.214 1.00 88.31 359 ASP A C 1
ATOM 2763 O O . ASP A 1 359 ? -2.575 -12.508 -10.364 1.00 88.31 359 ASP A O 1
ATOM 2767 N N . VAL A 1 360 ? -0.752 -11.316 -10.864 1.00 87.69 360 VAL A N 1
ATOM 2768 C CA . VAL A 1 360 ? -0.335 -11.097 -9.464 1.00 87.69 360 VAL A CA 1
ATOM 2769 C C . VAL A 1 360 ? -1.256 -10.113 -8.726 1.00 87.69 360 VAL A C 1
ATOM 2771 O O . VAL A 1 360 ? -1.421 -10.173 -7.505 1.00 87.69 360 VAL A O 1
ATOM 2774 N N . LEU A 1 361 ? -1.883 -9.176 -9.436 1.00 88.50 361 LEU A N 1
ATOM 2775 C CA . LEU A 1 361 ? -2.881 -8.278 -8.846 1.00 88.50 361 LEU A CA 1
ATOM 2776 C C . LEU A 1 361 ? -4.208 -8.993 -8.558 1.00 88.50 361 LEU A C 1
ATOM 2778 O O . LEU A 1 361 ? -4.879 -8.652 -7.579 1.00 88.50 361 LEU A O 1
ATOM 2782 N N . ARG A 1 362 ? -4.582 -9.964 -9.397 1.00 85.69 362 ARG A N 1
ATOM 2783 C CA . ARG A 1 362 ? -5.775 -10.809 -9.222 1.00 85.69 362 ARG A CA 1
ATOM 2784 C C . ARG A 1 362 ? -5.584 -11.822 -8.099 1.00 85.69 362 ARG A C 1
ATOM 2786 O O . ARG A 1 362 ? -6.512 -12.063 -7.330 1.00 85.69 362 ARG A O 1
ATOM 2793 N N . ASP A 1 363 ? -4.380 -12.362 -7.980 1.00 80.31 363 ASP A N 1
ATOM 2794 C CA . ASP A 1 363 ? -4.019 -13.328 -6.955 1.00 80.31 363 ASP A CA 1
ATOM 2795 C C . ASP A 1 363 ? -3.658 -12.630 -5.630 1.00 80.31 363 ASP A C 1
ATOM 2797 O O . ASP A 1 363 ? -2.536 -12.167 -5.398 1.00 80.31 363 ASP A O 1
ATOM 2801 N N . ARG A 1 364 ? -4.661 -12.481 -4.759 1.00 68.81 364 ARG A N 1
ATOM 2802 C CA . ARG A 1 364 ? -4.501 -11.841 -3.443 1.00 68.81 364 ARG A CA 1
ATOM 2803 C C . ARG A 1 364 ? -4.049 -12.792 -2.337 1.00 68.81 364 ARG A C 1
ATOM 2805 O O . ARG A 1 364 ? -3.692 -12.299 -1.271 1.00 68.81 364 ARG A O 1
ATOM 2812 N N . GLU A 1 365 ? -4.064 -14.101 -2.574 1.00 62.94 365 GLU A N 1
ATOM 2813 C CA . GLU A 1 365 ? -3.773 -15.112 -1.548 1.00 62.94 365 GLU A CA 1
ATOM 2814 C C . GLU A 1 365 ? -2.289 -15.481 -1.475 1.00 62.94 365 GLU A C 1
ATOM 2816 O O . GLU A 1 365 ? -1.833 -16.028 -0.470 1.00 62.94 365 GLU A O 1
ATOM 2821 N N . VAL A 1 366 ? -1.508 -15.153 -2.506 1.00 61.97 366 VAL A N 1
ATOM 2822 C CA . VAL A 1 366 ? -0.084 -15.490 -2.527 1.00 61.97 366 VAL A CA 1
ATOM 2823 C C . VAL A 1 366 ? 0.741 -14.532 -1.670 1.00 61.97 366 VAL A C 1
ATOM 2825 O O . VAL A 1 366 ? 0.700 -13.313 -1.820 1.00 61.97 366 VAL A O 1
ATOM 2828 N N . SER A 1 367 ? 1.516 -15.130 -0.764 1.00 63.22 367 SER A N 1
ATOM 2829 C CA . SER A 1 367 ? 2.362 -14.453 0.225 1.00 63.22 367 SER A CA 1
ATOM 2830 C C . SER A 1 367 ? 3.677 -13.914 -0.344 1.00 63.22 367 SER A C 1
ATOM 2832 O O . SER A 1 367 ? 4.370 -13.141 0.319 1.00 63.22 367 SER A O 1
ATOM 2834 N N . GLU A 1 368 ? 4.052 -14.332 -1.552 1.00 81.06 368 GLU A N 1
ATOM 2835 C CA . GLU A 1 368 ? 5.292 -13.917 -2.196 1.00 81.06 368 GLU A CA 1
ATOM 2836 C C . GLU A 1 368 ? 5.086 -12.648 -3.011 1.00 81.06 368 GLU A C 1
ATOM 2838 O O . GLU A 1 368 ? 4.319 -12.599 -3.970 1.00 81.06 368 GLU A O 1
ATOM 2843 N N . ASN A 1 369 ? 5.822 -11.613 -2.629 1.00 88.94 369 ASN A N 1
ATOM 2844 C CA . ASN A 1 369 ? 5.677 -10.277 -3.177 1.00 88.94 369 ASN A CA 1
ATOM 2845 C C . ASN A 1 369 ? 6.587 -10.010 -4.390 1.00 88.94 369 ASN A C 1
ATOM 2847 O O . ASN A 1 369 ? 6.578 -8.914 -4.939 1.00 88.94 369 ASN A O 1
ATOM 2851 N N . THR A 1 370 ? 7.411 -10.980 -4.788 1.00 91.38 370 THR A N 1
ATOM 2852 C CA . THR A 1 370 ? 8.397 -10.833 -5.862 1.00 91.38 370 THR A CA 1
ATOM 2853 C C . THR A 1 370 ? 8.169 -11.895 -6.934 1.00 91.38 370 THR A C 1
ATOM 2855 O O . THR A 1 370 ? 8.004 -13.080 -6.636 1.00 91.38 370 THR A O 1
ATOM 2858 N N . VAL A 1 371 ? 8.133 -11.446 -8.188 1.00 90.88 371 VAL A N 1
ATOM 2859 C CA . VAL A 1 371 ? 7.832 -12.256 -9.369 1.00 90.88 371 VAL A CA 1
ATOM 2860 C C . VAL A 1 371 ? 8.889 -12.007 -10.428 1.00 90.88 371 VAL A C 1
ATOM 2862 O O . VAL A 1 371 ? 9.055 -10.882 -10.889 1.00 90.88 371 VAL A O 1
ATOM 2865 N N . ILE A 1 372 ? 9.590 -13.062 -10.814 1.00 91.06 372 ILE A N 1
ATOM 2866 C CA . ILE A 1 372 ? 10.596 -13.071 -11.869 1.00 91.06 372 ILE A CA 1
ATOM 2867 C C . ILE A 1 372 ? 9.937 -13.609 -13.136 1.00 91.06 372 ILE A C 1
ATOM 2869 O O . ILE A 1 372 ? 9.247 -14.631 -13.104 1.00 91.06 372 ILE A O 1
ATOM 2873 N N . ILE A 1 373 ? 10.133 -12.912 -14.249 1.00 90.44 373 ILE A N 1
ATOM 2874 C CA . ILE A 1 373 ? 9.544 -13.281 -15.537 1.00 90.44 373 ILE A CA 1
ATOM 2875 C C . ILE A 1 373 ? 10.686 -13.624 -16.482 1.00 90.44 373 ILE A C 1
ATOM 2877 O O . ILE A 1 373 ? 11.569 -12.803 -16.701 1.00 90.44 373 ILE A O 1
ATOM 2881 N N . GLU A 1 374 ? 10.653 -14.819 -17.048 1.00 87.44 374 GLU A N 1
ATOM 2882 C CA . GLU A 1 374 ? 11.569 -15.317 -18.068 1.00 87.44 374 GLU A CA 1
ATOM 2883 C C . GLU A 1 374 ? 10.745 -15.741 -19.296 1.00 87.44 374 GLU A C 1
ATOM 2885 O O . GLU A 1 374 ? 9.555 -16.053 -19.161 1.00 87.44 374 GLU A O 1
ATOM 2890 N N . PRO A 1 375 ? 11.326 -15.785 -20.505 1.00 81.94 375 PRO A N 1
ATOM 2891 C CA . PRO A 1 375 ? 10.617 -16.290 -21.678 1.00 81.94 375 PRO A CA 1
ATOM 2892 C C . PRO A 1 375 ? 10.020 -17.685 -21.424 1.00 81.94 375 PRO A C 1
ATOM 2894 O O . PRO A 1 375 ? 10.739 -18.638 -21.123 1.00 81.94 375 PRO A O 1
ATOM 2897 N N . GLY A 1 376 ? 8.690 -17.798 -21.509 1.00 76.12 376 GLY A N 1
ATOM 2898 C CA . GLY A 1 376 ? 7.956 -19.047 -21.271 1.00 76.12 376 GLY A CA 1
ATOM 2899 C C . GLY A 1 376 ? 7.884 -19.517 -19.810 1.00 76.12 376 GLY A C 1
ATOM 2900 O O . GLY A 1 376 ? 7.389 -20.617 -19.561 1.00 76.12 376 GLY A O 1
ATOM 2901 N N . LYS A 1 377 ? 8.358 -18.727 -18.834 1.00 80.50 377 LYS A N 1
ATOM 2902 C CA . LYS A 1 377 ? 8.424 -19.138 -17.425 1.00 80.50 377 LYS A CA 1
ATOM 2903 C C . LYS A 1 377 ? 8.219 -17.965 -16.464 1.00 80.50 377 LYS A C 1
ATOM 2905 O O . LYS A 1 377 ? 8.905 -16.955 -16.530 1.00 80.50 377 LYS A O 1
ATOM 2910 N N . ILE A 1 378 ? 7.306 -18.126 -15.508 1.00 78.94 378 ILE A N 1
ATOM 2911 C CA . ILE A 1 378 ? 7.111 -17.183 -14.398 1.00 78.94 378 ILE A CA 1
ATOM 2912 C C . ILE A 1 378 ? 7.534 -17.885 -13.111 1.00 78.94 378 ILE A C 1
ATOM 2914 O O . ILE A 1 378 ? 7.058 -18.979 -12.811 1.00 78.94 378 ILE A O 1
ATOM 2918 N N . VAL A 1 379 ? 8.427 -17.255 -12.352 1.00 81.44 379 VAL A N 1
ATOM 2919 C CA . VAL A 1 379 ? 8.899 -17.742 -11.053 1.00 81.44 379 VAL A CA 1
ATOM 2920 C C . VAL A 1 379 ? 8.449 -16.763 -9.979 1.00 81.44 379 VAL A C 1
ATOM 2922 O O . VAL A 1 379 ? 8.650 -15.560 -10.107 1.00 81.44 379 VAL A O 1
ATOM 2925 N N . ARG A 1 380 ? 7.843 -17.266 -8.905 1.00 79.06 380 ARG A N 1
ATOM 2926 C CA . ARG A 1 380 ? 7.569 -16.477 -7.699 1.00 79.06 380 ARG A CA 1
ATOM 2927 C C . ARG A 1 380 ? 8.583 -16.856 -6.623 1.00 79.06 380 ARG A C 1
ATOM 2929 O O . ARG A 1 380 ? 9.018 -18.007 -6.570 1.00 79.06 380 ARG A O 1
ATOM 2936 N N . GLY A 1 381 ? 9.042 -15.866 -5.865 1.00 72.25 381 GLY A N 1
ATOM 2937 C CA . GLY A 1 381 ? 10.017 -16.091 -4.804 1.00 72.25 381 GLY A CA 1
ATOM 2938 C C . GLY A 1 381 ? 10.755 -14.824 -4.398 1.00 72.25 381 GLY A C 1
ATOM 2939 O O . GLY A 1 381 ? 10.681 -13.800 -5.067 1.00 72.25 381 GLY A O 1
ATOM 2940 N N . ARG A 1 382 ? 11.482 -14.879 -3.280 1.00 65.88 382 ARG A N 1
ATOM 2941 C CA . ARG A 1 382 ? 12.271 -13.745 -2.770 1.00 65.88 382 ARG A CA 1
ATOM 2942 C C . ARG A 1 382 ? 13.657 -13.702 -3.409 1.00 65.88 382 ARG A C 1
ATOM 2944 O O . ARG A 1 382 ? 14.331 -14.724 -3.471 1.00 65.88 382 ARG A O 1
ATOM 2951 N N . VAL A 1 383 ? 14.117 -12.504 -3.768 1.00 66.38 383 VAL A N 1
ATOM 2952 C CA . VAL A 1 383 ? 15.489 -12.253 -4.245 1.00 66.38 383 VAL A CA 1
ATOM 2953 C C . VAL A 1 383 ? 16.333 -11.600 -3.140 1.00 66.38 383 VAL A C 1
ATOM 2955 O O . VAL A 1 383 ? 15.825 -10.798 -2.352 1.00 66.38 383 VAL A O 1
ATOM 2958 N N . GLY A 1 384 ? 17.626 -11.938 -3.073 1.00 61.44 384 GLY A N 1
ATOM 2959 C CA . GLY A 1 384 ? 18.604 -11.355 -2.141 1.00 61.44 384 GLY A CA 1
ATOM 2960 C C . GLY A 1 384 ? 18.804 -12.139 -0.835 1.00 61.44 384 GLY A C 1
ATOM 2961 O O . GLY A 1 384 ? 18.505 -13.328 -0.751 1.00 61.44 384 GLY A O 1
ATOM 2962 N N . PHE A 1 385 ? 19.302 -11.469 0.215 1.00 51.03 385 PHE A N 1
ATOM 2963 C CA . PHE A 1 385 ? 19.717 -12.076 1.499 1.00 51.03 385 PHE A CA 1
ATOM 2964 C C . PHE A 1 385 ? 18.618 -12.840 2.263 1.00 51.03 385 PHE A C 1
ATOM 2966 O O . PHE A 1 385 ? 18.903 -13.530 3.238 1.00 51.03 385 PHE A O 1
ATOM 2973 N N . HIS A 1 386 ? 17.358 -12.712 1.846 1.00 49.22 386 HIS A N 1
ATOM 2974 C CA . HIS A 1 386 ? 16.200 -13.366 2.459 1.00 49.22 386 HIS A CA 1
ATOM 2975 C C . HIS A 1 386 ? 15.638 -14.529 1.621 1.00 49.22 386 HIS A C 1
ATOM 2977 O O . HIS A 1 386 ? 14.527 -14.986 1.897 1.00 49.22 386 HIS A O 1
ATOM 2983 N N . ALA A 1 387 ? 16.371 -14.998 0.602 1.00 55.66 387 ALA A N 1
ATOM 2984 C CA . ALA A 1 387 ? 15.958 -16.100 -0.274 1.00 55.66 387 ALA A CA 1
ATOM 2985 C C . ALA A 1 387 ? 15.875 -17.466 0.443 1.00 55.66 387 ALA A C 1
ATOM 2987 O O . ALA A 1 387 ? 15.188 -18.375 -0.021 1.00 55.66 387 ALA A O 1
ATOM 2988 N N . THR A 1 388 ? 16.505 -17.626 1.611 1.00 43.44 388 THR A N 1
ATOM 2989 C CA . THR A 1 388 ? 16.408 -18.849 2.420 1.00 43.44 388 THR A CA 1
ATOM 2990 C C . THR A 1 388 ? 15.087 -18.904 3.191 1.00 43.44 388 THR A C 1
ATOM 2992 O O . THR A 1 388 ? 15.053 -18.531 4.360 1.00 43.44 388 THR A O 1
ATOM 2995 N N . ALA A 1 389 ? 14.007 -19.319 2.513 1.00 38.38 389 ALA A N 1
ATOM 2996 C CA . ALA A 1 389 ? 12.829 -20.029 3.064 1.00 38.38 389 ALA A CA 1
ATOM 2997 C C . ALA A 1 389 ? 11.669 -20.213 2.050 1.00 38.38 389 ALA A C 1
ATOM 2999 O O . ALA A 1 389 ? 10.608 -20.689 2.445 1.00 38.38 389 ALA A O 1
ATOM 3000 N N . ALA A 1 390 ? 11.819 -19.856 0.770 1.00 35.28 390 ALA A N 1
ATOM 3001 C CA . ALA A 1 390 ? 10.788 -20.112 -0.240 1.00 35.28 390 ALA A CA 1
ATOM 3002 C C . ALA A 1 390 ? 11.163 -21.337 -1.081 1.00 35.28 390 ALA A C 1
ATOM 3004 O O . ALA A 1 390 ? 12.207 -21.361 -1.734 1.00 35.28 390 ALA A O 1
ATOM 3005 N N . ALA A 1 391 ? 10.325 -22.373 -1.041 1.00 31.97 391 ALA A N 1
ATOM 3006 C CA . ALA A 1 391 ? 10.428 -23.492 -1.960 1.00 31.97 391 ALA A CA 1
ATOM 3007 C C . ALA A 1 391 ? 10.231 -22.966 -3.386 1.00 31.97 391 ALA A C 1
ATOM 3009 O O . ALA A 1 391 ? 9.170 -22.446 -3.718 1.00 31.97 391 ALA A O 1
ATOM 3010 N N . VAL A 1 392 ? 11.249 -23.121 -4.231 1.00 33.22 392 VAL A N 1
ATOM 3011 C CA . VAL A 1 392 ? 11.132 -22.900 -5.672 1.00 33.22 392 VAL A CA 1
ATOM 3012 C C . VAL A 1 392 ? 10.069 -23.870 -6.196 1.00 33.22 392 VAL A C 1
ATOM 3014 O O . VAL A 1 392 ? 10.361 -25.043 -6.431 1.00 33.22 392 VAL A O 1
ATOM 3017 N N . MET A 1 393 ? 8.830 -23.411 -6.393 1.00 30.11 393 MET A N 1
ATOM 3018 C CA . MET A 1 393 ? 7.885 -24.122 -7.253 1.00 30.11 393 MET A CA 1
ATOM 3019 C C . MET A 1 393 ? 8.317 -23.892 -8.699 1.00 30.11 393 MET A C 1
ATOM 3021 O O . MET A 1 393 ? 7.780 -23.063 -9.426 1.00 30.11 393 MET A O 1
ATOM 3025 N N . ALA A 1 394 ? 9.335 -24.638 -9.121 1.00 29.66 394 ALA A N 1
ATOM 3026 C CA . ALA A 1 394 ? 9.580 -24.846 -10.531 1.00 29.66 394 ALA A CA 1
ATOM 3027 C C . ALA A 1 394 ? 8.463 -25.752 -11.054 1.00 29.66 394 ALA A C 1
ATOM 3029 O O . ALA A 1 394 ? 8.366 -26.915 -10.657 1.00 29.66 394 ALA A O 1
ATOM 3030 N N . VAL A 1 395 ? 7.650 -25.254 -11.983 1.00 28.64 395 VAL A N 1
ATOM 3031 C CA . VAL A 1 395 ? 6.946 -26.148 -12.902 1.00 28.64 395 VAL A CA 1
ATOM 3032 C C . VAL A 1 395 ? 8.034 -26.798 -13.759 1.00 28.64 395 VAL A C 1
ATOM 3034 O O . VAL A 1 395 ? 8.621 -26.163 -14.633 1.00 28.64 395 VAL A O 1
ATOM 3037 N N . LYS A 1 396 ? 8.401 -28.038 -13.422 1.00 25.02 396 LYS A N 1
ATOM 3038 C CA . LYS A 1 396 ? 9.403 -28.806 -14.164 1.00 25.02 396 LYS A CA 1
ATOM 3039 C C . LYS A 1 396 ? 8.804 -29.286 -15.482 1.00 25.02 396 LYS A C 1
ATOM 3041 O O . LYS A 1 396 ? 7.877 -30.088 -15.482 1.00 25.02 396 LYS A O 1
ATOM 3046 N N . VAL A 1 397 ? 9.428 -28.889 -16.585 1.00 28.55 397 VAL A N 1
ATOM 3047 C CA . VAL A 1 397 ? 9.466 -29.685 -17.816 1.00 28.55 397 VAL A CA 1
ATOM 3048 C C . VAL A 1 397 ? 10.728 -30.542 -17.721 1.00 28.55 397 VAL A C 1
ATOM 3050 O O . VAL A 1 397 ? 11.824 -30.018 -17.529 1.00 28.55 397 VAL A O 1
ATOM 3053 N N . SER A 1 398 ? 10.583 -31.866 -17.738 1.00 26.12 398 SER A N 1
ATOM 3054 C CA . SER A 1 398 ? 11.714 -32.785 -17.585 1.00 26.12 398 SER A CA 1
ATOM 3055 C C . SER A 1 398 ? 12.525 -32.889 -18.876 1.00 26.12 398 SER A C 1
ATOM 3057 O O . SER A 1 398 ? 11.979 -33.264 -19.911 1.00 26.12 398 SER A O 1
ATOM 3059 N N . SER A 1 399 ? 13.836 -32.666 -18.800 1.00 26.97 399 SER A N 1
ATOM 3060 C CA . SER A 1 399 ? 14.793 -33.033 -19.849 1.00 26.97 399 SER A CA 1
ATOM 3061 C C . SER A 1 399 ? 15.811 -34.031 -19.290 1.00 26.97 399 SER A C 1
ATOM 3063 O O . SER A 1 399 ? 16.628 -33.675 -18.439 1.00 26.97 399 SER A O 1
ATOM 3065 N N . GLY A 1 400 ? 15.744 -35.282 -19.749 1.00 26.38 400 GLY A N 1
ATOM 3066 C CA . GLY A 1 400 ? 16.758 -36.310 -19.512 1.00 26.38 400 GLY A CA 1
ATOM 3067 C C . GLY A 1 400 ? 17.801 -36.327 -20.634 1.00 26.38 400 GLY A C 1
ATOM 3068 O O . GLY A 1 400 ? 17.461 -36.197 -21.807 1.00 26.38 400 GLY A O 1
ATOM 3069 N N . ASN A 1 401 ? 19.073 -36.477 -20.264 1.00 31.38 401 ASN A N 1
ATOM 3070 C CA . ASN A 1 401 ? 20.224 -36.550 -21.166 1.00 31.38 401 ASN A CA 1
ATOM 3071 C C . ASN A 1 401 ? 20.387 -37.970 -21.740 1.00 31.38 401 ASN A C 1
ATOM 3073 O O . ASN A 1 401 ? 20.678 -38.886 -20.976 1.00 31.38 401 ASN A O 1
ATOM 3077 N N . VAL A 1 402 ? 20.316 -38.139 -23.067 1.00 31.42 402 VAL A N 1
ATOM 3078 C CA . VAL A 1 402 ? 20.927 -39.276 -23.790 1.00 31.42 402 VAL A CA 1
ATOM 3079 C C . VAL A 1 402 ? 21.483 -38.752 -25.119 1.00 31.42 402 VAL A C 1
ATOM 3081 O O . VAL A 1 402 ? 20.752 -38.483 -26.070 1.00 31.42 402 VAL A O 1
ATOM 3084 N N . GLY A 1 403 ? 22.795 -38.519 -25.159 1.00 39.22 403 GLY A N 1
ATOM 3085 C CA . GLY A 1 403 ? 23.498 -37.958 -26.308 1.00 39.22 403 GLY A CA 1
ATOM 3086 C C . GLY A 1 403 ? 24.090 -39.039 -27.210 1.00 39.22 403 GLY A C 1
ATOM 3087 O O . GLY A 1 403 ? 24.820 -39.897 -26.730 1.00 39.22 403 GLY A O 1
ATOM 3088 N N . ALA A 1 404 ? 23.794 -38.923 -28.510 1.00 36.22 404 ALA A N 1
ATOM 3089 C CA . ALA A 1 404 ? 24.556 -39.363 -29.693 1.00 36.22 404 ALA A CA 1
ATOM 3090 C C . ALA A 1 404 ? 23.767 -40.228 -30.695 1.00 36.22 404 ALA A C 1
ATOM 3092 O O . ALA A 1 404 ? 23.800 -39.892 -31.875 1.00 36.22 404 ALA A O 1
ATOM 3093 N N . SER A 1 405 ? 22.987 -41.238 -30.284 1.00 35.75 405 SER A N 1
ATOM 3094 C CA . SER A 1 405 ? 22.129 -41.998 -31.230 1.00 35.75 405 SER A CA 1
ATOM 3095 C C . SER A 1 405 ? 20.863 -41.232 -31.639 1.00 35.75 405 SER A C 1
ATOM 3097 O O . SER A 1 405 ? 20.363 -41.371 -32.750 1.00 35.75 405 SER A O 1
ATOM 3099 N N . VAL A 1 406 ? 20.413 -40.334 -30.764 1.00 42.56 406 VAL A N 1
ATOM 3100 C CA . VAL A 1 406 ? 19.192 -39.534 -30.903 1.00 42.56 406 VAL A CA 1
ATOM 3101 C C . VAL A 1 406 ? 19.286 -38.496 -32.036 1.00 42.56 406 VAL A C 1
ATOM 3103 O O . VAL A 1 406 ? 18.277 -38.155 -32.642 1.00 42.56 406 VAL A O 1
ATOM 3106 N N . LYS A 1 407 ? 20.488 -38.011 -32.386 1.00 42.81 407 LYS A N 1
ATOM 3107 C CA . LYS A 1 407 ? 20.661 -36.935 -33.385 1.00 42.81 407 LYS A CA 1
ATOM 3108 C C . LYS A 1 407 ? 20.364 -37.366 -34.829 1.00 42.81 407 LYS A C 1
ATOM 3110 O O . LYS A 1 407 ? 20.048 -36.503 -35.643 1.00 42.81 407 LYS A O 1
ATOM 3115 N N . ALA A 1 408 ? 20.477 -38.657 -35.149 1.00 39.69 408 ALA A N 1
ATOM 3116 C CA . ALA A 1 408 ? 20.192 -39.175 -36.488 1.00 39.69 408 ALA A CA 1
ATOM 3117 C C . ALA A 1 408 ? 18.679 -39.375 -36.701 1.00 39.69 408 ALA A C 1
ATOM 3119 O O . ALA A 1 408 ? 18.127 -38.810 -37.642 1.00 39.69 408 ALA A O 1
ATOM 3120 N N . GLU A 1 409 ? 17.994 -40.041 -35.761 1.00 50.03 409 GLU A N 1
ATOM 3121 C CA . GLU A 1 409 ? 16.525 -40.196 -35.775 1.00 50.03 409 GLU A CA 1
ATOM 3122 C C . GLU A 1 409 ? 15.796 -38.843 -35.682 1.00 50.03 409 GLU A C 1
ATOM 3124 O O . GLU A 1 409 ? 14.777 -38.620 -36.333 1.00 50.03 409 GLU A O 1
ATOM 3129 N N . GLN A 1 410 ? 16.342 -37.890 -34.918 1.00 52.78 410 GLN A N 1
ATOM 3130 C CA . GLN A 1 410 ? 15.781 -36.541 -34.801 1.00 52.78 410 GLN A CA 1
ATOM 3131 C C . GLN A 1 410 ? 15.811 -35.742 -36.107 1.00 52.78 410 GLN A C 1
ATOM 3133 O O . GLN A 1 410 ? 14.999 -34.834 -36.272 1.00 52.78 410 GLN A O 1
ATOM 3138 N N . LYS A 1 411 ? 16.739 -36.051 -37.018 1.00 57.28 411 LYS A N 1
ATOM 3139 C CA . LYS A 1 411 ? 16.880 -35.345 -38.296 1.00 57.28 411 LYS A CA 1
ATOM 3140 C C . LYS A 1 411 ? 15.916 -35.896 -39.353 1.00 57.28 411 LYS A C 1
ATOM 3142 O O . LYS A 1 411 ? 15.369 -35.117 -40.128 1.00 57.28 411 LYS A O 1
ATOM 3147 N N . GLU A 1 412 ? 15.650 -37.204 -39.336 1.00 62.41 412 GLU A N 1
ATOM 3148 C CA . GLU A 1 412 ? 14.628 -37.848 -40.180 1.00 62.41 412 GLU A CA 1
ATOM 3149 C C . GLU A 1 412 ? 13.202 -37.455 -39.771 1.00 62.41 412 GLU A C 1
ATOM 3151 O O . GLU A 1 412 ? 12.357 -37.173 -40.626 1.00 62.41 412 GLU A O 1
ATOM 3156 N N . LEU A 1 413 ? 12.941 -37.355 -38.462 1.00 68.19 413 LEU A N 1
ATOM 3157 C CA . LEU A 1 413 ? 11.637 -36.932 -37.952 1.00 68.19 413 LEU A CA 1
ATOM 3158 C C . LEU A 1 413 ? 11.332 -35.465 -38.295 1.00 68.19 413 LEU A C 1
ATOM 3160 O O . LEU A 1 413 ? 10.227 -35.150 -38.732 1.00 68.19 413 LEU A O 1
ATOM 3164 N N . GLN A 1 414 ? 12.329 -34.584 -38.170 1.00 64.75 414 GLN A N 1
ATOM 3165 C CA . GLN A 1 414 ? 12.196 -33.180 -38.558 1.00 64.75 414 GLN A CA 1
ATOM 3166 C C . GLN A 1 414 ? 11.905 -33.025 -40.054 1.00 64.75 414 GLN A C 1
ATOM 3168 O O . GLN A 1 414 ? 11.056 -32.221 -40.425 1.00 64.75 414 GLN A O 1
ATOM 3173 N N . GLY A 1 415 ? 12.564 -33.824 -40.902 1.00 70.88 415 GLY A N 1
ATOM 3174 C CA . GLY A 1 415 ? 12.298 -33.852 -42.343 1.00 70.88 415 GLY A CA 1
ATOM 3175 C C . GLY A 1 415 ? 10.881 -34.323 -42.682 1.00 70.88 415 GLY A C 1
ATOM 3176 O O . GLY A 1 415 ? 10.267 -33.810 -43.613 1.00 70.88 415 GLY A O 1
ATOM 3177 N N . SER A 1 416 ? 10.325 -35.243 -41.890 1.00 75.94 416 SER A N 1
ATOM 3178 C CA . SER A 1 416 ? 8.952 -35.729 -42.076 1.00 75.94 416 SER A CA 1
ATOM 3179 C C . SER A 1 416 ? 7.908 -34.665 -41.714 1.00 75.94 416 SER A C 1
ATOM 3181 O O . SER A 1 416 ? 6.947 -34.472 -42.455 1.00 75.94 416 SER A O 1
ATOM 3183 N N . ILE A 1 417 ? 8.107 -33.927 -40.614 1.00 81.88 417 ILE A N 1
ATOM 3184 C CA . ILE A 1 417 ? 7.199 -32.842 -40.197 1.00 81.88 417 ILE A CA 1
ATOM 3185 C C . ILE A 1 417 ? 7.314 -31.640 -41.145 1.00 81.88 417 ILE A C 1
ATOM 3187 O O . ILE A 1 417 ? 6.294 -31.082 -41.545 1.00 81.88 417 ILE A O 1
ATOM 3191 N N . ASP A 1 418 ? 8.534 -31.274 -41.555 1.00 85.12 418 ASP A N 1
ATOM 3192 C CA . ASP A 1 418 ? 8.787 -30.233 -42.563 1.00 85.12 418 ASP A CA 1
ATOM 3193 C C . ASP A 1 418 ? 8.057 -30.546 -43.880 1.00 85.12 418 ASP A C 1
ATOM 3195 O O . ASP A 1 418 ? 7.340 -29.689 -44.399 1.00 85.12 418 ASP A O 1
ATOM 3199 N N . SER A 1 419 ? 8.125 -31.794 -44.361 1.00 82.56 419 SER A N 1
ATOM 3200 C CA . SER A 1 419 ? 7.411 -32.224 -45.570 1.00 82.56 419 SER A CA 1
ATOM 3201 C C . SER A 1 419 ? 5.891 -32.077 -45.442 1.00 82.56 419 SER A C 1
ATOM 3203 O O . SER A 1 419 ? 5.254 -31.549 -46.353 1.00 82.56 419 SER A O 1
ATOM 3205 N N . ILE A 1 420 ? 5.302 -32.494 -44.314 1.00 85.81 420 ILE A N 1
ATOM 3206 C CA . ILE A 1 420 ? 3.849 -32.388 -44.077 1.00 85.81 420 ILE A CA 1
ATOM 3207 C C . ILE A 1 420 ? 3.417 -30.918 -44.047 1.00 85.81 420 ILE A C 1
ATOM 3209 O O . ILE A 1 420 ? 2.413 -30.545 -44.653 1.00 85.81 420 ILE A O 1
ATOM 3213 N N . VAL A 1 421 ? 4.187 -30.062 -43.373 1.00 85.19 421 VAL A N 1
ATOM 3214 C CA . VAL A 1 421 ? 3.889 -28.628 -43.271 1.00 85.19 421 VAL A CA 1
ATOM 3215 C C . VAL A 1 421 ? 3.972 -27.961 -44.642 1.00 85.19 421 VAL A C 1
ATOM 3217 O O . VAL A 1 421 ? 3.070 -27.205 -45.005 1.00 85.19 421 VAL A O 1
ATOM 3220 N N . ARG A 1 422 ? 4.996 -28.279 -45.443 1.00 87.69 422 ARG A N 1
ATOM 3221 C CA . ARG A 1 422 ? 5.118 -27.775 -46.820 1.00 87.69 422 ARG A CA 1
ATOM 3222 C C . ARG A 1 422 ? 3.966 -28.226 -47.705 1.00 87.69 422 ARG A C 1
ATOM 3224 O O . ARG A 1 422 ? 3.458 -27.418 -48.477 1.00 87.69 422 ARG A O 1
ATOM 3231 N N . GLU A 1 423 ? 3.547 -29.480 -47.588 1.00 86.81 423 GLU A N 1
ATOM 3232 C CA . GLU A 1 423 ? 2.476 -30.052 -48.403 1.00 86.81 423 GLU A CA 1
ATOM 3233 C C . GLU A 1 423 ? 1.108 -29.443 -48.062 1.00 86.81 423 GLU A C 1
ATOM 3235 O O . GLU A 1 423 ? 0.419 -28.924 -48.946 1.00 86.81 423 GLU A O 1
ATOM 3240 N N . ILE A 1 424 ? 0.736 -29.423 -46.778 1.00 87.19 424 ILE A N 1
ATOM 3241 C CA . ILE A 1 424 ? -0.576 -28.937 -46.318 1.00 87.19 424 ILE A CA 1
ATOM 3242 C C . ILE A 1 424 ? -0.743 -27.433 -46.560 1.00 87.19 424 ILE A C 1
ATOM 3244 O O . ILE A 1 424 ? -1.832 -26.982 -46.940 1.00 87.19 424 ILE A O 1
ATOM 3248 N N . LEU A 1 425 ? 0.334 -26.663 -46.375 1.00 86.56 425 LEU A N 1
ATOM 3249 C CA . LEU A 1 425 ? 0.347 -25.211 -46.569 1.00 86.56 425 LEU A CA 1
ATOM 3250 C C . LEU A 1 425 ? 0.738 -24.791 -47.998 1.00 86.56 425 LEU A C 1
ATOM 3252 O O . LEU A 1 425 ? 0.684 -23.604 -48.313 1.00 86.56 425 LEU A O 1
ATOM 3256 N N . ARG A 1 426 ? 1.093 -25.745 -48.875 1.00 85.94 426 ARG A N 1
ATOM 3257 C CA . ARG A 1 426 ? 1.556 -25.520 -50.261 1.00 85.94 426 ARG A CA 1
ATOM 3258 C C . ARG A 1 426 ? 2.705 -24.506 -50.357 1.00 85.94 426 ARG A C 1
ATOM 3260 O O . ARG A 1 426 ? 2.682 -23.603 -51.195 1.00 85.94 426 ARG A O 1
ATOM 3267 N N . LEU A 1 427 ? 3.697 -24.641 -49.479 1.00 86.12 427 LEU A N 1
ATOM 3268 C CA . LEU A 1 427 ? 4.826 -23.712 -49.400 1.00 86.12 427 LEU A CA 1
ATOM 3269 C C . LEU A 1 427 ? 5.856 -23.972 -50.516 1.00 86.12 427 LEU A C 1
ATOM 3271 O O . LEU A 1 427 ? 6.074 -25.128 -50.886 1.00 86.12 427 LEU A O 1
ATOM 3275 N N . PRO A 1 428 ? 6.532 -22.924 -51.030 1.00 80.31 428 PRO A N 1
ATOM 3276 C CA . PRO A 1 428 ? 7.667 -23.074 -51.938 1.00 80.31 428 PRO A CA 1
ATOM 3277 C C . PRO A 1 428 ? 8.783 -23.952 -51.353 1.00 80.31 428 PRO A C 1
ATOM 3279 O O . PRO A 1 428 ? 8.993 -23.996 -50.137 1.00 80.31 428 PRO A O 1
ATOM 3282 N N . ALA A 1 429 ? 9.532 -24.636 -52.221 1.00 74.81 429 ALA A N 1
ATOM 3283 C CA . ALA A 1 429 ? 10.604 -25.548 -51.806 1.00 74.81 429 ALA A CA 1
ATOM 3284 C C . ALA A 1 429 ? 11.744 -24.841 -51.047 1.00 74.81 429 ALA A C 1
ATOM 3286 O O . ALA A 1 429 ? 12.399 -25.452 -50.209 1.00 74.81 429 ALA A O 1
ATOM 3287 N N . ASP A 1 430 ? 11.957 -23.554 -51.312 1.00 78.75 430 ASP A N 1
ATOM 3288 C CA . ASP A 1 430 ? 12.968 -22.692 -50.698 1.00 78.75 430 ASP A CA 1
ATOM 3289 C C . ASP A 1 430 ? 12.469 -21.937 -49.452 1.00 78.75 430 ASP A C 1
ATOM 3291 O O . ASP A 1 430 ? 13.237 -21.211 -48.824 1.00 78.75 430 ASP A O 1
ATOM 3295 N N . TYR A 1 431 ? 11.203 -22.112 -49.055 1.00 80.19 431 TYR A N 1
ATOM 3296 C CA . TYR A 1 431 ? 10.652 -21.454 -47.869 1.00 80.19 431 TYR A CA 1
ATOM 3297 C C . TYR A 1 431 ? 11.273 -22.011 -46.578 1.00 80.19 431 TYR A C 1
ATOM 3299 O O . TYR A 1 431 ? 11.332 -23.228 -46.385 1.00 80.19 431 TYR A O 1
ATOM 3307 N N . ASP A 1 432 ? 11.694 -21.138 -45.662 1.00 81.38 432 ASP A N 1
ATOM 3308 C CA . ASP A 1 432 ? 12.191 -21.547 -44.345 1.00 81.38 432 ASP A CA 1
ATOM 3309 C C . ASP A 1 432 ? 11.028 -21.847 -43.388 1.00 81.38 432 ASP A C 1
ATOM 3311 O O . ASP A 1 432 ? 10.405 -20.956 -42.805 1.00 81.38 432 ASP A O 1
ATOM 3315 N N . VAL A 1 433 ? 10.739 -23.135 -43.219 1.00 81.56 433 VAL A N 1
ATOM 3316 C CA . VAL A 1 433 ? 9.664 -23.628 -42.352 1.00 81.56 433 VAL A CA 1
ATOM 3317 C C . VAL A 1 433 ? 10.011 -23.468 -40.866 1.00 81.56 433 VAL A C 1
ATOM 3319 O O . VAL A 1 433 ? 9.105 -23.423 -40.036 1.00 81.56 433 VAL A O 1
ATOM 3322 N N . GLY A 1 434 ? 11.289 -23.287 -40.506 1.00 78.75 434 GLY A N 1
ATOM 3323 C CA . GLY A 1 434 ? 11.714 -23.101 -39.115 1.00 78.75 434 GLY A CA 1
ATOM 3324 C C . GLY A 1 434 ? 11.069 -21.887 -38.441 1.00 78.75 434 GLY A C 1
ATOM 3325 O O . GLY A 1 434 ? 10.797 -21.914 -37.241 1.00 78.75 434 GLY A O 1
ATOM 3326 N N . ASN A 1 435 ? 10.748 -20.860 -39.230 1.00 74.69 435 ASN A N 1
ATOM 3327 C CA . ASN A 1 435 ? 10.089 -19.634 -38.783 1.00 74.69 435 ASN A CA 1
ATOM 3328 C C . ASN A 1 435 ? 8.573 -19.624 -39.038 1.00 74.69 435 ASN A C 1
ATOM 3330 O O . ASN A 1 435 ? 7.923 -18.587 -38.878 1.00 74.69 435 ASN A O 1
ATOM 3334 N N . ALA A 1 436 ? 7.994 -20.754 -39.450 1.00 82.25 436 ALA A N 1
ATOM 3335 C CA . ALA A 1 436 ? 6.594 -20.801 -39.821 1.00 82.25 436 ALA A CA 1
ATOM 3336 C C . ALA A 1 436 ? 5.668 -20.720 -38.591 1.00 82.25 436 ALA A C 1
ATOM 3338 O O . ALA A 1 436 ? 5.909 -21.363 -37.565 1.00 82.25 436 ALA A O 1
ATOM 3339 N N . ALA A 1 437 ? 4.600 -19.924 -38.684 1.00 85.06 437 ALA A N 1
ATOM 3340 C CA . ALA A 1 437 ? 3.654 -19.704 -37.593 1.00 85.06 437 ALA A CA 1
ATOM 3341 C C . ALA A 1 437 ? 2.237 -19.352 -38.079 1.00 85.06 437 ALA A C 1
ATOM 3343 O O . ALA A 1 437 ? 2.046 -18.730 -39.127 1.00 85.06 437 ALA A O 1
ATOM 3344 N N . LEU A 1 438 ? 1.242 -19.702 -37.262 1.00 85.00 438 LEU A N 1
ATOM 3345 C CA . LEU A 1 438 ? -0.176 -19.417 -37.471 1.00 85.00 438 LEU A CA 1
ATOM 3346 C C . LEU A 1 438 ? -0.424 -17.906 -37.588 1.00 85.00 438 LEU A C 1
ATOM 3348 O O . LEU A 1 438 ? -0.107 -17.144 -36.674 1.00 85.00 438 LEU A O 1
ATOM 3352 N N . GLY A 1 439 ? -1.027 -17.480 -38.699 1.00 74.44 439 GLY A N 1
ATOM 3353 C CA . GLY A 1 439 ? -1.301 -16.069 -38.993 1.00 74.44 439 GLY A CA 1
ATOM 3354 C C . GLY A 1 439 ? -0.094 -15.270 -39.502 1.00 74.44 439 GLY A C 1
ATOM 3355 O O . GLY A 1 439 ? -0.238 -14.078 -39.764 1.00 74.44 439 GLY A O 1
ATOM 3356 N N . VAL A 1 440 ? 1.071 -15.909 -39.658 1.00 78.62 440 VAL A N 1
ATOM 3357 C CA . VAL A 1 440 ? 2.302 -15.305 -40.200 1.00 78.62 440 VAL A CA 1
ATOM 3358 C C . VAL A 1 440 ? 2.705 -15.980 -41.512 1.00 78.62 440 VAL A C 1
ATOM 3360 O O . VAL A 1 440 ? 3.044 -15.305 -42.482 1.00 78.62 440 VAL A O 1
ATOM 3363 N N . THR A 1 441 ? 2.642 -17.310 -41.569 1.00 85.38 441 THR A N 1
ATOM 3364 C CA . THR A 1 441 ? 2.979 -18.092 -42.762 1.00 85.38 441 THR A CA 1
ATOM 3365 C C . THR A 1 441 ? 1.835 -18.073 -43.776 1.00 85.38 441 THR A C 1
ATOM 3367 O O . THR A 1 441 ? 0.686 -18.321 -43.396 1.00 85.38 441 THR A O 1
ATOM 3370 N N . PRO A 1 442 ? 2.110 -17.822 -45.071 1.00 79.19 442 PRO A N 1
ATOM 3371 C CA . PRO A 1 442 ? 1.088 -17.868 -46.113 1.00 79.19 442 PRO A CA 1
ATOM 3372 C C . PRO A 1 442 ? 0.338 -19.206 -46.117 1.00 79.19 442 PRO A C 1
ATOM 3374 O O . PRO A 1 442 ? 0.954 -20.266 -46.125 1.00 79.19 442 PRO A O 1
ATOM 3377 N N . GLY A 1 443 ? -0.996 -19.153 -46.090 1.00 80.94 443 GLY A N 1
ATOM 3378 C CA . GLY A 1 443 ? -1.850 -20.346 -46.067 1.00 80.94 443 GLY A CA 1
ATOM 3379 C C . GLY A 1 443 ? -2.025 -20.996 -44.690 1.00 80.94 443 GLY A C 1
ATOM 3380 O O . GLY A 1 443 ? -2.824 -21.921 -44.570 1.00 80.94 443 GLY A O 1
ATOM 3381 N N . TRP A 1 444 ? -1.344 -20.513 -43.645 1.00 86.94 444 TRP A N 1
ATOM 3382 C CA . TRP A 1 444 ? -1.503 -21.022 -42.282 1.00 86.94 444 TRP A CA 1
ATOM 3383 C C . TRP A 1 444 ? -2.501 -20.173 -41.485 1.00 86.94 444 TRP A C 1
ATOM 3385 O O . TRP A 1 444 ? -2.128 -19.276 -40.725 1.00 86.94 444 TRP A O 1
ATOM 3395 N N . ASP A 1 445 ? -3.787 -20.479 -41.655 1.00 84.81 445 ASP A N 1
ATOM 3396 C CA . ASP A 1 445 ? -4.906 -19.926 -40.882 1.00 84.81 445 ASP A CA 1
ATOM 3397 C C . ASP A 1 445 ? -5.480 -20.948 -39.881 1.00 84.81 445 ASP A C 1
ATOM 3399 O O . ASP A 1 445 ? -4.985 -22.069 -39.761 1.00 84.81 445 ASP A O 1
ATOM 3403 N N . SER A 1 446 ? -6.514 -20.570 -39.122 1.00 82.44 446 SER A N 1
ATOM 3404 C CA . SER A 1 446 ? -7.105 -21.434 -38.089 1.00 82.44 446 SER A CA 1
ATOM 3405 C C . SER A 1 446 ? -7.696 -22.742 -38.627 1.00 82.44 446 SER A C 1
ATOM 3407 O O . SER A 1 446 ? -7.731 -23.725 -37.891 1.00 82.44 446 SER A O 1
ATOM 3409 N N . LEU A 1 447 ? -8.150 -22.776 -39.884 1.00 81.25 447 LEU A N 1
ATOM 3410 C CA . LEU A 1 447 ? -8.746 -23.968 -40.490 1.00 81.25 447 LEU A CA 1
ATOM 3411 C C . LEU A 1 447 ? -7.653 -24.903 -41.010 1.00 81.25 447 LEU A C 1
ATOM 3413 O O . LEU A 1 447 ? -7.649 -26.092 -40.691 1.00 81.25 447 LEU A O 1
ATOM 3417 N N . LYS A 1 448 ? -6.663 -24.344 -41.713 1.00 83.69 448 LYS A N 1
ATOM 3418 C CA . LYS A 1 448 ? -5.470 -25.075 -42.154 1.00 83.69 448 LYS A CA 1
ATOM 3419 C C . LYS A 1 448 ? -4.615 -25.565 -40.994 1.00 83.69 448 LYS A C 1
ATOM 3421 O O . LYS A 1 448 ? -3.958 -26.593 -41.115 1.00 83.69 448 LYS A O 1
ATOM 3426 N N . HIS A 1 449 ? -4.672 -24.891 -39.850 1.00 88.25 449 HIS A N 1
ATOM 3427 C CA . HIS A 1 449 ? -4.018 -25.345 -38.632 1.00 88.25 449 HIS A CA 1
ATOM 3428 C C . HIS A 1 449 ? -4.591 -26.665 -38.104 1.00 88.25 449 HIS A C 1
ATOM 3430 O O . HIS A 1 449 ? -3.820 -27.548 -37.743 1.00 88.25 449 HIS A O 1
ATOM 3436 N N . LEU A 1 450 ? -5.918 -26.830 -38.099 1.00 84.44 450 LEU A N 1
ATOM 3437 C CA . LEU A 1 450 ? -6.553 -28.086 -37.685 1.00 84.44 450 LEU A CA 1
ATOM 3438 C C . LEU A 1 450 ? -6.249 -29.222 -38.669 1.00 84.44 450 LEU A C 1
ATOM 3440 O O . LEU A 1 450 ? -5.932 -30.329 -38.246 1.00 84.44 450 LEU A O 1
ATOM 3444 N N . GLU A 1 451 ? -6.288 -28.940 -39.972 1.00 85.50 451 GLU A N 1
ATOM 3445 C CA . GLU A 1 451 ? -5.918 -29.905 -41.018 1.00 85.50 451 GLU A CA 1
ATOM 3446 C C . GLU A 1 451 ? -4.458 -30.360 -40.877 1.00 85.50 451 GLU A C 1
ATOM 3448 O O . GLU A 1 451 ? -4.167 -31.552 -40.952 1.00 85.50 451 GLU A O 1
ATOM 3453 N N . LEU A 1 452 ? -3.552 -29.418 -40.592 1.00 89.50 452 LEU A N 1
ATOM 3454 C CA . LEU A 1 452 ? -2.143 -29.696 -40.338 1.00 89.50 452 LEU A CA 1
ATOM 3455 C C . LEU A 1 452 ? -1.949 -30.593 -39.109 1.00 89.50 452 LEU A C 1
ATOM 3457 O O . LEU A 1 452 ? -1.198 -31.563 -39.174 1.00 89.50 452 LEU A O 1
ATOM 3461 N N . LEU A 1 453 ? -2.635 -30.294 -38.002 1.00 89.44 453 LEU A N 1
ATOM 3462 C CA . LEU A 1 453 ? -2.561 -31.098 -36.781 1.00 89.44 453 LEU A CA 1
ATOM 3463 C C . LEU A 1 453 ? -3.041 -32.535 -37.025 1.00 89.44 453 LEU A C 1
ATOM 3465 O O . LEU A 1 453 ? -2.336 -33.472 -36.661 1.00 89.44 453 LEU A O 1
ATOM 3469 N N . LEU A 1 454 ? -4.177 -32.715 -37.706 1.00 84.94 454 LEU A N 1
ATOM 3470 C CA . LEU A 1 454 ? -4.727 -34.037 -38.033 1.00 84.94 454 LEU A CA 1
ATOM 3471 C C . LEU A 1 454 ? -3.815 -34.838 -38.978 1.00 84.94 454 LEU A C 1
ATOM 3473 O O . LEU A 1 454 ? -3.641 -36.045 -38.803 1.00 84.94 454 LEU A O 1
ATOM 3477 N N . ALA A 1 455 ? -3.203 -34.177 -39.967 1.00 85.94 455 ALA A N 1
ATOM 3478 C CA . ALA A 1 455 ? -2.252 -34.815 -40.876 1.00 85.94 455 ALA A CA 1
ATOM 3479 C C . ALA A 1 455 ? -1.002 -35.313 -40.131 1.00 85.94 455 ALA A C 1
ATOM 3481 O O . ALA A 1 455 ? -0.526 -36.424 -40.378 1.00 85.94 455 ALA A O 1
ATOM 3482 N N . ILE A 1 456 ? -0.503 -34.521 -39.177 1.00 87.31 456 ILE A N 1
ATOM 3483 C CA . ILE A 1 456 ? 0.629 -34.890 -38.324 1.00 87.31 456 ILE A CA 1
ATOM 3484 C C . ILE A 1 456 ? 0.262 -36.059 -37.398 1.00 87.31 456 ILE A C 1
ATOM 3486 O O . ILE A 1 456 ? 1.030 -37.017 -37.313 1.00 87.31 456 ILE A O 1
ATOM 3490 N N . GLU A 1 457 ? -0.911 -36.033 -36.754 1.00 87.56 457 GLU A N 1
ATOM 3491 C CA . GLU A 1 457 ? -1.402 -37.148 -35.926 1.00 87.56 457 GLU A CA 1
ATOM 3492 C C . GLU A 1 457 ? -1.475 -38.456 -36.720 1.00 87.56 457 GLU A C 1
ATOM 3494 O O . GLU A 1 457 ? -0.966 -39.485 -36.272 1.00 87.56 457 GLU A O 1
ATOM 3499 N N . SER A 1 458 ? -2.049 -38.409 -37.927 1.00 83.56 458 SER A N 1
ATOM 3500 C CA . SER A 1 458 ? -2.189 -39.582 -38.792 1.00 83.56 458 SER A CA 1
ATOM 3501 C C . SER A 1 458 ? -0.845 -40.111 -39.293 1.00 83.56 458 SER A C 1
ATOM 3503 O O . SER A 1 458 ? -0.665 -41.325 -39.378 1.00 83.56 458 SER A O 1
ATOM 3505 N N . SER A 1 459 ? 0.085 -39.224 -39.657 1.00 83.81 459 SER A N 1
ATOM 3506 C CA . SER A 1 459 ? 1.387 -39.609 -40.215 1.00 83.81 459 SER A CA 1
ATOM 3507 C C . SER A 1 459 ? 2.325 -40.172 -39.145 1.00 83.81 459 SER A C 1
ATOM 3509 O O . SER A 1 459 ? 2.980 -41.193 -39.351 1.00 83.81 459 SER A O 1
ATOM 3511 N N . LEU A 1 460 ? 2.344 -39.547 -37.964 1.00 83.12 460 LEU A N 1
ATOM 3512 C CA . LEU A 1 460 ? 3.245 -39.909 -36.868 1.00 83.12 460 LEU A CA 1
ATOM 3513 C C . LEU A 1 460 ? 2.624 -40.865 -35.841 1.00 83.12 460 LEU A C 1
ATOM 3515 O O . LEU A 1 460 ? 3.312 -41.275 -34.908 1.00 83.12 460 LEU A O 1
ATOM 3519 N N . LYS A 1 461 ? 1.342 -41.224 -35.999 1.00 82.88 461 LYS A N 1
ATOM 3520 C CA . LYS A 1 461 ? 0.566 -42.049 -35.055 1.00 82.88 461 LYS A CA 1
ATOM 3521 C C . LYS A 1 461 ? 0.595 -41.503 -33.619 1.00 82.88 461 LYS A C 1
ATOM 3523 O O . LYS A 1 461 ? 0.720 -42.260 -32.658 1.00 82.88 461 LYS A O 1
ATOM 3528 N N . ILE A 1 462 ? 0.478 -40.185 -33.475 1.00 85.44 462 ILE A N 1
ATOM 3529 C CA . ILE A 1 462 ? 0.404 -39.488 -32.180 1.00 85.44 462 ILE A CA 1
ATOM 3530 C C . ILE A 1 462 ? -0.970 -38.846 -31.988 1.00 85.44 462 ILE A C 1
ATOM 3532 O O . ILE A 1 462 ? -1.709 -38.679 -32.952 1.00 85.44 462 ILE A O 1
ATOM 3536 N N . HIS A 1 463 ? -1.295 -38.458 -30.752 1.00 85.56 463 HIS A N 1
ATOM 3537 C CA . HIS A 1 463 ? -2.515 -37.710 -30.449 1.00 85.56 463 HIS A CA 1
ATOM 3538 C C . HIS A 1 463 ? -2.225 -36.455 -29.615 1.00 85.56 463 HIS A C 1
ATOM 3540 O O . HIS A 1 463 ? -1.518 -36.518 -28.598 1.00 85.56 463 HIS A O 1
ATOM 3546 N N . PHE A 1 464 ? -2.777 -35.319 -30.033 1.00 85.19 464 PHE A N 1
ATOM 3547 C CA . PHE A 1 464 ? -2.744 -34.047 -29.327 1.00 85.19 464 PHE A CA 1
ATOM 3548 C C . PHE A 1 464 ? -3.985 -33.899 -28.442 1.00 85.19 464 PHE A C 1
ATOM 3550 O O . PHE A 1 464 ? -5.120 -34.074 -28.877 1.00 85.19 464 PHE A O 1
ATOM 3557 N N . ALA A 1 465 ? -3.784 -33.521 -27.185 1.00 81.81 465 ALA A N 1
ATOM 3558 C CA . ALA A 1 465 ? -4.873 -33.115 -26.313 1.00 81.81 465 ALA A CA 1
ATOM 3559 C C . ALA A 1 465 ? -5.402 -31.733 -26.731 1.00 81.81 465 ALA A C 1
ATOM 3561 O O . ALA A 1 465 ? -4.654 -30.880 -27.214 1.00 81.81 465 ALA A O 1
ATOM 3562 N N . SER A 1 466 ? -6.680 -31.456 -26.463 1.00 71.19 466 SER A N 1
ATOM 3563 C CA . SER A 1 466 ? -7.306 -30.170 -26.814 1.00 71.19 466 SER A CA 1
ATOM 3564 C C . SER A 1 466 ? -6.598 -28.955 -26.190 1.00 71.19 466 SER A C 1
ATOM 3566 O O . SER A 1 466 ? -6.576 -27.882 -26.787 1.00 71.19 466 SER A O 1
ATOM 3568 N N . SER A 1 467 ? -5.978 -29.120 -25.016 1.00 71.50 467 SER A N 1
ATOM 3569 C CA . SER A 1 467 ? -5.166 -28.087 -24.355 1.00 71.50 467 SER A CA 1
ATOM 3570 C C . SER A 1 467 ? -3.826 -27.823 -25.048 1.00 71.50 467 SER A C 1
ATOM 3572 O O . SER A 1 467 ? -3.300 -26.719 -24.950 1.00 71.50 467 SER A O 1
ATOM 3574 N N . GLU A 1 468 ? -3.271 -28.815 -25.748 1.00 77.31 468 GLU A N 1
ATOM 3575 C CA . GLU A 1 468 ? -2.004 -28.702 -26.477 1.00 77.31 468 GLU A CA 1
ATOM 3576 C C . GLU A 1 468 ? -2.223 -28.014 -27.829 1.00 77.31 468 GLU A C 1
ATOM 3578 O O . GLU A 1 468 ? -1.476 -27.107 -28.185 1.00 77.31 468 GLU A O 1
ATOM 3583 N N . MET A 1 469 ? -3.303 -28.364 -28.538 1.00 75.81 469 MET A N 1
ATOM 3584 C CA . MET A 1 469 ? -3.637 -27.787 -29.849 1.00 75.81 469 MET A CA 1
ATOM 3585 C C . MET A 1 469 ? -3.744 -26.252 -29.817 1.00 75.81 469 MET A C 1
ATOM 3587 O O . MET A 1 469 ? -3.318 -25.583 -30.752 1.00 75.81 469 MET A O 1
ATOM 3591 N N . ALA A 1 470 ? -4.247 -25.670 -28.721 1.00 68.94 470 ALA A N 1
ATOM 3592 C CA . ALA A 1 470 ? -4.375 -24.216 -28.568 1.00 68.94 470 ALA A CA 1
ATOM 3593 C C . ALA A 1 470 ? -3.026 -23.471 -28.471 1.00 68.94 470 ALA A C 1
ATOM 3595 O O . ALA A 1 470 ? -2.974 -22.255 -28.691 1.00 68.94 470 ALA A O 1
ATOM 3596 N N . LEU A 1 471 ? -1.950 -24.186 -28.129 1.00 68.94 471 LEU A N 1
ATOM 3597 C CA . LEU A 1 471 ? -0.612 -23.643 -27.894 1.00 68.94 471 LEU A CA 1
ATOM 3598 C C . LEU A 1 471 ? 0.328 -23.833 -29.097 1.00 68.94 471 LEU A C 1
ATOM 3600 O O . LEU A 1 471 ? 1.328 -23.129 -29.194 1.00 68.94 471 LEU A O 1
ATOM 3604 N N . LEU A 1 472 ? -0.008 -24.717 -30.041 1.00 80.88 472 LEU A N 1
ATOM 3605 C CA . LEU A 1 472 ? 0.827 -25.093 -31.189 1.00 80.88 472 LEU A CA 1
ATOM 3606 C C . LEU A 1 472 ? 0.786 -24.070 -32.333 1.00 80.88 472 LEU A C 1
ATOM 3608 O O . LEU A 1 472 ? 0.430 -24.383 -33.464 1.00 80.88 472 LEU A O 1
ATOM 3612 N N . LYS A 1 473 ? 1.153 -22.818 -32.064 1.00 81.69 473 LYS A N 1
ATOM 3613 C CA . LYS A 1 473 ? 1.043 -21.740 -33.063 1.00 81.69 473 LYS A CA 1
ATOM 3614 C C . LYS A 1 473 ? 2.294 -21.553 -33.920 1.00 81.69 473 LYS A C 1
ATOM 3616 O O . LYS A 1 473 ? 2.247 -20.746 -34.846 1.00 81.69 473 LYS A O 1
ATOM 3621 N N . ARG A 1 474 ? 3.392 -22.260 -33.640 1.00 85.56 474 ARG A N 1
ATOM 3622 C CA . ARG A 1 474 ? 4.649 -22.193 -34.402 1.00 85.56 474 ARG A CA 1
ATOM 3623 C C . ARG A 1 474 ? 5.126 -23.583 -34.800 1.00 85.56 474 ARG A C 1
ATOM 3625 O O . ARG A 1 474 ? 4.865 -24.561 -34.101 1.00 85.56 474 ARG A O 1
ATOM 3632 N N . PHE A 1 475 ? 5.879 -23.660 -35.894 1.00 83.56 475 PHE A N 1
ATOM 3633 C CA . PHE A 1 475 ? 6.516 -24.897 -36.343 1.00 83.56 475 PHE A CA 1
ATOM 3634 C C . PHE A 1 475 ? 7.462 -25.473 -35.284 1.00 83.56 475 PHE A C 1
ATOM 3636 O O . PHE A 1 475 ? 7.456 -26.677 -35.055 1.00 83.56 475 PHE A O 1
ATOM 3643 N N . SER A 1 476 ? 8.209 -24.616 -34.583 1.00 79.38 476 SER A N 1
ATOM 3644 C CA . SER A 1 476 ? 9.083 -25.028 -33.478 1.00 79.38 476 SER A CA 1
ATOM 3645 C C . SER A 1 476 ? 8.329 -25.770 -32.374 1.00 79.38 476 SER A C 1
ATOM 3647 O O . SER A 1 476 ? 8.832 -26.751 -31.833 1.00 79.38 476 SER A O 1
ATOM 3649 N N . ASP A 1 477 ? 7.110 -25.324 -32.063 1.00 81.56 477 ASP A N 1
ATOM 3650 C CA . ASP A 1 477 ? 6.289 -25.888 -30.991 1.00 81.56 477 ASP A CA 1
ATOM 3651 C C . ASP A 1 477 ? 5.684 -27.228 -31.433 1.00 81.56 477 ASP A C 1
ATOM 3653 O O . ASP A 1 477 ? 5.656 -28.190 -30.663 1.00 81.56 477 ASP A O 1
ATOM 3657 N N . LEU A 1 478 ? 5.263 -27.306 -32.702 1.00 82.25 478 LEU A N 1
ATOM 3658 C CA . LEU A 1 478 ? 4.809 -28.537 -33.355 1.00 82.25 478 LEU A CA 1
ATOM 3659 C C . LEU A 1 478 ? 5.908 -29.597 -33.375 1.00 82.25 478 LEU A C 1
ATOM 3661 O O . LEU A 1 478 ? 5.687 -30.711 -32.904 1.00 82.25 478 LEU A O 1
ATOM 3665 N N . ASP A 1 479 ? 7.094 -29.246 -33.869 1.00 81.75 479 ASP A N 1
ATOM 3666 C CA . ASP A 1 479 ? 8.245 -30.143 -33.944 1.00 81.75 479 ASP A CA 1
ATOM 3667 C C . ASP A 1 479 ? 8.663 -30.628 -32.545 1.00 81.75 479 ASP A C 1
ATOM 3669 O O . ASP A 1 479 ? 8.816 -31.831 -32.314 1.00 81.75 479 ASP A O 1
ATOM 3673 N N . ALA A 1 480 ? 8.754 -29.719 -31.568 1.00 78.44 480 ALA A N 1
ATOM 3674 C CA . ALA A 1 480 ? 9.108 -30.059 -30.192 1.00 78.44 480 ALA A CA 1
ATOM 3675 C C . ALA A 1 480 ? 8.092 -31.009 -29.533 1.00 78.44 480 ALA A C 1
ATOM 3677 O O . ALA A 1 480 ? 8.487 -31.992 -28.894 1.00 78.44 480 ALA A O 1
ATOM 3678 N N . LEU A 1 481 ? 6.787 -30.760 -29.695 1.00 81.69 481 LEU A N 1
ATOM 3679 C CA . LEU A 1 481 ? 5.759 -31.599 -29.078 1.00 81.69 481 LEU A CA 1
ATOM 3680 C C . LEU A 1 481 ? 5.641 -32.969 -29.758 1.00 81.69 481 LEU A C 1
ATOM 3682 O O . LEU A 1 481 ? 5.505 -33.977 -29.062 1.00 81.69 481 LEU A O 1
ATOM 3686 N N . CYS A 1 482 ? 5.752 -33.035 -31.089 1.00 83.62 482 CYS A N 1
ATOM 3687 C CA . CYS A 1 482 ? 5.774 -34.305 -31.819 1.00 83.62 482 CYS A CA 1
ATOM 3688 C C . CYS A 1 482 ? 6.935 -35.190 -31.355 1.00 83.62 482 CYS A C 1
ATOM 3690 O O . CYS A 1 482 ? 6.738 -36.369 -31.056 1.00 83.62 482 CYS A O 1
ATOM 3692 N N . ARG A 1 483 ? 8.133 -34.605 -31.204 1.00 78.69 483 ARG A N 1
ATOM 3693 C CA . ARG A 1 483 ? 9.311 -35.299 -30.656 1.00 78.69 483 ARG A CA 1
ATOM 3694 C C . ARG A 1 483 ? 9.059 -35.823 -29.249 1.00 78.69 483 ARG A C 1
ATOM 3696 O O . ARG A 1 483 ? 9.388 -36.970 -28.957 1.00 78.69 483 ARG A O 1
ATOM 3703 N N . SER A 1 484 ? 8.467 -34.999 -28.387 1.00 79.44 484 SER A N 1
ATOM 3704 C CA . SER A 1 484 ? 8.134 -35.389 -27.014 1.00 79.44 484 SER A CA 1
ATOM 3705 C C . SER A 1 484 ? 7.190 -36.599 -26.982 1.00 79.44 484 SER A C 1
ATOM 3707 O O . SER A 1 484 ? 7.466 -37.582 -26.294 1.00 79.44 484 SER A O 1
ATOM 3709 N N . LYS A 1 485 ? 6.121 -36.584 -27.790 1.00 80.31 485 LYS A N 1
ATOM 3710 C CA . LYS A 1 485 ? 5.117 -37.660 -27.816 1.00 80.31 485 LYS A CA 1
ATOM 3711 C C . LYS A 1 485 ? 5.630 -38.964 -28.423 1.00 80.31 485 LYS A C 1
ATOM 3713 O O . LYS A 1 485 ? 5.328 -40.025 -27.886 1.00 80.31 485 LYS A O 1
ATOM 3718 N N . ILE A 1 486 ? 6.440 -38.908 -29.480 1.00 79.06 486 ILE A N 1
ATOM 3719 C CA . ILE A 1 486 ? 7.055 -40.111 -30.065 1.00 79.06 486 ILE A CA 1
ATOM 3720 C C . ILE A 1 486 ? 8.021 -40.765 -29.073 1.00 79.06 486 ILE A C 1
ATOM 3722 O O . ILE A 1 486 ? 7.994 -41.982 -28.892 1.00 79.06 486 ILE A O 1
ATOM 3726 N N . ASN A 1 487 ? 8.835 -39.962 -28.384 1.00 72.88 487 ASN A N 1
ATOM 3727 C CA . ASN A 1 487 ? 9.762 -40.472 -27.375 1.00 72.88 487 ASN A CA 1
ATOM 3728 C C . ASN A 1 487 ? 9.028 -41.072 -26.165 1.00 72.88 487 ASN A C 1
ATOM 3730 O O . ASN A 1 487 ? 9.486 -42.066 -25.611 1.00 72.88 487 ASN A O 1
ATOM 3734 N N . ALA A 1 488 ? 7.880 -40.505 -25.776 1.00 69.94 488 ALA A N 1
ATOM 3735 C CA . ALA A 1 488 ? 7.035 -41.051 -24.716 1.00 69.94 488 ALA A CA 1
ATOM 3736 C C . ALA A 1 488 ? 6.322 -42.355 -25.128 1.00 69.94 488 ALA A C 1
ATOM 3738 O O . ALA A 1 488 ? 6.159 -43.242 -24.295 1.00 69.94 488 ALA A O 1
ATOM 3739 N N . GLY A 1 489 ? 5.932 -42.496 -26.401 1.00 60.28 489 GLY A N 1
ATOM 3740 C CA . GLY A 1 489 ? 5.341 -43.726 -26.944 1.00 60.28 489 GLY A CA 1
ATOM 3741 C C . GLY A 1 489 ? 6.327 -44.898 -26.976 1.00 60.28 489 GLY A C 1
ATOM 3742 O O . GLY A 1 489 ? 5.990 -45.982 -26.516 1.00 60.28 489 GLY A O 1
ATOM 3743 N N . LYS A 1 490 ? 7.574 -44.655 -27.409 1.00 55.75 490 LYS A N 1
ATOM 3744 C CA . LYS A 1 490 ? 8.658 -45.661 -27.426 1.00 55.75 490 LYS A CA 1
ATOM 3745 C C . LYS A 1 490 ? 9.130 -46.107 -26.031 1.00 55.75 490 LYS A C 1
ATOM 3747 O O . LYS A 1 490 ? 9.827 -47.105 -25.927 1.00 55.75 490 LYS A O 1
ATOM 3752 N N . ALA A 1 491 ? 8.817 -45.353 -24.975 1.00 50.81 491 ALA A N 1
ATOM 3753 C CA . ALA A 1 491 ? 9.170 -45.702 -23.595 1.00 50.81 491 ALA A CA 1
ATOM 3754 C C . ALA A 1 491 ? 8.121 -46.600 -22.903 1.00 50.81 491 ALA A C 1
ATOM 3756 O O . ALA A 1 491 ? 8.374 -47.075 -21.798 1.00 50.81 491 ALA A O 1
ATOM 3757 N N . ASN A 1 492 ? 6.955 -46.796 -23.534 1.00 45.75 492 ASN A N 1
ATOM 3758 C CA . ASN A 1 492 ? 5.826 -47.589 -23.031 1.00 45.75 492 ASN A CA 1
ATOM 3759 C C . ASN A 1 492 ? 5.556 -48.872 -23.853 1.00 45.75 492 ASN A C 1
ATOM 3761 O O . ASN A 1 492 ? 4.618 -49.600 -23.523 1.00 45.75 492 ASN A O 1
ATOM 3765 N N . GLU A 1 493 ? 6.348 -49.134 -24.898 1.00 42.44 493 GLU A N 1
ATOM 3766 C CA . GLU A 1 493 ? 6.483 -50.436 -25.581 1.00 42.44 493 GLU A CA 1
ATOM 3767 C C . GLU A 1 493 ? 7.704 -51.179 -25.028 1.00 42.44 493 GLU A C 1
ATOM 3769 O O . GLU A 1 493 ? 7.619 -52.423 -24.890 1.00 42.44 493 GLU A O 1
#

Organism: NCBI:txid2029166

Sequence (493 aa):
MKNNHPLSFSIDSFKVGDYVSFERVFTCEDAEFFRTLSGDENPLHYDQDYARDTEFGKTIAPLQLTLLPLSMIAGMIFPGEPSLILGQEVRAPHPIFFGEAICYSARIEAINASHRILTIRILALRGNQVLIDSRLRVQARVAEWHTPSALAIQRSTTGRSVVITGGSGEIGRAIAWSLAKEGWQIFIHDRGVSANRDQLIADLSRINAQVRFIDADLTNAKGREKLATELSKIPALDLVVHAASPGVTASVEDLISVNFSALKEIISAVTPVFLSRQSGTVAFIGSKSIEVSLPGWEAYSGAKSMAVNLINGMDRSFSNYGVRGLNILPDMVLTEFSKDFRGDQAMLLPQEVAVALLDVLRDREVSENTVIIEPGKIVRGRVGFHATAAAVMAVKVSSGNVGASVKAEQKELQGSIDSIVREILRLPADYDVGNAALGVTPGWDSLKHLELLLAIESSLKIHFASSEMALLKRFSDLDALCRSKINAGKANE